Protein AF-A0A0L1JU64-F1 (afdb_monomer_lite)

Sequence (449 aa):
MNQQVVQNARKLQPAFTIYGTPDREVFTPVILGTPRGGTSMLSGLCRIFGIDMGDTLDQANNEDQDFLVHGGDRILLTGDKRTRKRKDVINRIGEVIDTRNAAKSTWGWKDPMAAFYIDDVFHKLRNPAILAVLRDPAAVGIREIHARGINENEDLRKMLQVQNAVEQHNRILTVIERSKVPTFVLSYERALRHPEPVVEGLAAFLGIDLESAPDIAEKAIRFIVPERDTANISMTPRHVRPNNQPAKDIVDDPVLRRAKDVVVRDGPLHALDPQSLSIEAKEAEKRLVGQDPDGCFDQALRIFHGMGKSFPVLSRHPFALERREAWADAADWPSAVAKLWFFCGLANLQGGDPELSFHYLRAVLHYFDKFPAKYDRRGAAVPYWAALYHLGFAGEVIGRQDEAKNAYVRLLAGVQMGLGVKRLAADREPDEFQTYSARAQERLDRMVK

InterPro domains:
  IPR027417 P-loop containing nucleos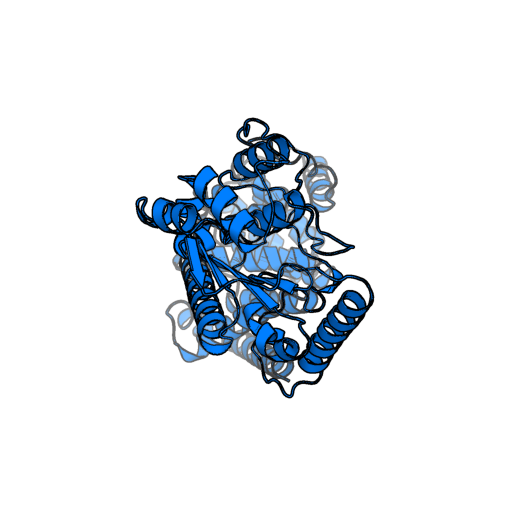ide triphosphate hydrolase [G3DSA:3.40.50.300] (29-254)
  IPR027417 P-loop containing nucleoside triphosphate hydrolase [SSF52540] (30-213)

Structure (mmCIF, N/CA/C/O backbone):
data_AF-A0A0L1JU64-F1
#
_entry.id   AF-A0A0L1JU64-F1
#
loop_
_atom_site.group_PDB
_atom_site.id
_atom_site.type_symbol
_atom_site.label_atom_id
_atom_site.label_alt_id
_atom_site.label_comp_id
_atom_site.label_asym_id
_atom_site.label_entity_id
_atom_site.label_seq_id
_atom_site.pdbx_PDB_ins_code
_atom_site.Cartn_x
_atom_site.Cartn_y
_atom_site.Cartn_z
_atom_site.occupancy
_atom_site.B_iso_or_equiv
_atom_site.auth_seq_id
_atom_site.auth_comp_id
_atom_site.auth_asym_id
_atom_site.auth_atom_id
_atom_site.pdbx_PDB_model_num
ATOM 1 N N . MET A 1 1 ? -18.509 13.902 27.809 1.00 51.34 1 MET A N 1
ATOM 2 C CA . MET A 1 1 ? -17.342 14.394 27.041 1.00 51.34 1 MET A CA 1
ATOM 3 C C . MET A 1 1 ? -17.480 15.895 26.874 1.00 51.34 1 MET A C 1
ATOM 5 O O . MET A 1 1 ? -18.551 16.344 26.483 1.00 51.34 1 MET A O 1
ATOM 9 N N . ASN A 1 2 ? -16.460 16.666 27.245 1.00 50.94 2 ASN A N 1
ATOM 10 C CA . ASN A 1 2 ? -16.557 18.119 27.316 1.00 50.94 2 ASN A CA 1
ATOM 11 C C . ASN A 1 2 ? -16.704 18.689 25.891 1.00 50.94 2 ASN A C 1
ATOM 13 O O . ASN A 1 2 ? -15.753 18.633 25.110 1.00 50.94 2 ASN A O 1
ATOM 17 N N . GLN A 1 3 ? -17.888 19.206 25.524 1.00 57.84 3 GLN A N 1
ATOM 18 C CA . GLN A 1 3 ? -18.118 19.873 24.226 1.00 57.84 3 GLN A CA 1
ATOM 19 C C . GLN A 1 3 ? -17.051 20.949 23.955 1.00 57.84 3 GLN A C 1
ATOM 21 O O . GLN A 1 3 ? -16.705 21.201 22.803 1.00 57.84 3 GLN A O 1
ATOM 26 N N . GLN A 1 4 ? -16.466 21.495 25.024 1.00 57.44 4 GLN A N 1
ATOM 27 C CA . GLN A 1 4 ? -15.337 22.413 25.018 1.00 57.44 4 GLN A CA 1
ATOM 28 C C . GLN A 1 4 ? -14.089 21.877 24.292 1.00 57.44 4 GLN A C 1
ATOM 30 O O . GLN A 1 4 ? -13.468 22.633 23.556 1.00 57.44 4 GLN A O 1
ATOM 35 N N . VAL A 1 5 ? -13.723 20.594 24.433 1.00 56.91 5 VAL A N 1
ATOM 36 C CA . VAL A 1 5 ? -12.521 20.026 23.777 1.00 56.91 5 VAL A CA 1
ATOM 37 C C . VAL A 1 5 ? -12.738 19.904 22.269 1.00 56.91 5 VAL A C 1
ATOM 39 O O . VAL A 1 5 ? -11.903 20.343 21.481 1.00 56.91 5 VAL A O 1
ATOM 42 N N . VAL A 1 6 ? -13.914 19.419 21.853 1.00 57.78 6 VAL A N 1
ATOM 43 C CA . VAL A 1 6 ? -14.295 19.355 20.429 1.00 57.78 6 VAL A CA 1
ATOM 44 C C . VAL A 1 6 ? -14.400 20.760 19.824 1.00 57.78 6 VAL A C 1
ATOM 46 O O . VAL A 1 6 ? -14.032 20.964 18.669 1.00 57.78 6 VAL A O 1
ATOM 49 N N . GLN A 1 7 ? -14.874 21.749 20.587 1.00 60.16 7 GLN A N 1
ATOM 50 C CA . GLN A 1 7 ? -14.936 23.143 20.139 1.00 60.16 7 GLN A CA 1
ATOM 51 C C . GLN A 1 7 ? -13.562 23.825 20.086 1.00 60.16 7 GLN A C 1
ATOM 53 O O . GLN A 1 7 ? -13.308 24.588 19.155 1.00 60.16 7 GLN A O 1
ATOM 58 N N . ASN A 1 8 ? -12.657 23.539 21.023 1.00 57.03 8 ASN A N 1
ATOM 59 C CA . ASN A 1 8 ? -11.303 24.096 21.025 1.00 57.03 8 ASN A CA 1
ATOM 60 C C . ASN A 1 8 ? -10.454 23.518 19.884 1.00 57.03 8 ASN A C 1
ATOM 62 O O . ASN A 1 8 ? -9.759 24.276 19.207 1.00 57.03 8 ASN A O 1
ATOM 66 N N . ALA A 1 9 ? -10.605 22.226 19.573 1.00 52.59 9 ALA A N 1
ATOM 67 C CA . ALA A 1 9 ? -9.969 21.594 18.416 1.00 52.59 9 ALA A CA 1
ATOM 68 C C . ALA A 1 9 ? -10.390 22.221 17.068 1.00 52.59 9 ALA A C 1
ATOM 70 O O . ALA A 1 9 ? -9.641 22.150 16.098 1.00 52.59 9 ALA A O 1
ATOM 71 N N . ARG A 1 10 ? -11.558 22.884 16.995 1.00 51.62 10 ARG A N 1
ATOM 72 C CA . ARG A 1 10 ? -12.033 23.585 15.785 1.00 51.62 10 ARG A CA 1
ATOM 73 C C . ARG A 1 10 ? -11.369 24.947 15.540 1.00 51.62 10 ARG A C 1
ATOM 75 O O . ARG A 1 10 ? -11.493 25.463 14.433 1.00 51.62 10 ARG A O 1
ATOM 82 N N . LYS A 1 11 ? -10.712 25.557 16.538 1.00 55.06 11 LYS A N 1
ATOM 83 C CA . LYS A 1 11 ? -10.109 26.905 16.410 1.00 55.06 11 LYS A CA 1
ATOM 84 C C . LYS A 1 11 ? -8.718 26.908 15.763 1.00 55.06 11 LYS A C 1
ATOM 86 O O . LYS A 1 11 ? -8.290 27.945 15.265 1.00 55.06 11 LYS A O 1
ATOM 91 N N . LEU A 1 12 ? -8.035 25.768 15.729 1.00 52.09 12 LEU A N 1
ATOM 92 C CA . LEU A 1 12 ? -6.811 25.543 14.955 1.00 52.09 12 LEU A CA 1
ATOM 93 C C . LEU A 1 12 ? -7.211 24.821 13.666 1.00 52.09 12 LEU A C 1
ATOM 95 O O . LEU A 1 12 ? -8.111 23.991 13.722 1.00 52.09 12 LEU A O 1
ATOM 99 N N . GLN A 1 13 ? -6.602 25.128 12.511 1.00 59.09 13 GLN A N 1
ATOM 100 C CA . GLN A 1 13 ? -6.905 24.420 11.254 1.00 59.09 13 GLN A CA 1
ATOM 101 C C . GLN A 1 13 ? -6.774 22.909 11.493 1.00 59.09 13 GLN A C 1
ATOM 103 O O . GLN A 1 13 ? -5.646 22.430 11.636 1.00 59.09 13 GLN A O 1
ATOM 108 N N . PRO A 1 14 ? -7.876 22.146 11.595 1.00 74.81 14 PRO A N 1
ATOM 109 C CA . PRO A 1 14 ? -7.785 20.891 12.306 1.00 74.81 14 PRO A CA 1
ATOM 110 C C . PRO A 1 14 ? -7.013 19.900 11.438 1.00 74.81 14 PRO A C 1
ATOM 112 O O . PRO A 1 14 ? -7.206 19.810 10.217 1.00 74.81 14 PRO A O 1
ATOM 115 N N . ALA A 1 15 ? -6.071 19.197 12.064 1.00 89.25 15 ALA A N 1
ATOM 116 C CA . ALA A 1 15 ? -5.315 18.139 11.407 1.00 89.25 15 ALA A CA 1
ATOM 117 C C . ALA A 1 15 ? -6.216 16.964 11.010 1.00 89.25 15 ALA A C 1
ATOM 119 O O . ALA A 1 15 ? -5.849 16.176 10.143 1.00 89.25 15 ALA A O 1
ATOM 120 N N . PHE A 1 16 ? -7.404 16.880 11.605 1.00 94.12 16 PHE A N 1
ATOM 121 C CA . PHE A 1 16 ? -8.361 15.809 11.409 1.00 94.12 16 PHE A CA 1
ATOM 122 C C . PHE A 1 16 ? -9.806 16.322 11.344 1.00 94.12 16 PHE A C 1
ATOM 124 O O . PHE A 1 16 ? -10.102 17.482 11.619 1.00 94.12 16 PHE A O 1
ATOM 131 N N . THR A 1 17 ? -10.733 15.449 10.973 1.00 94.69 17 THR A N 1
ATOM 132 C CA . THR A 1 17 ? -12.181 15.670 11.035 1.00 94.69 17 THR A CA 1
ATOM 133 C C . THR A 1 17 ? -12.841 14.428 11.618 1.00 94.69 17 THR A C 1
ATOM 135 O O . THR A 1 17 ? -12.457 13.311 11.281 1.00 94.69 17 THR A O 1
ATOM 138 N N . ILE A 1 18 ? -13.821 14.628 12.501 1.00 94.38 18 ILE A N 1
ATOM 139 C CA . ILE A 1 18 ? -14.558 13.552 13.170 1.00 94.38 18 ILE A CA 1
ATOM 140 C C . ILE A 1 18 ? -16.006 13.554 12.684 1.00 94.38 18 ILE A C 1
ATOM 142 O O . ILE A 1 18 ? -16.674 14.589 12.727 1.00 94.38 18 ILE A O 1
ATOM 146 N N . TYR A 1 19 ? -16.491 12.382 12.288 1.00 94.94 19 TYR A N 1
ATOM 147 C CA . TYR A 1 19 ? -17.884 12.110 11.955 1.00 94.94 19 TYR A CA 1
ATOM 148 C C . TYR A 1 19 ? -18.424 11.079 12.944 1.00 94.94 19 TYR A C 1
ATOM 150 O O . TYR A 1 19 ? -18.008 9.929 12.908 1.00 94.94 19 TYR A O 1
ATOM 158 N N . GLY A 1 20 ? -19.333 11.478 13.837 1.00 93.62 20 GLY A N 1
ATOM 159 C CA . GLY A 1 20 ? -19.862 10.590 14.880 1.00 93.62 20 GLY A CA 1
ATOM 160 C C . GLY A 1 20 ? -18.825 10.170 15.933 1.00 93.62 20 GLY A C 1
ATOM 161 O O . GLY A 1 20 ? -17.686 10.632 15.937 1.00 93.62 20 GLY A O 1
ATOM 162 N N . THR A 1 21 ? -19.236 9.301 16.853 1.00 91.31 21 THR A N 1
ATOM 163 C CA . THR A 1 21 ? -18.376 8.727 17.899 1.00 91.31 21 THR A CA 1
ATOM 164 C C . THR A 1 21 ? -18.644 7.231 17.998 1.00 91.31 21 THR A C 1
ATOM 166 O O . THR A 1 21 ? -19.819 6.854 17.980 1.00 91.31 21 THR A O 1
ATOM 169 N N . PRO A 1 22 ? -17.607 6.383 18.082 1.00 92.31 22 PRO A N 1
ATOM 170 C CA . PRO A 1 22 ? -17.792 4.950 18.250 1.00 92.31 22 PRO A CA 1
ATOM 171 C C . PRO A 1 22 ? -18.386 4.622 19.617 1.00 92.31 22 PRO A C 1
ATOM 173 O O . PRO A 1 22 ? -18.275 5.402 20.569 1.00 92.31 22 PRO A O 1
ATOM 176 N N . ASP A 1 23 ? -19.004 3.448 19.692 1.00 88.00 23 ASP A N 1
ATOM 177 C CA . ASP A 1 23 ? -19.238 2.777 20.965 1.00 88.00 23 ASP A CA 1
ATOM 178 C C . ASP A 1 23 ? -17.872 2.489 21.603 1.00 88.00 23 ASP A C 1
ATOM 180 O O . ASP A 1 23 ? -16.959 2.019 20.930 1.00 88.00 23 ASP A O 1
ATOM 184 N N . ARG A 1 24 ? -17.697 2.846 22.873 1.00 84.56 24 ARG A N 1
ATOM 185 C CA . ARG A 1 24 ? -16.388 2.812 23.540 1.00 84.56 24 ARG A CA 1
ATOM 186 C C . ARG A 1 24 ? -16.091 1.477 24.210 1.00 84.56 24 ARG A C 1
ATOM 188 O O . ARG A 1 24 ? -14.943 1.239 24.569 1.00 84.56 24 ARG A O 1
ATOM 195 N N . GLU A 1 25 ? -17.094 0.618 24.374 1.00 88.88 25 GLU A N 1
ATOM 196 C CA . GLU A 1 25 ? -16.929 -0.678 25.039 1.00 88.88 25 GLU A CA 1
ATOM 197 C C . GLU A 1 25 ? -16.686 -1.810 24.038 1.00 88.88 25 GLU A C 1
ATOM 199 O O . GLU A 1 25 ? -15.876 -2.705 24.292 1.00 88.88 25 GLU A O 1
ATOM 204 N N . VAL A 1 26 ? -17.368 -1.761 22.889 1.00 94.56 26 VAL A N 1
ATOM 205 C CA . VAL A 1 26 ? -17.285 -2.776 21.833 1.00 94.56 26 VAL A CA 1
ATOM 206 C C . VAL A 1 26 ? -17.223 -2.080 20.482 1.00 94.56 26 VAL A C 1
ATOM 208 O O . VAL A 1 26 ? -18.239 -1.574 20.007 1.00 94.56 26 VAL A O 1
ATOM 211 N N . PHE A 1 27 ? -16.056 -2.074 19.839 1.00 96.56 27 PHE A N 1
ATOM 212 C CA . PHE A 1 27 ? -15.911 -1.536 18.486 1.00 96.56 27 PHE A CA 1
ATOM 213 C C . PHE A 1 27 ? -14.723 -2.125 17.732 1.00 96.56 27 PHE A C 1
ATOM 215 O O . PHE A 1 27 ? -13.777 -2.659 18.314 1.00 96.56 27 PHE A O 1
ATOM 222 N N . THR A 1 28 ? -14.763 -1.990 16.409 1.00 98.25 28 THR A N 1
ATOM 223 C CA . THR A 1 28 ? -13.708 -2.483 15.523 1.00 98.25 28 THR A CA 1
ATOM 224 C C . THR A 1 28 ? -13.087 -1.331 14.731 1.00 98.25 28 THR A C 1
ATOM 226 O O . THR A 1 28 ? -13.659 -0.927 13.712 1.00 98.25 28 THR A O 1
ATOM 229 N N . PRO A 1 29 ? -11.948 -0.753 15.171 1.00 97.81 29 PRO A N 1
ATOM 230 C CA . PRO A 1 29 ? -11.254 0.261 14.392 1.00 97.81 29 PRO A CA 1
ATOM 231 C C . PRO A 1 29 ? -10.619 -0.333 13.128 1.00 97.81 29 PRO A C 1
ATOM 233 O O . PRO A 1 29 ? -9.809 -1.257 13.187 1.00 97.81 29 PRO A O 1
ATOM 236 N N . VAL A 1 30 ? -10.951 0.240 11.974 1.00 98.06 30 VAL A N 1
ATOM 237 C CA . VAL A 1 30 ? -10.421 -0.147 10.662 1.00 98.06 30 VAL A CA 1
ATOM 238 C C . VAL A 1 30 ? -9.542 0.972 10.132 1.00 98.06 30 VAL A C 1
ATOM 240 O O . VAL A 1 30 ? -10.025 2.079 9.878 1.00 98.06 30 VAL A O 1
ATOM 243 N N . ILE A 1 31 ? -8.254 0.689 9.943 1.00 98.31 31 ILE A N 1
ATOM 244 C CA . ILE A 1 31 ? -7.306 1.695 9.462 1.00 98.31 31 ILE A CA 1
ATOM 245 C C . ILE A 1 31 ? -7.254 1.685 7.942 1.00 98.31 31 ILE A C 1
ATOM 247 O O . ILE A 1 31 ? -6.804 0.718 7.328 1.00 98.31 31 ILE A O 1
ATOM 251 N N . LEU A 1 32 ? -7.666 2.803 7.346 1.00 97.94 32 LEU A N 1
ATOM 252 C CA . LEU A 1 32 ? -7.665 3.024 5.906 1.00 97.94 32 LEU A CA 1
ATOM 253 C C . LEU A 1 32 ? -6.641 4.096 5.524 1.00 97.94 32 LEU A C 1
ATOM 255 O O . LEU A 1 32 ? -6.465 5.103 6.207 1.00 97.94 32 LEU A O 1
ATOM 259 N N . GLY A 1 33 ? -5.978 3.900 4.395 1.00 96.94 33 GLY A N 1
ATOM 260 C CA . GLY A 1 33 ? -5.028 4.852 3.833 1.00 96.94 33 GLY A CA 1
ATOM 261 C C . GLY A 1 33 ? -4.212 4.182 2.743 1.00 96.94 33 GLY A C 1
ATOM 262 O O . GLY A 1 33 ? -4.161 2.957 2.663 1.00 96.94 33 GLY A O 1
ATOM 263 N N . THR A 1 34 ? -3.563 4.973 1.901 1.00 95.19 34 THR A N 1
ATOM 264 C CA . THR A 1 34 ? -2.702 4.418 0.854 1.00 95.19 34 THR A CA 1
ATOM 265 C C . THR A 1 34 ? -1.462 3.763 1.472 1.00 95.19 34 THR A C 1
ATOM 267 O O . THR A 1 34 ? -1.022 4.162 2.565 1.00 95.19 34 THR A O 1
ATOM 270 N N . PRO A 1 35 ? -0.812 2.805 0.785 1.00 92.62 35 PRO A N 1
ATOM 271 C CA . PRO A 1 35 ? 0.570 2.459 1.084 1.00 92.62 35 PRO A CA 1
ATOM 272 C C . PRO A 1 35 ? 1.395 3.743 1.180 1.00 92.62 35 PRO A C 1
ATOM 274 O O . PRO A 1 35 ? 1.205 4.674 0.399 1.00 92.62 35 PRO A O 1
ATOM 277 N N . ARG A 1 36 ? 2.253 3.835 2.203 1.00 92.19 36 ARG A N 1
ATOM 278 C CA . ARG A 1 36 ? 3.072 5.030 2.504 1.00 92.19 36 ARG A CA 1
ATOM 279 C C . ARG A 1 36 ? 2.296 6.315 2.842 1.00 92.19 36 ARG A C 1
ATOM 281 O O . ARG A 1 36 ? 2.923 7.352 3.056 1.00 92.19 36 ARG A O 1
ATOM 288 N N . GLY A 1 37 ? 0.973 6.242 2.995 1.00 94.00 37 GLY A N 1
ATOM 289 C CA . GLY A 1 37 ? 0.099 7.362 3.360 1.00 94.00 37 GLY A CA 1
ATOM 290 C C . GLY A 1 37 ? 0.086 7.723 4.850 1.00 94.00 37 GLY A C 1
ATOM 291 O O . GLY A 1 37 ? -0.599 8.657 5.239 1.00 94.00 37 GLY A O 1
ATOM 292 N N . GLY A 1 38 ? 0.823 6.997 5.698 1.00 95.25 38 GLY A N 1
ATOM 293 C CA . GLY A 1 38 ? 0.830 7.215 7.152 1.00 95.25 38 GLY A CA 1
ATOM 294 C C . GLY A 1 38 ? -0.060 6.255 7.947 1.00 95.25 38 GLY A C 1
ATOM 295 O O . GLY A 1 38 ? -0.278 6.457 9.137 1.00 95.25 38 GLY A O 1
ATOM 296 N N . THR A 1 39 ? -0.549 5.174 7.337 1.00 95.94 39 THR A N 1
ATOM 297 C CA . THR A 1 39 ? -1.364 4.152 8.024 1.00 95.94 39 THR A CA 1
ATOM 298 C C . THR A 1 39 ? -0.618 3.489 9.186 1.00 95.94 39 THR A C 1
ATOM 300 O O . THR A 1 39 ? -1.210 3.226 10.229 1.00 95.94 39 THR A O 1
ATOM 303 N N . SER A 1 40 ? 0.699 3.288 9.059 1.00 95.62 40 SER A N 1
ATOM 304 C CA . SER A 1 40 ? 1.541 2.756 10.142 1.00 95.62 40 SER A CA 1
ATOM 305 C C . SER A 1 40 ? 1.637 3.704 11.343 1.00 95.62 40 SER A C 1
ATOM 307 O O . SER A 1 40 ? 1.736 3.225 12.472 1.00 95.62 40 SER A O 1
ATOM 309 N N . MET A 1 41 ? 1.584 5.026 11.113 1.00 96.50 41 MET A N 1
ATOM 310 C CA . MET A 1 41 ? 1.534 6.030 12.182 1.00 96.50 41 MET A CA 1
ATOM 311 C C . MET A 1 41 ? 0.232 5.873 12.968 1.00 96.50 41 MET A C 1
ATOM 313 O O . MET A 1 41 ? 0.270 5.703 14.181 1.00 96.50 41 MET A O 1
ATOM 317 N N . LEU A 1 42 ? -0.906 5.845 12.271 1.00 96.94 42 LEU A N 1
ATOM 318 C CA . LEU A 1 42 ? -2.220 5.729 12.904 1.00 96.94 42 LEU A CA 1
ATOM 319 C C . LEU A 1 42 ? -2.388 4.395 13.651 1.00 96.94 42 LEU A C 1
ATOM 321 O O . LEU A 1 42 ? -2.883 4.374 14.775 1.00 96.94 42 LEU A O 1
ATOM 325 N N . SER A 1 43 ? -1.894 3.295 13.072 1.00 97.06 43 SER A N 1
ATOM 326 C CA . SER A 1 43 ? -1.890 1.976 13.719 1.00 97.06 43 SER A CA 1
ATOM 327 C C . SER A 1 43 ? -1.005 1.943 14.960 1.00 97.06 43 SER A C 1
ATOM 329 O O . SER A 1 43 ? -1.418 1.459 16.011 1.00 97.06 43 SER A O 1
ATOM 331 N N . GLY A 1 44 ? 0.188 2.538 14.886 1.00 96.44 44 GLY A N 1
ATOM 332 C CA . GLY A 1 44 ? 1.074 2.644 16.040 1.00 96.44 44 GLY A CA 1
ATOM 333 C C . GLY A 1 44 ? 0.472 3.469 17.180 1.00 96.44 44 GLY A C 1
ATOM 334 O O . GLY A 1 44 ? 0.618 3.078 18.334 1.00 96.44 44 GLY A O 1
ATOM 335 N N . LEU A 1 45 ? -0.263 4.545 16.874 1.00 97.44 45 LEU A N 1
ATOM 336 C CA . LEU A 1 45 ? -1.007 5.311 17.880 1.00 97.44 45 LEU A CA 1
ATOM 337 C C . LEU A 1 45 ? -2.093 4.464 18.553 1.00 97.44 45 LEU A C 1
ATOM 339 O O . LEU A 1 45 ? -2.167 4.450 19.778 1.00 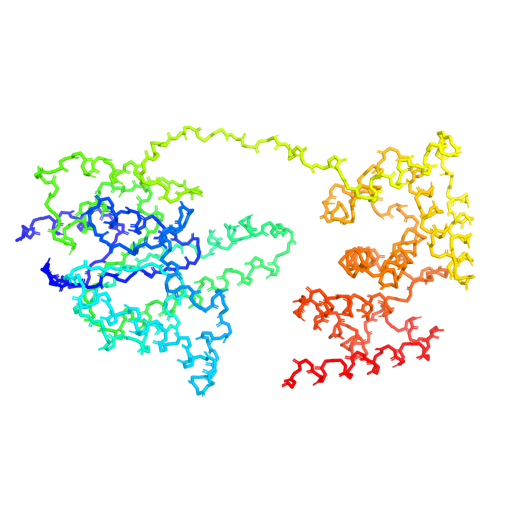97.44 45 LEU A O 1
ATOM 343 N N . CYS A 1 46 ? -2.869 3.693 17.783 1.00 97.69 46 CYS A N 1
ATOM 344 C CA . CYS A 1 46 ? -3.867 2.773 18.343 1.00 97.69 46 CYS A CA 1
ATOM 345 C C . CYS A 1 46 ? -3.221 1.766 19.306 1.00 97.69 46 CYS A C 1
ATOM 347 O O . CYS A 1 46 ? -3.706 1.575 20.418 1.00 97.69 46 CYS A O 1
ATOM 349 N N . ARG A 1 47 ? -2.069 1.197 18.927 1.00 96.88 47 ARG A N 1
ATOM 350 C CA . ARG A 1 47 ? 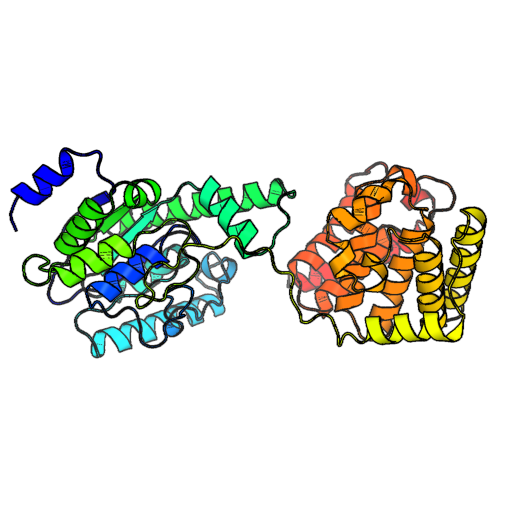-1.301 0.289 19.795 1.00 96.88 47 ARG A CA 1
ATOM 351 C C . ARG A 1 47 ? -0.788 0.974 21.060 1.00 96.88 47 ARG A C 1
ATOM 353 O O . ARG A 1 47 ? -0.808 0.371 22.127 1.00 96.88 47 ARG A O 1
ATOM 360 N N . ILE A 1 48 ? -0.307 2.216 20.957 1.00 96.94 48 ILE A N 1
ATOM 361 C CA . ILE A 1 48 ? 0.136 3.004 22.120 1.00 96.94 48 ILE A CA 1
ATOM 362 C C . ILE A 1 48 ? -1.030 3.240 23.085 1.00 96.94 48 ILE A C 1
ATOM 364 O O . ILE A 1 48 ? -0.828 3.177 24.294 1.00 96.94 48 ILE A O 1
ATOM 368 N N . PHE A 1 49 ? -2.240 3.427 22.561 1.00 96.94 49 PHE A N 1
ATOM 369 C CA . PHE A 1 49 ? -3.471 3.539 23.342 1.00 96.94 49 PHE A CA 1
ATOM 370 C C . PHE A 1 49 ? -4.029 2.201 23.849 1.00 96.94 49 PHE A C 1
ATOM 372 O O . PHE A 1 49 ? -5.102 2.178 24.443 1.00 96.94 49 PHE A O 1
ATOM 379 N N . GLY A 1 50 ? -3.320 1.089 23.637 1.00 95.88 50 GLY A N 1
ATOM 380 C CA . GLY A 1 50 ? -3.725 -0.227 24.130 1.00 95.88 50 GLY A CA 1
ATOM 381 C C . GLY A 1 50 ? -4.787 -0.927 23.282 1.00 95.88 50 GLY A C 1
ATOM 382 O O . GLY A 1 50 ? -5.319 -1.945 23.713 1.00 95.88 50 GLY A O 1
ATOM 383 N N . ILE A 1 51 ? -5.087 -0.428 22.079 1.00 96.50 51 ILE A N 1
ATOM 384 C CA . ILE A 1 51 ? -5.963 -1.133 21.140 1.00 96.50 51 ILE A CA 1
ATOM 385 C C . ILE A 1 51 ? -5.192 -2.294 20.520 1.00 96.50 51 ILE A C 1
ATOM 387 O O . ILE A 1 51 ? -4.099 -2.123 19.972 1.00 96.50 51 ILE A O 1
ATOM 391 N N . ASP A 1 52 ? -5.797 -3.475 20.582 1.00 97.06 52 ASP A N 1
ATOM 392 C CA . ASP A 1 52 ? -5.299 -4.665 19.914 1.00 97.06 52 ASP A CA 1
ATOM 393 C C . ASP A 1 52 ? -5.439 -4.517 18.394 1.00 97.06 52 ASP A C 1
ATOM 395 O O . ASP A 1 52 ? -6.546 -4.339 17.887 1.00 97.06 52 ASP A O 1
ATOM 399 N N . MET A 1 53 ? -4.317 -4.552 17.675 1.00 97.00 53 MET A N 1
ATOM 400 C CA . MET A 1 53 ? -4.270 -4.354 16.220 1.00 97.00 53 MET A CA 1
ATOM 401 C C . MET A 1 53 ? -3.957 -5.642 15.444 1.00 97.00 53 MET A C 1
ATOM 403 O O . MET A 1 53 ? -3.667 -5.557 14.250 1.00 97.00 53 MET A O 1
ATOM 407 N N . GLY A 1 54 ? -3.955 -6.799 16.117 1.00 93.81 54 GLY A N 1
ATOM 408 C CA . GLY A 1 54 ? -3.559 -8.087 15.548 1.00 93.81 54 GLY A CA 1
ATOM 409 C C . GLY A 1 54 ? -2.548 -8.845 16.412 1.00 93.81 54 GLY A C 1
ATOM 410 O O . GLY A 1 54 ? -1.783 -8.239 17.164 1.00 93.81 54 GLY A O 1
ATOM 411 N N . ASP A 1 55 ? -2.527 -10.176 16.281 1.00 89.19 55 ASP A N 1
ATOM 412 C CA . ASP A 1 55 ? -1.606 -11.049 17.032 1.00 89.19 55 ASP A CA 1
ATOM 413 C C . ASP A 1 55 ? -0.260 -11.200 16.300 1.00 89.19 55 ASP A C 1
ATOM 415 O O . ASP A 1 55 ? 0.799 -11.232 16.933 1.00 89.19 55 ASP A O 1
ATOM 419 N N . THR A 1 56 ? -0.284 -11.217 14.962 1.00 91.19 56 THR A N 1
ATOM 420 C CA . THR A 1 56 ? 0.900 -11.411 14.113 1.00 91.19 56 THR A CA 1
ATOM 421 C C . THR A 1 56 ? 1.248 -10.116 13.382 1.00 91.19 56 THR A C 1
ATOM 423 O O . THR A 1 56 ? 1.006 -9.964 12.187 1.00 91.19 56 THR A O 1
ATOM 426 N N . LEU A 1 57 ? 1.805 -9.144 14.109 1.00 92.12 57 LEU A N 1
ATOM 427 C CA . LEU A 1 57 ? 2.135 -7.831 13.546 1.00 92.12 57 LEU A CA 1
ATOM 428 C C . LEU A 1 57 ? 3.512 -7.791 12.877 1.00 92.12 57 LEU A C 1
ATOM 430 O O . LEU A 1 57 ? 4.536 -8.072 13.505 1.00 92.12 57 LEU A O 1
ATOM 434 N N . ASP A 1 58 ? 3.549 -7.298 11.640 1.00 87.12 58 ASP A N 1
ATOM 435 C CA . ASP A 1 58 ? 4.789 -6.894 10.976 1.00 87.12 58 ASP A CA 1
ATOM 436 C C . ASP A 1 58 ? 5.435 -5.704 11.715 1.00 87.12 58 ASP A C 1
ATOM 438 O O . ASP A 1 58 ? 4.826 -4.641 11.897 1.00 87.12 58 ASP A O 1
ATOM 442 N N . GLN A 1 59 ? 6.694 -5.870 12.136 1.00 80.38 59 GLN A N 1
ATOM 443 C CA . GLN A 1 59 ? 7.426 -4.862 12.915 1.00 80.38 59 GLN A CA 1
ATOM 444 C C . GLN A 1 59 ? 7.847 -3.621 12.111 1.00 80.38 59 GLN A C 1
ATOM 446 O O . GLN A 1 59 ? 8.192 -2.595 12.709 1.00 80.38 59 GLN A O 1
ATOM 451 N N . ALA A 1 60 ? 7.839 -3.688 10.781 1.00 82.12 60 ALA A N 1
ATOM 452 C CA . ALA A 1 60 ? 8.132 -2.570 9.894 1.00 82.12 60 ALA A CA 1
ATOM 453 C C . ALA A 1 60 ? 6.877 -1.731 9.601 1.00 82.12 60 ALA A C 1
ATOM 455 O O . ALA A 1 60 ? 6.962 -0.503 9.599 1.00 82.12 60 ALA A O 1
ATOM 456 N N . ASN A 1 61 ? 5.703 -2.358 9.452 1.00 85.56 61 ASN A N 1
ATOM 457 C CA . ASN A 1 61 ? 4.506 -1.690 8.932 1.00 85.56 61 ASN A CA 1
ATOM 458 C C . ASN A 1 61 ? 3.249 -1.733 9.822 1.00 85.56 61 ASN A C 1
ATOM 460 O O . ASN A 1 61 ? 2.263 -1.095 9.445 1.00 85.56 61 ASN A O 1
ATOM 464 N N . ASN A 1 62 ? 3.257 -2.395 10.987 1.00 90.12 62 ASN A N 1
ATOM 465 C CA . ASN A 1 62 ? 2.070 -2.587 11.844 1.00 90.12 62 ASN A CA 1
ATOM 466 C C . ASN A 1 62 ? 0.894 -3.260 11.103 1.00 90.12 62 ASN A C 1
ATOM 468 O O . ASN A 1 62 ? -0.260 -2.885 11.303 1.00 90.12 62 ASN A O 1
ATOM 472 N N . GLU A 1 63 ? 1.185 -4.194 10.199 1.00 92.31 63 GLU A N 1
ATOM 473 C CA . GLU A 1 63 ? 0.167 -4.951 9.460 1.00 92.31 63 GLU A CA 1
ATOM 474 C C . GLU A 1 63 ? -0.051 -6.309 10.119 1.00 92.31 63 GLU A C 1
ATOM 476 O O . GLU A 1 63 ? 0.924 -7.011 10.399 1.00 92.31 63 GLU A O 1
ATOM 481 N N . ASP A 1 64 ? -1.315 -6.665 10.353 1.00 94.19 64 ASP A N 1
ATOM 482 C CA . ASP A 1 64 ? -1.688 -7.998 10.824 1.00 94.19 64 ASP A CA 1
ATOM 483 C C . ASP A 1 64 ? -1.588 -8.982 9.655 1.00 94.19 64 ASP A C 1
ATOM 485 O O . ASP A 1 64 ? -2.344 -8.884 8.684 1.00 94.19 64 ASP A O 1
ATOM 489 N N . GLN A 1 65 ? -0.639 -9.916 9.741 1.00 95.06 65 GLN A N 1
ATOM 490 C CA . GLN A 1 65 ? -0.384 -10.899 8.687 1.00 95.06 65 GLN A CA 1
ATOM 491 C C . GLN A 1 65 ? -1.611 -11.766 8.388 1.00 95.06 65 GLN A C 1
ATOM 493 O O . GLN A 1 65 ? -1.776 -12.200 7.247 1.00 95.06 65 GLN A O 1
ATOM 498 N N . ASP A 1 66 ? -2.510 -11.946 9.362 1.00 95.75 66 ASP A N 1
ATOM 499 C CA . ASP A 1 66 ? -3.746 -12.713 9.188 1.00 95.75 66 ASP A CA 1
ATOM 500 C C . ASP A 1 66 ? -4.682 -12.069 8.143 1.00 95.75 66 ASP A C 1
ATOM 502 O O . ASP A 1 66 ? -5.461 -12.760 7.485 1.00 95.75 66 ASP A O 1
ATOM 506 N N . PHE A 1 67 ? -4.584 -10.750 7.936 1.00 95.69 67 PHE A N 1
ATOM 507 C CA . PHE A 1 67 ? -5.375 -10.013 6.943 1.00 95.69 67 PHE A CA 1
ATOM 508 C C . PHE A 1 67 ? -4.692 -9.908 5.571 1.00 95.69 67 PHE A C 1
ATOM 510 O O . PHE A 1 67 ? -5.365 -9.661 4.569 1.00 95.69 67 PHE A O 1
ATOM 517 N N . LEU A 1 68 ? -3.383 -10.166 5.479 1.00 93.81 68 LEU A N 1
ATOM 518 C CA . LEU A 1 68 ? -2.601 -10.018 4.243 1.00 93.81 68 LEU A CA 1
ATOM 519 C C . LEU A 1 68 ? -2.665 -11.241 3.312 1.00 93.81 68 LEU A C 1
ATOM 521 O O . LEU A 1 68 ? -1.798 -11.437 2.457 1.00 93.81 68 LEU A O 1
ATOM 525 N N . VAL A 1 69 ? -3.719 -12.055 3.406 1.00 94.00 69 VAL A N 1
ATOM 526 C CA . VAL A 1 69 ? -3.908 -13.274 2.590 1.00 94.00 69 VAL A CA 1
ATOM 527 C C . VAL A 1 69 ? -4.007 -13.009 1.080 1.00 94.00 69 VAL A C 1
ATOM 529 O O . VAL A 1 69 ? -3.936 -13.942 0.282 1.00 94.00 69 VAL A O 1
ATOM 532 N N . HIS A 1 70 ? -4.169 -11.746 0.678 1.00 91.94 70 HIS A N 1
ATOM 533 C CA . HIS A 1 70 ? -4.157 -11.303 -0.716 1.00 91.94 70 HIS A CA 1
ATOM 534 C C . HIS A 1 70 ? -2.742 -11.028 -1.262 1.00 91.94 70 HIS A C 1
ATOM 536 O O . HIS A 1 70 ? -2.604 -10.753 -2.452 1.00 91.94 70 HIS A O 1
ATOM 542 N N . GLY A 1 71 ? -1.694 -11.050 -0.428 1.00 90.44 71 GLY A N 1
ATOM 543 C CA . GLY A 1 71 ? -0.296 -10.899 -0.858 1.00 90.44 71 GLY A CA 1
ATOM 544 C C . GLY A 1 71 ? 0.026 -9.574 -1.561 1.00 90.44 71 GLY A C 1
ATOM 545 O O . GLY A 1 71 ? 0.936 -9.513 -2.380 1.00 90.44 71 GLY A O 1
ATOM 546 N N . GLY A 1 72 ? -0.753 -8.520 -1.307 1.00 87.06 72 GLY A N 1
ATOM 547 C CA . GLY A 1 72 ? -0.628 -7.242 -2.019 1.00 87.06 72 GLY A CA 1
ATOM 548 C C . GLY A 1 72 ? -1.157 -7.241 -3.462 1.00 87.06 72 GLY A C 1
ATOM 549 O O . GLY A 1 72 ? -0.996 -6.235 -4.155 1.00 87.06 72 GLY A O 1
ATOM 550 N N . ASP A 1 73 ? -1.814 -8.312 -3.924 1.00 86.69 73 ASP A N 1
ATOM 551 C CA . ASP A 1 73 ? -2.376 -8.383 -5.276 1.00 86.69 73 ASP A CA 1
ATOM 552 C C . ASP A 1 73 ? -3.614 -7.483 -5.406 1.00 86.69 73 ASP A C 1
ATOM 554 O O . ASP A 1 73 ? -4.740 -7.832 -5.040 1.00 86.69 73 ASP A O 1
ATOM 558 N N . ARG A 1 74 ? -3.401 -6.285 -5.951 1.00 87.06 74 ARG A N 1
ATOM 559 C CA . ARG A 1 74 ? -4.473 -5.319 -6.190 1.00 87.06 74 ARG A CA 1
ATOM 560 C C . ARG A 1 74 ? -5.455 -5.791 -7.259 1.00 87.06 74 ARG A C 1
ATOM 562 O O . ARG A 1 74 ? -6.636 -5.493 -7.130 1.00 87.06 74 ARG A O 1
ATOM 569 N N . ILE A 1 75 ? -5.004 -6.516 -8.285 1.00 85.75 75 ILE A N 1
ATOM 570 C CA . ILE A 1 75 ? -5.870 -6.986 -9.379 1.00 85.75 75 ILE A CA 1
ATOM 571 C C . ILE A 1 75 ? -6.854 -8.020 -8.839 1.00 85.75 75 ILE A C 1
ATOM 573 O O . ILE A 1 75 ? -8.045 -7.962 -9.142 1.00 85.75 75 ILE A O 1
ATOM 577 N N . LEU A 1 76 ? -6.386 -8.916 -7.969 1.00 90.50 76 LEU A N 1
ATOM 578 C CA . LEU A 1 76 ? -7.248 -9.832 -7.226 1.00 90.50 76 LEU A CA 1
ATOM 579 C C . LEU A 1 76 ? -8.308 -9.084 -6.405 1.00 90.50 76 LEU A C 1
ATOM 581 O O . LEU A 1 76 ? -9.442 -9.554 -6.270 1.00 90.50 76 LEU A O 1
ATOM 585 N N . LEU A 1 77 ? -7.954 -7.912 -5.867 1.00 89.81 77 LEU A N 1
ATOM 586 C CA . LEU A 1 77 ? -8.850 -7.119 -5.037 1.00 89.81 77 LEU A CA 1
ATOM 587 C C . LEU A 1 77 ? -9.811 -6.197 -5.810 1.00 89.81 77 LEU A C 1
ATOM 589 O O . LEU A 1 77 ? -10.866 -5.850 -5.281 1.00 89.81 77 LEU A O 1
ATOM 593 N N . THR A 1 78 ? -9.482 -5.809 -7.040 1.00 86.12 78 THR A N 1
ATOM 594 C CA . THR A 1 78 ? -10.313 -4.927 -7.879 1.00 86.12 78 THR A CA 1
ATOM 595 C C . THR A 1 78 ? -11.033 -5.653 -9.015 1.00 86.12 78 THR A C 1
ATOM 597 O O . THR A 1 78 ? -11.929 -5.076 -9.629 1.00 86.12 78 THR A O 1
ATOM 600 N N . GLY A 1 79 ? -10.660 -6.905 -9.295 1.00 84.38 79 GLY A N 1
ATOM 601 C CA . GLY A 1 79 ? -11.234 -7.734 -10.352 1.00 84.38 79 GLY A CA 1
ATOM 602 C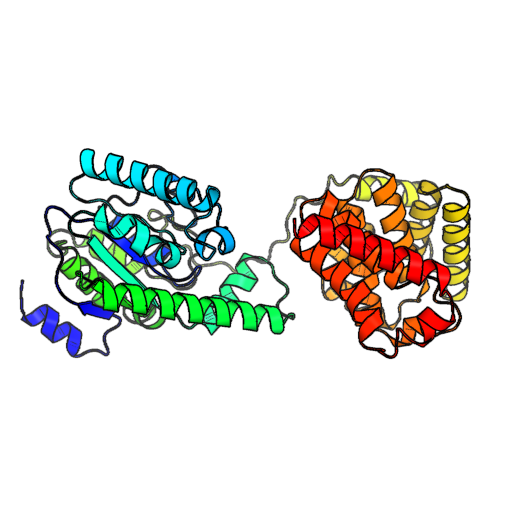 C . GLY A 1 79 ? -12.673 -8.195 -10.088 1.00 84.38 79 GLY A C 1
ATOM 603 O O . GLY A 1 79 ? -13.324 -7.801 -9.119 1.00 84.38 79 GLY A O 1
ATOM 604 N N . ASP A 1 80 ? -13.193 -9.063 -10.966 1.00 84.38 80 ASP A N 1
ATOM 605 C CA . ASP A 1 80 ? -14.574 -9.549 -10.864 1.00 84.38 80 ASP A CA 1
ATOM 606 C C . ASP A 1 80 ? -14.815 -10.258 -9.515 1.00 84.38 80 ASP A C 1
ATOM 608 O O . ASP A 1 80 ? -14.187 -11.273 -9.184 1.00 84.38 80 ASP A O 1
ATOM 612 N N . LYS A 1 81 ? -15.784 -9.732 -8.752 1.00 87.44 81 LYS A N 1
ATOM 613 C CA . LYS A 1 81 ? -16.249 -10.264 -7.460 1.00 87.44 81 LYS A CA 1
ATOM 614 C C . LYS A 1 81 ? -16.701 -11.726 -7.523 1.00 87.44 81 LYS A C 1
ATOM 616 O O . LYS A 1 81 ? -16.773 -12.396 -6.496 1.00 87.44 81 LYS A O 1
ATOM 621 N N . ARG A 1 82 ? -17.012 -12.240 -8.713 1.00 84.00 82 ARG A N 1
ATOM 622 C CA . ARG A 1 82 ? -17.450 -13.623 -8.932 1.00 84.00 82 ARG A CA 1
ATOM 623 C C . ARG A 1 82 ? -16.294 -14.613 -9.023 1.00 84.00 82 ARG A C 1
ATOM 625 O O . ARG A 1 82 ? -16.547 -15.813 -8.910 1.00 84.00 82 ARG A O 1
ATOM 632 N N . THR A 1 83 ? -15.057 -14.145 -9.193 1.00 90.25 83 THR A N 1
ATOM 633 C CA . THR A 1 83 ? -13.892 -15.030 -9.288 1.00 90.25 83 THR A CA 1
ATOM 634 C C . THR A 1 83 ? -13.711 -15.840 -8.006 1.00 90.25 83 THR A C 1
ATOM 636 O O . THR A 1 83 ? -13.820 -15.322 -6.894 1.00 90.25 83 THR A O 1
ATOM 639 N N . ARG A 1 84 ? -13.409 -17.135 -8.165 1.00 92.94 84 ARG A N 1
ATOM 640 C CA . ARG A 1 84 ? -13.176 -18.048 -7.037 1.00 92.94 84 ARG A CA 1
ATOM 641 C C . ARG A 1 84 ? -12.063 -17.534 -6.120 1.00 92.94 84 ARG A C 1
ATOM 643 O O . ARG A 1 84 ? -12.276 -17.432 -4.922 1.00 92.94 84 ARG A O 1
ATOM 650 N N . LYS A 1 85 ? -10.934 -17.108 -6.698 1.00 91.31 85 LYS A N 1
ATOM 651 C CA . LYS A 1 85 ? -9.778 -16.597 -5.943 1.00 91.31 85 LYS A CA 1
ATOM 652 C C . LYS A 1 85 ? -10.139 -15.419 -5.035 1.00 91.31 85 LYS A C 1
ATOM 654 O O . LYS A 1 85 ? -9.730 -15.402 -3.879 1.00 91.31 85 LYS A O 1
ATOM 659 N N . ARG A 1 86 ? -10.920 -14.448 -5.530 1.00 93.38 86 ARG A N 1
ATOM 660 C CA . ARG A 1 86 ? -11.347 -13.312 -4.705 1.00 93.38 86 ARG A CA 1
ATOM 661 C C . ARG A 1 86 ? -12.257 -13.772 -3.574 1.00 93.38 86 ARG A C 1
ATOM 663 O O . ARG A 1 86 ? -12.038 -13.365 -2.441 1.00 93.38 86 ARG A O 1
ATOM 670 N N . LYS A 1 87 ? -13.242 -14.629 -3.857 1.00 95.88 87 LYS A N 1
ATOM 671 C CA . LYS A 1 87 ? -14.130 -15.175 -2.818 1.00 95.88 87 LYS A CA 1
ATOM 672 C C . LYS A 1 87 ? -13.348 -15.897 -1.726 1.00 95.88 87 LYS A C 1
ATOM 674 O O . LYS A 1 87 ? -13.618 -15.663 -0.557 1.00 95.88 87 LYS A O 1
ATOM 679 N N . ASP A 1 88 ? -12.353 -16.698 -2.099 1.00 95.69 88 ASP A N 1
ATOM 680 C CA . ASP A 1 88 ? -11.505 -17.414 -1.143 1.00 95.69 88 ASP A CA 1
ATOM 681 C C . ASP A 1 88 ? -10.736 -16.436 -0.229 1.00 95.69 88 ASP A C 1
ATOM 683 O O . ASP A 1 88 ? -10.686 -16.637 0.983 1.00 95.69 88 ASP A O 1
ATOM 687 N N . VAL A 1 89 ? -10.203 -15.338 -0.781 1.00 96.31 89 VAL A N 1
ATOM 688 C CA . VAL A 1 89 ? -9.565 -14.260 -0.001 1.00 96.31 89 VAL A CA 1
ATOM 689 C C . VAL A 1 89 ? -10.552 -13.572 0.945 1.00 96.31 89 VAL A C 1
ATOM 691 O O . VAL A 1 89 ? -10.256 -13.429 2.129 1.00 96.31 89 VAL A O 1
ATOM 694 N N . ILE A 1 90 ? -11.731 -13.175 0.456 1.00 97.56 90 ILE A N 1
ATOM 695 C CA . ILE A 1 90 ? -12.754 -12.507 1.278 1.00 97.56 90 ILE A CA 1
ATOM 696 C C . ILE A 1 90 ? -13.253 -13.424 2.399 1.00 97.56 90 ILE A C 1
ATOM 698 O O . ILE A 1 90 ? -13.430 -12.966 3.526 1.00 97.56 90 ILE A O 1
ATOM 702 N N . ASN A 1 91 ? -13.440 -14.715 2.117 1.00 97.94 91 ASN A N 1
ATOM 703 C CA . ASN A 1 91 ? -13.865 -15.695 3.112 1.00 97.94 91 ASN A CA 1
ATOM 704 C C . ASN A 1 91 ? -12.834 -15.828 4.234 1.00 97.94 91 ASN A C 1
ATOM 706 O O . ASN A 1 91 ? -13.213 -15.734 5.396 1.00 97.94 91 ASN A O 1
ATOM 710 N N . ARG A 1 92 ? -11.542 -15.937 3.897 1.00 97.69 92 ARG A N 1
ATOM 711 C CA . ARG A 1 92 ? -10.454 -15.986 4.889 1.00 97.69 92 ARG A CA 1
ATOM 712 C C . ARG A 1 92 ? -10.409 -14.735 5.762 1.00 97.69 92 ARG A C 1
ATOM 714 O O . ARG A 1 92 ? -10.351 -14.847 6.979 1.00 97.69 92 ARG A O 1
ATOM 721 N N . ILE A 1 93 ? -10.507 -13.546 5.164 1.00 98.06 93 ILE A N 1
ATOM 722 C CA . ILE A 1 93 ? -10.596 -12.287 5.927 1.00 98.06 93 ILE A CA 1
ATOM 723 C C . ILE A 1 93 ? -11.815 -12.316 6.863 1.00 98.06 93 ILE A C 1
ATOM 725 O O . ILE A 1 93 ? -11.729 -11.925 8.026 1.00 98.06 93 ILE A O 1
ATOM 729 N N . GLY A 1 94 ? -12.951 -12.818 6.374 1.00 98.38 94 GLY A N 1
ATOM 730 C CA . GLY A 1 94 ? -14.160 -13.001 7.168 1.00 98.38 94 GLY A CA 1
ATOM 731 C C . GLY A 1 94 ? -13.985 -13.960 8.350 1.00 98.38 94 GLY A C 1
ATOM 732 O O . GLY A 1 94 ? -14.500 -13.668 9.421 1.00 98.38 94 GLY A O 1
ATOM 733 N N . GLU A 1 95 ? -13.272 -15.072 8.176 1.00 98.38 95 GLU A N 1
ATOM 734 C CA . GLU A 1 95 ? -12.967 -16.041 9.244 1.00 98.38 95 GLU A CA 1
ATOM 735 C C . GLU A 1 95 ? -12.085 -15.424 10.337 1.00 98.38 95 GLU A C 1
ATOM 737 O O . GLU A 1 95 ? -12.321 -15.644 11.529 1.00 98.38 95 GLU A O 1
ATOM 742 N N . VAL A 1 96 ? -11.107 -14.599 9.945 1.00 98.06 96 VAL A N 1
ATOM 743 C CA . VAL A 1 96 ? -10.292 -13.835 10.898 1.00 98.06 96 VAL A CA 1
ATOM 744 C C . VAL A 1 96 ? -11.180 -12.869 11.685 1.00 98.06 96 VAL A C 1
ATOM 746 O O . VAL A 1 96 ? -11.133 -12.877 12.912 1.00 98.06 96 VAL A O 1
ATOM 749 N N . ILE A 1 97 ? -12.053 -12.101 11.019 1.00 98.44 97 ILE A N 1
ATOM 750 C CA . ILE A 1 97 ? -13.008 -11.195 11.689 1.00 98.44 97 ILE A CA 1
ATOM 751 C C . ILE A 1 97 ? -13.880 -11.948 12.702 1.00 98.44 97 ILE A C 1
ATOM 753 O O . ILE A 1 97 ? -14.013 -11.502 13.842 1.00 98.44 97 ILE A O 1
ATOM 757 N N . ASP A 1 98 ? -14.451 -13.089 12.312 1.00 98.38 98 ASP A N 1
ATOM 758 C CA . ASP A 1 98 ? -15.335 -13.881 13.174 1.00 98.38 98 ASP A CA 1
ATOM 759 C C . ASP A 1 98 ? -14.581 -14.392 14.417 1.00 98.38 98 ASP A C 1
ATOM 761 O O . ASP A 1 98 ? -15.072 -14.278 15.544 1.00 98.38 98 ASP A O 1
ATOM 765 N N . THR A 1 99 ? -13.342 -14.855 14.228 1.00 97.94 99 THR A N 1
ATOM 766 C CA . THR A 1 99 ? -12.457 -15.302 15.315 1.00 97.94 99 THR A CA 1
ATOM 767 C C . THR A 1 99 ? -12.152 -14.168 16.297 1.00 97.94 99 THR A C 1
ATOM 769 O O . THR A 1 99 ? -12.266 -14.336 17.513 1.00 97.94 99 THR A O 1
ATOM 772 N N . ARG A 1 100 ? -11.804 -12.981 15.790 1.00 97.69 100 ARG A N 1
ATOM 773 C CA . ARG A 1 100 ? -11.469 -11.821 16.630 1.00 97.69 100 ARG A CA 1
ATOM 774 C C . ARG A 1 100 ? -12.694 -11.264 17.354 1.00 97.69 100 ARG A C 1
ATOM 776 O O . ARG A 1 100 ? -12.602 -10.923 18.531 1.00 97.69 100 ARG A O 1
ATOM 783 N N . ASN A 1 101 ? -13.852 -11.244 16.691 1.00 97.75 101 ASN A N 1
ATOM 784 C CA . ASN A 1 101 ? -15.122 -10.866 17.305 1.00 97.75 101 ASN A CA 1
ATOM 785 C C . ASN A 1 101 ? -15.487 -11.765 18.493 1.00 97.75 101 ASN A C 1
ATOM 787 O O . ASN A 1 101 ? -15.997 -11.266 19.495 1.00 97.75 101 ASN A O 1
ATOM 791 N N . ALA A 1 102 ? -15.221 -13.069 18.400 1.00 97.62 102 ALA A N 1
ATOM 792 C CA . ALA A 1 102 ? -15.465 -13.999 19.499 1.00 97.62 102 ALA A CA 1
ATOM 793 C C . ALA A 1 102 ? -14.489 -13.804 20.674 1.00 97.62 102 ALA A C 1
ATOM 795 O O . ALA A 1 102 ? -14.872 -14.003 21.824 1.00 97.62 102 ALA A O 1
ATOM 796 N N . ALA A 1 103 ? -13.242 -13.414 20.395 1.00 97.44 103 ALA A N 1
ATOM 797 C CA . ALA A 1 103 ? -12.173 -13.375 21.391 1.00 97.44 103 ALA A CA 1
ATOM 798 C C . ALA A 1 103 ? -12.013 -12.030 22.122 1.00 97.44 103 ALA A C 1
ATOM 800 O O . ALA A 1 103 ? -11.543 -12.006 23.258 1.00 97.44 103 ALA A O 1
ATOM 801 N N . LYS A 1 104 ? -12.340 -10.904 21.477 1.00 96.62 104 LYS A N 1
ATOM 802 C CA . LYS A 1 104 ? -11.990 -9.555 21.961 1.00 96.62 104 LYS A CA 1
ATOM 803 C C . LYS A 1 104 ? -13.203 -8.642 21.853 1.00 96.62 104 LYS A C 1
ATOM 805 O O . LYS A 1 104 ? -13.923 -8.736 20.870 1.00 96.62 104 LYS A O 1
ATOM 810 N N . SER A 1 105 ? -13.455 -7.746 22.810 1.00 95.62 105 SER A N 1
ATOM 811 C CA . SER A 1 105 ? -14.528 -6.738 22.687 1.00 95.62 105 SER A CA 1
ATOM 812 C C . SER A 1 105 ? -14.146 -5.629 21.704 1.00 95.62 105 SER A C 1
ATOM 814 O O . SER A 1 105 ? -14.929 -5.292 20.818 1.00 95.62 105 SER A O 1
ATOM 816 N N . THR A 1 106 ? -12.906 -5.154 21.810 1.00 96.75 106 THR A N 1
ATOM 817 C CA . THR A 1 106 ? -12.329 -4.105 20.971 1.00 96.75 106 THR A CA 1
ATOM 818 C C . THR A 1 106 ? -11.039 -4.600 20.340 1.00 96.75 106 THR A C 1
ATOM 820 O O . THR A 1 106 ? -10.119 -5.024 21.037 1.00 96.75 106 THR A O 1
ATOM 823 N N . TRP A 1 107 ? -10.982 -4.560 19.014 1.00 97.88 107 TRP A N 1
ATOM 824 C CA . TRP A 1 107 ? -9.823 -4.976 18.226 1.00 97.88 107 TRP A CA 1
ATOM 825 C C . TRP A 1 107 ? -9.907 -4.348 16.838 1.00 97.88 107 TRP A C 1
ATOM 827 O O . TRP A 1 107 ? -11.004 -4.160 16.319 1.00 97.88 107 TRP A O 1
ATOM 837 N N . GLY A 1 108 ? -8.775 -4.037 16.225 1.00 97.69 108 GLY A N 1
ATOM 838 C CA . GLY A 1 108 ? -8.713 -3.473 14.884 1.00 97.69 108 GLY A CA 1
ATOM 839 C C . GLY A 1 108 ? -7.683 -4.158 14.010 1.00 97.69 108 GLY A C 1
ATOM 840 O O . GLY A 1 108 ? -6.968 -5.057 14.442 1.00 97.69 108 GLY A O 1
ATOM 841 N N . TRP A 1 109 ? -7.577 -3.693 12.772 1.00 97.88 109 TRP A N 1
ATOM 842 C CA . TRP A 1 109 ? -6.476 -4.070 11.895 1.00 97.88 109 TRP A CA 1
ATOM 843 C C . TRP A 1 109 ? -6.091 -2.913 10.980 1.00 97.88 109 TRP A C 1
ATOM 845 O O . TRP A 1 109 ? -6.824 -1.931 10.795 1.00 97.88 109 TRP A O 1
ATOM 855 N N . LYS A 1 110 ? -4.896 -3.037 10.412 1.00 96.38 110 LYS A N 1
ATOM 856 C CA . LYS A 1 110 ? -4.376 -2.136 9.395 1.00 96.38 110 LYS A CA 1
ATOM 857 C C . LYS A 1 110 ? -3.973 -2.954 8.188 1.00 96.38 110 LYS A C 1
ATOM 859 O O . LYS A 1 110 ? -3.116 -3.825 8.280 1.00 96.38 110 LYS A O 1
ATOM 864 N N . ASP A 1 111 ? -4.557 -2.593 7.060 1.00 95.56 111 ASP A N 1
ATOM 865 C CA . ASP A 1 111 ? -4.169 -3.068 5.745 1.00 95.56 111 ASP A CA 1
ATOM 866 C C . ASP A 1 111 ? -4.376 -1.909 4.756 1.00 95.56 111 ASP A C 1
ATOM 868 O O . ASP A 1 111 ? -5.509 -1.452 4.572 1.00 95.56 111 ASP A O 1
ATOM 872 N N . PRO A 1 112 ? -3.309 -1.397 4.117 1.00 90.50 112 PRO A N 1
ATOM 873 C CA . PRO A 1 112 ? -3.432 -0.340 3.119 1.00 90.50 112 PRO A CA 1
ATOM 874 C C . PRO A 1 112 ? -4.394 -0.667 1.960 1.00 90.50 112 PRO A C 1
ATOM 876 O O . PRO A 1 112 ? -4.891 0.245 1.302 1.00 90.50 112 PRO A O 1
ATOM 879 N N . MET A 1 113 ? -4.657 -1.950 1.682 1.00 94.31 113 MET A N 1
ATOM 880 C CA . MET A 1 113 ? -5.576 -2.409 0.636 1.00 94.31 113 MET A CA 1
ATOM 881 C C . MET A 1 113 ? -7.013 -2.627 1.121 1.00 94.31 113 MET A C 1
ATOM 883 O O . MET A 1 113 ? -7.887 -2.902 0.293 1.00 94.31 113 MET A O 1
ATOM 887 N N . ALA A 1 114 ? -7.304 -2.421 2.409 1.00 96.62 114 ALA A N 1
ATOM 888 C CA . ALA A 1 114 ? -8.631 -2.647 2.982 1.00 96.62 114 ALA A CA 1
ATOM 889 C C . ALA A 1 114 ? -9.750 -1.908 2.236 1.00 96.62 114 ALA A C 1
ATOM 891 O O . ALA A 1 114 ? -10.823 -2.466 2.024 1.00 96.62 114 ALA A O 1
ATOM 892 N N . ALA A 1 115 ? -9.497 -0.701 1.718 1.00 96.44 115 ALA A N 1
ATOM 893 C CA . ALA A 1 115 ? -10.487 0.062 0.950 1.00 96.44 115 ALA A CA 1
ATOM 894 C C . ALA A 1 115 ? -11.040 -0.681 -0.296 1.00 96.44 115 ALA A C 1
ATOM 896 O O . ALA A 1 115 ? -12.115 -0.339 -0.800 1.00 96.44 115 ALA A O 1
ATOM 897 N N . PHE A 1 116 ? -10.338 -1.704 -0.798 1.00 95.50 116 PHE A N 1
ATOM 898 C CA . PHE A 1 116 ? -10.764 -2.511 -1.948 1.00 95.50 116 PHE A CA 1
ATOM 899 C C . PHE A 1 116 ? -11.674 -3.694 -1.599 1.00 95.50 116 PHE A C 1
ATOM 901 O O . PHE A 1 116 ? -12.316 -4.250 -2.493 1.00 95.50 116 PHE A O 1
ATOM 908 N N . TYR A 1 117 ? -11.752 -4.096 -0.332 1.00 96.38 117 TYR A N 1
ATOM 909 C CA . TYR A 1 117 ? -12.592 -5.223 0.085 1.00 96.38 117 TYR A CA 1
ATOM 910 C C . TYR A 1 117 ? -13.462 -4.944 1.304 1.00 96.38 117 TYR A C 1
ATOM 912 O O . TYR A 1 117 ? -14.307 -5.770 1.635 1.00 96.38 117 TYR A O 1
ATOM 920 N N . ILE A 1 118 ? -13.290 -3.804 1.971 1.00 97.12 118 ILE A N 1
ATOM 921 C CA . ILE A 1 118 ? -13.986 -3.516 3.224 1.00 97.12 118 ILE A CA 1
ATOM 922 C C . ILE A 1 118 ? -15.508 -3.589 3.065 1.00 97.12 118 ILE A C 1
ATOM 924 O O . ILE A 1 118 ? -16.168 -4.143 3.933 1.00 97.12 118 ILE A O 1
ATOM 928 N N . ASP A 1 119 ? -16.055 -3.162 1.922 1.00 94.94 119 ASP A N 1
ATOM 929 C CA . ASP A 1 119 ? -17.485 -3.293 1.600 1.00 94.94 119 ASP A CA 1
ATOM 930 C C . ASP A 1 119 ? -17.974 -4.755 1.635 1.00 94.94 119 ASP A C 1
ATOM 932 O O . ASP A 1 119 ? -19.121 -5.018 1.988 1.00 94.94 119 ASP A O 1
ATOM 936 N N . ASP A 1 120 ? -17.118 -5.713 1.264 1.00 96.38 120 ASP A N 1
ATOM 937 C CA . ASP A 1 120 ? -17.473 -7.134 1.192 1.00 96.38 120 ASP A CA 1
ATOM 938 C C . ASP A 1 120 ? -17.500 -7.796 2.578 1.00 96.38 120 ASP A C 1
ATOM 940 O O . ASP A 1 120 ? -18.169 -8.812 2.755 1.00 96.38 120 ASP A O 1
ATOM 944 N N . VAL A 1 121 ? -16.823 -7.211 3.571 1.00 97.75 121 VAL A N 1
ATOM 945 C CA . VAL A 1 121 ? -16.746 -7.742 4.945 1.00 97.75 121 VAL A CA 1
ATOM 946 C C . VAL A 1 121 ? -17.375 -6.821 5.992 1.00 97.75 121 VAL A C 1
ATOM 948 O O . VAL A 1 121 ? -17.475 -7.201 7.154 1.00 97.75 121 VAL A O 1
ATOM 951 N N . PHE A 1 122 ? -17.852 -5.638 5.594 1.00 96.69 122 PHE A N 1
ATOM 952 C CA . PHE A 1 122 ? -18.361 -4.603 6.501 1.00 96.69 122 PHE A CA 1
ATOM 953 C C . PHE A 1 122 ? -19.458 -5.121 7.436 1.00 96.69 122 PHE A C 1
ATOM 955 O O . PHE A 1 122 ? -19.472 -4.818 8.624 1.00 96.69 122 PHE A O 1
ATOM 962 N N . HIS A 1 123 ? -20.351 -5.954 6.898 1.00 97.12 123 HIS A N 1
ATOM 963 C CA . HIS A 1 123 ? -21.477 -6.554 7.613 1.00 97.12 123 HIS A CA 1
ATOM 964 C C . HIS A 1 123 ? -21.067 -7.531 8.729 1.00 97.12 123 HIS A C 1
ATOM 966 O O . HIS A 1 123 ? -21.910 -7.897 9.543 1.00 97.12 123 HIS A O 1
ATOM 972 N N . LYS A 1 124 ? -19.800 -7.963 8.770 1.00 98.12 124 LYS A N 1
ATOM 973 C CA . LYS A 1 124 ? -19.250 -8.815 9.834 1.00 98.12 124 LYS A CA 1
ATOM 974 C C . LYS A 1 124 ? -18.643 -8.017 10.993 1.00 98.12 124 LYS A C 1
ATOM 976 O O . LYS A 1 124 ? -18.317 -8.590 12.030 1.00 98.12 124 LYS A O 1
ATOM 981 N N . LEU A 1 125 ? -18.440 -6.711 10.828 1.00 97.62 125 LEU A N 1
ATOM 982 C CA . LEU A 1 125 ? -17.785 -5.876 11.833 1.00 97.62 125 LEU A CA 1
ATOM 983 C C . LEU A 1 125 ? -18.779 -5.452 12.916 1.00 97.62 125 LEU A C 1
ATOM 985 O O . LEU A 1 125 ? -19.920 -5.098 12.620 1.00 97.62 125 LEU A O 1
ATOM 989 N N . ARG A 1 126 ? -18.335 -5.439 14.177 1.00 96.31 126 ARG A N 1
ATOM 990 C CA . ARG A 1 126 ? -19.145 -4.959 15.304 1.00 96.31 126 ARG A CA 1
ATOM 991 C C . ARG A 1 126 ? -18.816 -3.502 15.570 1.00 96.31 126 ARG A C 1
ATOM 993 O O . ARG A 1 126 ? -17.663 -3.180 15.837 1.00 96.31 126 ARG A O 1
ATOM 1000 N N . ASN A 1 127 ? -19.828 -2.639 15.483 1.00 97.31 127 ASN A N 1
ATOM 1001 C CA . ASN A 1 127 ? -19.691 -1.194 15.683 1.00 97.31 127 ASN A CA 1
ATOM 1002 C C . ASN A 1 127 ? -18.421 -0.629 15.005 1.00 97.31 127 ASN A C 1
ATOM 1004 O O . ASN A 1 127 ? -17.554 -0.080 15.688 1.00 97.31 127 ASN A O 1
ATOM 1008 N N . PRO A 1 128 ? -18.236 -0.833 13.685 1.00 97.75 128 PRO A N 1
ATOM 1009 C CA . PRO A 1 128 ? -16.992 -0.458 13.027 1.00 97.75 128 PRO A CA 1
ATOM 1010 C C . PRO A 1 128 ? -16.727 1.042 13.155 1.00 97.75 128 PRO A C 1
ATOM 1012 O O . PRO A 1 128 ? -17.637 1.862 13.024 1.00 97.75 128 PRO A O 1
ATOM 1015 N N . ALA A 1 129 ? -15.461 1.392 13.366 1.00 98.19 129 ALA A N 1
ATOM 1016 C CA . ALA A 1 129 ? -14.990 2.768 13.404 1.00 98.19 129 ALA A CA 1
ATOM 1017 C C . ALA A 1 129 ? -13.890 2.945 12.357 1.00 98.19 129 ALA A C 1
ATOM 1019 O O . ALA A 1 129 ? -12.895 2.226 12.372 1.00 98.19 129 ALA A O 1
ATOM 1020 N N . ILE A 1 130 ? -14.039 3.886 11.433 1.00 98.50 130 ILE A N 1
ATOM 1021 C CA . ILE A 1 130 ? -13.030 4.104 10.394 1.00 98.50 130 ILE A CA 1
ATOM 1022 C C . ILE A 1 130 ? -11.988 5.097 10.896 1.00 98.50 130 ILE A C 1
ATOM 1024 O O . ILE A 1 130 ? -12.308 6.212 11.301 1.00 98.50 130 ILE A O 1
ATOM 1028 N N . LEU A 1 131 ? -10.721 4.711 10.805 1.00 98.50 131 LEU A N 1
ATOM 1029 C CA . LEU A 1 131 ? -9.569 5.570 11.039 1.00 98.50 131 LEU A CA 1
ATOM 1030 C C . LEU A 1 131 ? -8.857 5.771 9.698 1.00 98.50 131 LEU A C 1
ATOM 1032 O O . LEU A 1 131 ? -8.066 4.934 9.267 1.00 98.50 131 LEU A O 1
ATOM 1036 N N . ALA A 1 132 ? -9.172 6.858 9.001 1.00 98.19 132 ALA A N 1
ATOM 1037 C CA . ALA A 1 132 ? -8.644 7.138 7.674 1.00 98.19 132 ALA A CA 1
ATOM 1038 C C . ALA A 1 132 ? -7.509 8.162 7.733 1.00 98.19 132 ALA A C 1
ATOM 1040 O O . ALA A 1 132 ? -7.647 9.211 8.357 1.00 98.19 132 ALA A O 1
ATOM 1041 N N . VAL A 1 133 ? -6.411 7.899 7.030 1.00 97.94 133 VAL A N 1
ATOM 1042 C CA . VAL A 1 133 ? -5.339 8.875 6.810 1.00 97.94 133 VAL A CA 1
ATOM 1043 C C . VAL A 1 133 ? -5.207 9.191 5.327 1.00 97.94 133 VAL A C 1
ATOM 1045 O O . VAL A 1 133 ? -5.149 8.296 4.483 1.00 97.94 133 VAL A O 1
ATOM 1048 N N . LEU A 1 134 ? -5.174 10.485 5.026 1.00 97.75 134 LEU A N 1
ATOM 1049 C CA . LEU A 1 134 ? -4.958 11.038 3.698 1.00 97.75 134 LEU A CA 1
ATOM 1050 C C . LEU A 1 134 ? -3.611 11.756 3.683 1.00 97.75 134 LEU A C 1
ATOM 1052 O O . LEU A 1 134 ? -3.266 12.479 4.624 1.00 97.75 134 LEU A O 1
ATOM 1056 N N . ARG A 1 135 ? -2.864 11.560 2.603 1.00 97.00 135 ARG A N 1
ATOM 1057 C CA . ARG A 1 135 ? -1.544 12.155 2.382 1.00 97.00 135 ARG A CA 1
ATOM 1058 C C . ARG A 1 135 ? -1.501 12.781 0.994 1.00 97.00 135 ARG A C 1
ATOM 1060 O O . ARG A 1 135 ? -2.266 12.377 0.125 1.00 97.00 135 ARG A O 1
ATOM 1067 N N . ASP A 1 136 ? -0.612 13.734 0.753 1.00 97.12 136 ASP A N 1
ATOM 1068 C CA . ASP A 1 136 ? -0.336 14.223 -0.597 1.00 97.12 136 ASP A CA 1
ATOM 1069 C C . ASP A 1 136 ? 0.006 13.038 -1.537 1.00 97.12 136 ASP A C 1
ATOM 1071 O O . ASP A 1 136 ? 0.990 12.325 -1.292 1.00 97.12 136 ASP A O 1
ATOM 1075 N N . PRO A 1 137 ? -0.779 12.796 -2.610 1.00 95.44 137 PRO A N 1
ATOM 1076 C CA . PRO A 1 137 ? -0.514 11.729 -3.572 1.00 95.44 137 PRO A CA 1
ATOM 1077 C C . PRO A 1 137 ? 0.880 11.798 -4.209 1.00 95.44 137 PRO A C 1
ATOM 1079 O O . PRO A 1 137 ? 1.468 10.753 -4.491 1.00 95.44 137 PRO A O 1
ATOM 1082 N N . ALA A 1 138 ? 1.432 13.000 -4.410 1.00 93.38 138 ALA A N 1
ATOM 1083 C CA . ALA A 1 138 ? 2.792 13.179 -4.912 1.00 93.38 138 ALA A CA 1
ATOM 1084 C C . ALA A 1 138 ? 3.823 12.660 -3.903 1.00 93.38 138 ALA A C 1
ATOM 1086 O O . ALA A 1 138 ? 4.723 11.899 -4.268 1.00 93.38 138 ALA A O 1
ATOM 1087 N N . ALA A 1 139 ? 3.647 12.998 -2.622 1.00 92.94 139 ALA A N 1
ATOM 1088 C CA . ALA A 1 139 ? 4.504 12.499 -1.552 1.00 92.94 139 ALA A CA 1
ATOM 1089 C C . ALA A 1 139 ? 4.412 10.971 -1.426 1.00 92.94 139 ALA A C 1
ATOM 1091 O O . ALA A 1 139 ? 5.443 10.315 -1.298 1.00 92.94 139 ALA A O 1
ATOM 1092 N N . VAL A 1 140 ? 3.205 10.396 -1.521 1.00 91.62 140 VAL A N 1
ATOM 1093 C CA . VAL A 1 140 ? 2.999 8.936 -1.548 1.00 91.62 140 VAL A CA 1
ATOM 1094 C C . VAL A 1 140 ? 3.760 8.296 -2.708 1.00 91.62 140 VAL A C 1
ATOM 1096 O O . VAL A 1 140 ? 4.501 7.338 -2.490 1.00 91.62 140 VAL A O 1
ATOM 1099 N N . GLY A 1 141 ? 3.617 8.840 -3.920 1.00 88.25 141 GLY A N 1
ATOM 1100 C CA . GLY A 1 141 ? 4.266 8.308 -5.115 1.00 88.25 141 GLY A CA 1
ATOM 1101 C C . GLY A 1 141 ? 5.791 8.289 -5.007 1.00 88.25 141 GLY A C 1
ATOM 1102 O O . GLY A 1 141 ? 6.409 7.261 -5.281 1.00 88.25 141 GLY A O 1
ATOM 1103 N N . ILE A 1 142 ? 6.394 9.386 -4.539 1.00 87.44 142 ILE A N 1
ATOM 1104 C CA . ILE A 1 142 ? 7.848 9.484 -4.319 1.00 87.44 142 ILE A CA 1
ATOM 1105 C C . ILE A 1 142 ? 8.310 8.447 -3.289 1.00 87.44 142 ILE A C 1
ATOM 1107 O O . ILE A 1 142 ? 9.264 7.706 -3.529 1.00 87.44 142 ILE A O 1
ATOM 1111 N N . ARG A 1 143 ? 7.606 8.346 -2.157 1.00 85.75 143 ARG A N 1
ATOM 1112 C CA . ARG A 1 143 ? 7.960 7.412 -1.080 1.00 85.75 143 ARG A CA 1
ATOM 1113 C C . ARG A 1 143 ? 7.871 5.959 -1.529 1.00 85.75 143 ARG A C 1
ATOM 1115 O O . ARG A 1 143 ? 8.707 5.149 -1.141 1.00 85.75 143 ARG A O 1
ATOM 1122 N N . GLU A 1 144 ? 6.871 5.626 -2.338 1.00 85.06 144 GLU A N 1
ATOM 1123 C CA . GLU A 1 144 ? 6.693 4.270 -2.856 1.00 85.06 144 GLU A CA 1
ATOM 1124 C C . GLU A 1 144 ? 7.789 3.889 -3.856 1.00 85.06 144 GLU A C 1
ATOM 1126 O O . GLU A 1 144 ? 8.279 2.761 -3.833 1.00 85.06 144 GLU A O 1
ATOM 1131 N N . ILE A 1 145 ? 8.233 4.837 -4.682 1.00 83.56 145 ILE A N 1
ATOM 1132 C CA . ILE A 1 145 ? 9.373 4.646 -5.586 1.00 83.56 145 ILE A CA 1
ATOM 1133 C C . ILE A 1 145 ? 10.642 4.350 -4.799 1.00 83.56 145 ILE A C 1
ATOM 1135 O O . ILE A 1 145 ? 11.302 3.351 -5.080 1.00 83.56 145 ILE A O 1
ATOM 1139 N N . HIS A 1 146 ? 10.945 5.166 -3.785 1.00 81.75 146 HIS A N 1
ATOM 1140 C CA . HIS A 1 146 ? 12.127 4.962 -2.948 1.00 81.75 146 HIS A CA 1
ATOM 1141 C C . HIS A 1 146 ? 12.061 3.618 -2.217 1.00 81.75 146 HIS A C 1
ATOM 1143 O O . HIS A 1 146 ? 13.027 2.861 -2.226 1.00 81.75 146 HIS A O 1
ATOM 1149 N N . ALA A 1 147 ? 10.904 3.283 -1.638 1.00 78.00 147 ALA A N 1
ATOM 1150 C CA . ALA A 1 147 ? 10.719 2.038 -0.899 1.00 78.00 147 ALA A CA 1
ATOM 1151 C C . ALA A 1 147 ? 10.865 0.785 -1.777 1.00 78.00 147 ALA A C 1
ATOM 1153 O O . ALA A 1 147 ? 11.304 -0.252 -1.289 1.00 78.00 147 ALA A O 1
ATOM 1154 N N . ARG A 1 148 ? 10.505 0.868 -3.063 1.00 76.56 148 ARG A N 1
ATOM 1155 C CA . ARG A 1 148 ? 10.655 -0.233 -4.028 1.00 76.56 148 ARG A CA 1
ATOM 1156 C C . ARG A 1 148 ? 11.993 -0.215 -4.771 1.00 76.56 148 ARG A C 1
ATOM 1158 O O . ARG A 1 148 ? 12.201 -1.060 -5.636 1.00 76.56 148 ARG A O 1
ATOM 1165 N N . GLY A 1 149 ? 12.867 0.754 -4.491 1.00 74.75 149 GLY A N 1
ATOM 1166 C CA . GLY A 1 149 ? 14.106 0.951 -5.247 1.00 74.75 149 GLY A CA 1
ATOM 1167 C C . GLY A 1 149 ? 13.865 1.230 -6.736 1.00 74.75 149 GLY A C 1
ATOM 1168 O O . GLY A 1 149 ? 14.719 0.923 -7.566 1.00 74.75 149 GLY A O 1
ATOM 1169 N N . ILE A 1 150 ? 12.693 1.768 -7.095 1.00 69.50 150 ILE A N 1
ATOM 1170 C CA . ILE A 1 150 ? 12.371 2.116 -8.482 1.00 69.50 150 ILE A CA 1
ATOM 1171 C C . ILE A 1 150 ? 13.221 3.326 -8.873 1.00 69.50 150 ILE A C 1
ATOM 1173 O O . ILE A 1 150 ? 13.371 4.274 -8.105 1.00 69.50 150 ILE A O 1
ATOM 1177 N N . ASN A 1 151 ? 13.774 3.305 -10.084 1.00 69.06 151 ASN A N 1
ATOM 1178 C CA . ASN A 1 151 ? 14.603 4.395 -10.578 1.00 69.06 151 ASN A CA 1
ATOM 1179 C C . ASN A 1 151 ? 13.791 5.701 -10.653 1.00 69.06 151 ASN A C 1
ATOM 1181 O O . ASN A 1 151 ? 12.791 5.790 -11.366 1.00 69.06 151 ASN A O 1
ATOM 1185 N N . GLU A 1 152 ? 14.263 6.740 -9.962 1.00 58.72 152 GLU A N 1
ATOM 1186 C CA . GLU A 1 152 ? 13.655 8.073 -9.941 1.00 58.72 152 GLU A CA 1
ATOM 1187 C C . GLU A 1 152 ? 13.591 8.754 -11.323 1.00 58.72 152 GLU A C 1
ATOM 1189 O O . GLU A 1 152 ? 13.022 9.829 -11.432 1.00 58.72 152 GLU A O 1
ATOM 1194 N N . ASN A 1 153 ? 14.144 8.188 -12.395 1.00 59.06 153 ASN A N 1
ATOM 1195 C CA . ASN A 1 153 ? 14.066 8.782 -13.738 1.00 59.06 153 ASN A CA 1
ATOM 1196 C C . ASN A 1 153 ? 12.912 8.230 -14.595 1.00 59.06 153 ASN A C 1
ATOM 1198 O O . ASN A 1 153 ? 12.786 8.584 -15.764 1.00 59.06 153 ASN A O 1
ATOM 1202 N N . GLU A 1 154 ? 12.063 7.359 -14.045 1.00 69.56 154 GLU A N 1
ATOM 1203 C CA . GLU A 1 154 ? 10.890 6.836 -14.749 1.00 69.56 154 GLU A CA 1
ATOM 1204 C C . GLU A 1 154 ? 9.640 7.672 -14.444 1.00 69.56 154 GLU A C 1
ATOM 1206 O O . GLU A 1 154 ? 8.768 7.266 -13.671 1.00 69.56 154 GLU A O 1
ATOM 1211 N N . ASP A 1 155 ? 9.535 8.844 -15.075 1.00 73.94 155 ASP A N 1
ATOM 1212 C CA . ASP A 1 155 ? 8.429 9.794 -14.867 1.00 73.94 155 ASP A CA 1
ATOM 1213 C C . ASP A 1 155 ? 7.043 9.145 -15.011 1.00 73.94 155 ASP A C 1
ATOM 1215 O O . ASP A 1 155 ? 6.140 9.413 -14.218 1.00 73.94 155 ASP A O 1
ATOM 1219 N N . LEU A 1 156 ? 6.885 8.207 -15.952 1.00 74.12 156 LEU A N 1
ATOM 1220 C CA . LEU A 1 156 ? 5.640 7.451 -16.129 1.00 74.12 156 LEU A CA 1
ATOM 1221 C C . LEU A 1 156 ? 5.297 6.583 -14.912 1.00 74.12 156 LEU A C 1
ATOM 1223 O O . LEU A 1 156 ? 4.131 6.512 -14.525 1.00 74.12 156 LEU A O 1
ATOM 1227 N N . ARG A 1 157 ? 6.289 5.949 -14.272 1.00 73.31 157 ARG A N 1
ATOM 1228 C CA . ARG A 1 157 ? 6.051 5.164 -13.053 1.00 73.31 157 ARG A CA 1
ATOM 1229 C C . ARG A 1 157 ? 5.727 6.069 -11.870 1.00 73.31 157 ARG A C 1
ATOM 1231 O O . ARG A 1 157 ? 4.847 5.712 -11.091 1.00 73.31 157 ARG A O 1
ATOM 1238 N N . LYS A 1 158 ? 6.354 7.249 -11.764 1.00 77.19 158 LYS A N 1
ATOM 1239 C CA . LYS A 1 158 ? 5.969 8.256 -10.756 1.00 77.19 158 LYS A CA 1
ATOM 1240 C C . LYS A 1 158 ? 4.516 8.653 -10.910 1.00 77.19 158 LYS A C 1
ATOM 1242 O O . LYS A 1 158 ? 3.750 8.544 -9.956 1.00 77.19 158 LYS A O 1
ATOM 1247 N N . MET A 1 159 ? 4.130 9.037 -12.123 1.00 82.81 159 MET A N 1
ATOM 1248 C CA . MET A 1 159 ? 2.759 9.427 -12.424 1.00 82.81 159 MET A CA 1
ATOM 1249 C C . MET A 1 159 ? 1.773 8.296 -12.142 1.00 82.81 159 MET A C 1
ATOM 1251 O O . MET A 1 159 ? 0.729 8.551 -11.549 1.00 82.81 159 MET A O 1
ATOM 1255 N N . LEU A 1 160 ? 2.124 7.047 -12.462 1.00 85.19 160 LEU A N 1
ATOM 1256 C CA . LEU A 1 160 ? 1.296 5.888 -12.129 1.00 85.19 160 LEU A CA 1
ATOM 1257 C C . LEU A 1 160 ? 1.125 5.709 -10.612 1.00 85.19 160 LEU A C 1
ATOM 1259 O O . LEU A 1 160 ? 0.020 5.427 -10.158 1.00 85.19 160 LEU A O 1
ATOM 1263 N N . GLN A 1 161 ? 2.175 5.897 -9.803 1.00 87.88 161 GLN A N 1
ATOM 1264 C CA . GLN A 1 161 ? 2.037 5.809 -8.342 1.00 87.88 161 GLN A CA 1
ATOM 1265 C C . GLN A 1 161 ? 1.200 6.952 -7.762 1.00 87.88 161 GLN A C 1
ATOM 1267 O O . GLN A 1 161 ? 0.381 6.719 -6.874 1.00 87.88 161 GLN A O 1
ATOM 1272 N N . VAL A 1 162 ? 1.339 8.165 -8.300 1.00 90.75 162 VAL A N 1
ATOM 1273 C CA . VAL A 1 162 ? 0.475 9.295 -7.930 1.00 90.75 162 VAL A CA 1
ATOM 1274 C C . VAL A 1 162 ? -0.983 8.991 -8.283 1.00 90.75 162 VAL A C 1
ATOM 1276 O O . VAL A 1 162 ? -1.863 9.156 -7.441 1.00 90.75 162 VAL A O 1
ATOM 1279 N N . GLN A 1 163 ? -1.250 8.477 -9.487 1.00 89.25 163 GLN A N 1
ATOM 1280 C CA . GLN A 1 163 ? -2.591 8.056 -9.907 1.00 89.25 163 GLN A CA 1
ATOM 1281 C C . GLN A 1 163 ? -3.156 6.958 -9.000 1.00 89.25 163 GLN A C 1
ATOM 1283 O O . GLN A 1 163 ? -4.303 7.055 -8.565 1.00 89.25 163 GLN A O 1
ATOM 1288 N N . ASN A 1 164 ? -2.342 5.961 -8.645 1.00 90.06 164 ASN A N 1
ATOM 1289 C CA . ASN A 1 164 ? -2.729 4.902 -7.715 1.00 90.06 164 ASN A CA 1
ATOM 1290 C C . ASN A 1 164 ? -3.132 5.459 -6.346 1.00 90.06 164 ASN A C 1
ATOM 1292 O O . ASN A 1 164 ? -4.134 5.016 -5.784 1.00 90.06 164 ASN A O 1
ATOM 1296 N N . ALA A 1 165 ? -2.373 6.425 -5.821 1.00 93.69 165 ALA A N 1
ATOM 1297 C CA . ALA A 1 165 ? -2.677 7.073 -4.552 1.00 93.69 165 ALA A CA 1
ATOM 1298 C C . ALA A 1 165 ? -3.982 7.885 -4.627 1.00 93.69 165 ALA A C 1
ATOM 1300 O O . ALA A 1 165 ? -4.816 7.788 -3.729 1.00 93.69 165 ALA A O 1
ATOM 1301 N N . VAL A 1 166 ? -4.206 8.628 -5.718 1.00 95.81 166 VAL A N 1
ATOM 1302 C CA . VAL A 1 166 ? -5.465 9.360 -5.956 1.00 95.81 166 VAL A CA 1
ATOM 1303 C C . VAL A 1 166 ? -6.661 8.406 -6.016 1.00 95.81 166 VAL A C 1
ATOM 1305 O O . VAL A 1 166 ? -7.671 8.643 -5.355 1.00 95.81 166 VAL A O 1
ATOM 1308 N N . GLU A 1 167 ? -6.556 7.312 -6.769 1.00 93.94 167 GLU A N 1
ATOM 1309 C CA . GLU A 1 167 ? -7.635 6.326 -6.892 1.00 93.94 167 GLU A CA 1
ATOM 1310 C C . GLU A 1 167 ? -7.978 5.693 -5.538 1.00 93.94 167 GLU A C 1
ATOM 1312 O O . GLU A 1 167 ? -9.151 5.574 -5.178 1.00 93.94 167 GLU A O 1
ATOM 1317 N N . GLN A 1 168 ? -6.962 5.341 -4.750 1.00 95.12 168 GLN A N 1
ATOM 1318 C CA . GLN A 1 168 ? -7.159 4.805 -3.407 1.00 95.12 168 GLN A CA 1
ATOM 1319 C C . GLN A 1 168 ? -7.793 5.825 -2.460 1.00 95.12 168 GLN A C 1
ATOM 1321 O O . GLN A 1 168 ? -8.708 5.459 -1.725 1.00 95.12 168 GLN A O 1
ATOM 1326 N N . HIS A 1 169 ? -7.388 7.099 -2.496 1.00 97.12 169 HIS A N 1
ATOM 1327 C CA . HIS A 1 169 ? -8.069 8.140 -1.721 1.00 97.12 169 HIS A CA 1
ATOM 1328 C C . HIS A 1 169 ? -9.544 8.258 -2.103 1.00 97.12 169 HIS A C 1
ATOM 1330 O O . HIS A 1 169 ? -10.396 8.253 -1.219 1.00 97.12 169 HIS A O 1
ATOM 1336 N N . ASN A 1 170 ? -9.867 8.281 -3.399 1.00 96.81 170 ASN A N 1
ATOM 1337 C CA . ASN A 1 170 ? -11.258 8.316 -3.857 1.00 96.81 170 ASN A CA 1
ATOM 1338 C C . ASN A 1 170 ? -12.052 7.109 -3.346 1.00 96.81 170 ASN A C 1
ATOM 1340 O O . ASN A 1 170 ? -13.203 7.248 -2.923 1.00 96.81 170 ASN A O 1
ATOM 1344 N N . ARG A 1 171 ? -11.432 5.925 -3.324 1.00 96.00 171 ARG A N 1
ATOM 1345 C CA . ARG A 1 171 ? -12.045 4.717 -2.769 1.00 96.00 171 ARG A CA 1
ATOM 1346 C C . ARG A 1 171 ? -12.304 4.844 -1.269 1.00 96.00 171 ARG A C 1
ATOM 1348 O O . ARG A 1 171 ? -13.404 4.529 -0.828 1.00 96.00 171 ARG A O 1
ATOM 1355 N N . ILE A 1 172 ? -11.334 5.337 -0.501 1.00 97.19 172 ILE A N 1
ATOM 1356 C CA . ILE A 1 172 ? -11.476 5.575 0.943 1.00 97.19 172 ILE A CA 1
ATOM 1357 C C . ILE A 1 172 ? -12.612 6.565 1.213 1.00 97.19 172 ILE A C 1
ATOM 1359 O O . ILE A 1 172 ? -13.479 6.284 2.035 1.00 97.19 172 ILE A O 1
ATOM 1363 N N . LEU A 1 173 ? -12.656 7.684 0.486 1.00 96.81 173 LEU A N 1
ATOM 1364 C CA . LEU A 1 173 ? -13.729 8.673 0.607 1.00 96.81 173 LEU A CA 1
ATOM 1365 C C . LEU A 1 173 ? -15.099 8.062 0.282 1.00 96.81 173 LEU A C 1
ATOM 1367 O O . LEU A 1 173 ? -16.056 8.299 1.012 1.00 96.81 173 LEU A O 1
ATOM 1371 N N . THR A 1 174 ? -15.173 7.205 -0.740 1.00 97.00 174 THR A N 1
ATOM 1372 C CA . THR A 1 174 ? -16.401 6.469 -1.087 1.00 97.00 174 THR A CA 1
ATOM 1373 C C . THR A 1 174 ? -16.849 5.541 0.049 1.00 97.00 174 THR A C 1
ATOM 1375 O O . THR A 1 174 ? -18.039 5.465 0.349 1.00 97.00 174 THR A O 1
ATOM 1378 N N . VAL A 1 175 ? -15.916 4.833 0.699 1.00 96.56 175 VAL A N 1
ATOM 1379 C CA . VAL A 1 175 ? -16.222 3.971 1.856 1.00 96.56 175 VAL A CA 1
ATOM 1380 C C . VAL A 1 175 ? -16.745 4.809 3.025 1.00 96.56 175 VAL A C 1
ATOM 1382 O O . VAL A 1 175 ? -17.755 4.452 3.630 1.00 96.56 175 VAL A O 1
ATOM 1385 N N . ILE A 1 176 ? -16.101 5.939 3.327 1.00 96.25 176 ILE A N 1
ATOM 1386 C CA . ILE A 1 176 ? -16.523 6.851 4.403 1.00 96.25 176 ILE A CA 1
ATOM 1387 C C . ILE A 1 176 ? -17.937 7.381 4.135 1.00 96.25 176 ILE A C 1
ATOM 1389 O O . ILE A 1 176 ? -18.801 7.306 5.006 1.00 96.25 176 ILE A O 1
ATOM 1393 N N . GLU A 1 177 ? -18.197 7.857 2.916 1.00 95.88 177 GLU A N 1
ATOM 1394 C CA . GLU A 1 177 ? -19.498 8.401 2.515 1.00 95.88 177 GLU A CA 1
ATOM 1395 C C . GLU A 1 177 ? -20.625 7.361 2.632 1.00 95.88 177 GLU A C 1
ATOM 1397 O O . GLU A 1 177 ? -21.716 7.662 3.123 1.00 95.88 177 GLU A O 1
ATOM 1402 N N . ARG A 1 178 ? -20.365 6.122 2.197 1.00 96.19 178 ARG A N 1
ATOM 1403 C CA . ARG A 1 178 ? -21.380 5.060 2.146 1.00 96.19 178 ARG A CA 1
ATOM 1404 C C . ARG A 1 178 ? -21.634 4.392 3.486 1.00 96.19 178 ARG A C 1
ATOM 1406 O O . ARG A 1 178 ? -22.780 4.058 3.776 1.00 96.19 178 ARG A O 1
ATOM 1413 N N . SER A 1 179 ? -20.584 4.171 4.273 1.00 95.25 179 SER A N 1
ATOM 1414 C CA . SER A 1 179 ? -20.673 3.410 5.522 1.00 95.25 179 SER A CA 1
ATOM 1415 C C . SER A 1 179 ? -21.460 4.148 6.603 1.00 95.25 179 SER A C 1
ATOM 1417 O O . SER A 1 179 ? -22.172 3.507 7.371 1.00 95.25 179 SER A O 1
ATOM 1419 N N . LYS A 1 180 ? -21.369 5.488 6.649 1.00 94.44 180 LYS A N 1
ATOM 1420 C CA . LYS A 1 180 ? -22.018 6.341 7.667 1.00 94.44 180 LYS A CA 1
ATOM 1421 C C . LYS A 1 180 ? -21.702 5.920 9.108 1.00 94.44 180 LYS A C 1
ATOM 1423 O O . LYS A 1 180 ? -22.496 6.160 10.017 1.00 94.44 180 LYS A O 1
ATOM 1428 N N . VAL A 1 181 ? -20.546 5.297 9.314 1.00 97.00 181 VAL A N 1
ATOM 1429 C CA . VAL A 1 181 ? -20.087 4.867 10.636 1.00 97.00 181 VAL A CA 1
ATOM 1430 C C . VAL A 1 181 ? -19.187 5.923 11.269 1.00 97.00 181 VAL A C 1
ATOM 1432 O O . VAL A 1 181 ? -18.683 6.803 10.557 1.00 97.00 181 VAL A O 1
ATOM 1435 N N . PRO A 1 182 ? -18.953 5.856 12.591 1.00 98.06 182 PRO A N 1
ATOM 1436 C CA . PRO A 1 182 ? -18.001 6.727 13.253 1.00 98.06 182 PRO A CA 1
ATOM 1437 C C . PRO A 1 182 ? -16.656 6.738 12.527 1.00 98.06 182 PRO A C 1
ATOM 1439 O O . PRO A 1 182 ? -16.059 5.690 12.295 1.00 98.06 182 PRO A O 1
ATOM 1442 N N . THR A 1 183 ? -16.194 7.920 12.135 1.00 98.31 183 THR A N 1
ATOM 1443 C CA . THR A 1 183 ? -15.018 8.074 11.279 1.00 98.31 183 THR A CA 1
ATOM 1444 C C . THR A 1 183 ? -14.121 9.201 11.775 1.00 98.31 183 THR A C 1
ATOM 1446 O O . THR A 1 183 ? -14.577 10.324 11.985 1.00 98.31 183 THR A O 1
ATOM 1449 N N . PHE A 1 184 ? -12.827 8.918 11.881 1.00 97.88 184 PHE A N 1
ATOM 1450 C CA . PHE A 1 184 ? -11.759 9.882 12.111 1.00 97.88 184 PHE A CA 1
ATOM 1451 C C . PHE A 1 184 ? -10.917 10.001 10.836 1.00 97.88 184 PHE A C 1
ATOM 1453 O O . PHE A 1 184 ? -10.266 9.038 10.434 1.00 97.88 184 PHE A O 1
ATOM 1460 N N . VAL A 1 185 ? -10.932 11.164 10.183 1.00 97.88 185 VAL A N 1
ATOM 1461 C CA . VAL A 1 185 ? -10.156 11.429 8.958 1.00 97.88 185 VAL A CA 1
ATOM 1462 C C . VAL A 1 185 ? -8.992 12.347 9.286 1.00 97.88 185 VAL A C 1
ATOM 1464 O O . VAL A 1 185 ? -9.218 13.462 9.738 1.00 97.88 185 VAL A O 1
ATOM 1467 N N . LEU A 1 186 ? -7.764 11.911 9.030 1.00 97.75 186 LEU A N 1
ATOM 1468 C CA . LEU A 1 186 ? -6.523 12.603 9.367 1.00 97.75 186 LEU A CA 1
ATOM 1469 C C . LEU A 1 186 ? -5.779 13.060 8.106 1.00 97.75 186 LEU A C 1
ATOM 1471 O O . LEU A 1 186 ? -5.572 12.268 7.192 1.00 97.75 186 LEU A O 1
ATOM 1475 N N . SER A 1 187 ? -5.305 14.305 8.080 1.00 97.56 187 SER A N 1
ATOM 1476 C CA . SER A 1 187 ? -4.269 14.748 7.137 1.00 97.56 187 SER A CA 1
ATOM 1477 C C . SER A 1 187 ? -2.895 14.438 7.717 1.00 97.56 187 SER A C 1
ATOM 1479 O O . SER A 1 187 ? -2.535 14.951 8.780 1.00 97.56 187 SER A O 1
ATOM 1481 N N . TYR A 1 188 ? -2.105 13.641 7.001 1.00 97.25 188 TYR A N 1
ATOM 1482 C CA . TYR A 1 188 ? -0.761 13.260 7.425 1.00 97.25 188 TYR A CA 1
ATOM 1483 C C . TYR A 1 188 ? 0.157 14.482 7.615 1.00 97.25 188 TYR A C 1
ATOM 1485 O O . TYR A 1 188 ? 0.804 14.625 8.649 1.00 97.25 188 TYR A O 1
ATOM 1493 N N . GLU A 1 189 ? 0.160 15.426 6.671 1.00 95.75 189 GLU A N 1
ATOM 1494 C CA . GLU A 1 189 ? 1.013 16.624 6.700 1.00 95.75 189 GLU A CA 1
ATOM 1495 C C . GLU A 1 189 ? 0.672 17.558 7.863 1.00 95.75 189 GLU A C 1
ATOM 1497 O O . GLU A 1 189 ? 1.538 18.248 8.406 1.00 95.75 189 GLU A O 1
ATOM 1502 N N . ARG A 1 190 ? -0.609 17.631 8.238 1.00 95.31 190 ARG A N 1
ATOM 1503 C CA . ARG A 1 190 ? -1.029 18.407 9.407 1.00 95.31 190 ARG A CA 1
ATOM 1504 C C . ARG A 1 190 ? -0.725 17.670 10.701 1.00 95.31 190 ARG A C 1
ATOM 1506 O O . ARG A 1 190 ? -0.334 18.329 11.657 1.00 95.31 190 ARG A O 1
ATOM 1513 N N . ALA A 1 191 ? -0.831 16.343 10.718 1.00 96.06 191 ALA A N 1
ATOM 1514 C CA . ALA A 1 191 ? -0.470 15.544 11.882 1.00 96.06 191 ALA A CA 1
ATOM 1515 C C . ALA A 1 191 ? 0.993 15.739 12.283 1.00 96.06 191 ALA A C 1
ATOM 1517 O O . ALA A 1 191 ? 1.282 15.922 13.459 1.00 96.06 191 ALA A O 1
ATOM 1518 N N . LEU A 1 192 ? 1.897 15.805 11.302 1.00 94.69 192 LEU A N 1
ATOM 1519 C CA . LEU A 1 192 ? 3.315 16.078 11.548 1.00 94.69 192 LEU A CA 1
ATOM 1520 C C . LEU A 1 192 ? 3.585 17.471 12.140 1.00 94.69 192 LEU A C 1
ATOM 1522 O O . LEU A 1 192 ? 4.575 17.652 12.840 1.00 94.69 192 LEU A O 1
ATOM 1526 N N . ARG A 1 193 ? 2.737 18.463 11.843 1.00 93.62 193 ARG A N 1
ATOM 1527 C CA . ARG A 1 193 ? 2.893 19.845 12.337 1.00 93.62 193 ARG A CA 1
ATOM 1528 C C . ARG A 1 193 ? 2.189 20.096 13.665 1.00 93.62 193 ARG A C 1
ATOM 1530 O O . ARG A 1 193 ? 2.556 21.029 14.372 1.00 93.62 193 ARG A O 1
ATOM 1537 N N . HIS A 1 194 ? 1.167 19.303 13.964 1.00 94.31 194 HIS A N 1
ATOM 1538 C CA . HIS A 1 194 ? 0.301 19.463 15.127 1.00 94.31 194 HIS A CA 1
ATOM 1539 C C . HIS A 1 194 ? 0.040 18.094 15.780 1.00 94.31 194 HIS A C 1
ATOM 1541 O O . HIS A 1 194 ? -1.101 17.620 15.756 1.00 94.31 194 HIS A O 1
ATOM 1547 N N . PRO A 1 195 ? 1.078 17.426 16.317 1.00 94.94 195 PRO A N 1
ATOM 1548 C CA . PRO A 1 195 ? 0.936 16.086 16.874 1.00 94.94 195 PRO A CA 1
ATOM 1549 C C . PRO A 1 195 ? 0.075 16.057 18.145 1.00 94.94 195 PRO A C 1
ATOM 1551 O O . PRO A 1 195 ? -0.707 15.125 18.310 1.00 94.94 195 PRO A O 1
ATOM 1554 N N . GLU A 1 196 ? 0.142 17.075 19.008 1.00 94.69 196 GLU A N 1
ATOM 1555 C CA . GLU A 1 196 ? -0.606 17.115 20.273 1.00 94.69 196 GLU A CA 1
ATOM 1556 C C . GLU A 1 196 ? -2.125 17.143 20.040 1.00 94.69 196 GLU A C 1
ATOM 1558 O O . GLU A 1 196 ? -2.801 16.226 20.516 1.00 94.69 196 GLU A O 1
ATOM 1563 N N . PRO A 1 197 ? -2.684 18.057 19.211 1.00 94.12 197 PRO A N 1
ATOM 1564 C CA . PRO A 1 197 ? -4.113 18.025 18.905 1.00 94.12 197 PRO A CA 1
ATOM 1565 C C . PRO A 1 197 ? -4.566 16.718 18.245 1.00 94.12 197 PRO A C 1
ATOM 1567 O O . PRO A 1 197 ? -5.704 16.295 18.441 1.00 94.12 197 PRO A O 1
ATOM 1570 N N . VAL A 1 198 ? -3.707 16.068 17.448 1.00 95.94 198 VAL A N 1
ATOM 1571 C CA . VAL A 1 198 ? -4.028 14.772 16.826 1.00 95.94 198 VAL A CA 1
ATOM 1572 C C . VAL A 1 198 ? -4.140 13.671 17.868 1.00 95.94 198 VAL A C 1
ATOM 1574 O O . VAL A 1 198 ? -5.095 12.900 17.817 1.00 95.94 198 VAL A O 1
ATOM 1577 N N . VAL A 1 199 ? -3.189 13.597 18.799 1.00 96.50 199 VAL A N 1
ATOM 1578 C CA . VAL A 1 199 ? -3.183 12.601 19.878 1.00 96.50 199 VAL A CA 1
ATOM 1579 C C . VAL A 1 199 ? -4.403 12.781 20.775 1.00 96.50 199 VAL A C 1
ATOM 1581 O O . VAL A 1 199 ? -5.125 11.813 21.006 1.00 96.50 199 VAL A O 1
ATOM 1584 N N . GLU A 1 200 ? -4.694 14.012 21.195 1.00 94.88 200 GLU A N 1
ATOM 1585 C CA . GLU A 1 200 ? -5.882 14.337 21.992 1.00 94.88 200 GLU A CA 1
ATOM 1586 C C . GLU A 1 200 ? -7.181 14.009 21.246 1.00 94.88 200 GLU A C 1
ATOM 1588 O O . GLU A 1 200 ? -8.084 13.374 21.793 1.00 94.88 200 GLU A O 1
ATOM 1593 N N . GLY A 1 201 ? -7.276 14.406 19.974 1.00 95.06 201 GLY A N 1
ATOM 1594 C CA . GLY A 1 201 ? -8.451 14.168 19.143 1.00 95.06 201 GLY A CA 1
ATOM 1595 C C . GLY A 1 201 ? -8.715 12.686 18.892 1.00 95.06 201 GLY A C 1
ATOM 1596 O O . GLY A 1 201 ? -9.861 12.241 18.980 1.00 95.06 201 GLY A O 1
ATOM 1597 N N . LEU A 1 202 ? -7.665 11.915 18.601 1.00 96.81 202 LEU A N 1
ATOM 1598 C CA . LEU A 1 202 ? -7.763 10.476 18.379 1.00 96.81 202 LEU A CA 1
ATOM 1599 C C . LEU A 1 202 ? -8.103 9.737 19.679 1.00 96.81 202 LEU A C 1
ATOM 1601 O O . LEU A 1 202 ? -8.976 8.874 19.667 1.00 96.81 202 LEU A O 1
ATOM 1605 N N . ALA A 1 203 ? -7.482 10.101 20.804 1.00 96.19 203 ALA A N 1
ATOM 1606 C CA . ALA A 1 203 ? -7.821 9.541 22.109 1.00 96.19 203 ALA A CA 1
ATOM 1607 C C . ALA A 1 203 ? -9.283 9.824 22.482 1.00 96.19 203 ALA A C 1
ATOM 1609 O O . ALA A 1 203 ? -10.020 8.906 22.838 1.00 96.19 203 ALA A O 1
ATOM 1610 N N . ALA A 1 204 ? -9.752 11.062 22.298 1.00 94.69 204 ALA A N 1
ATOM 1611 C CA . ALA A 1 204 ? -11.146 11.424 22.536 1.00 94.69 204 ALA A CA 1
ATOM 1612 C C . ALA A 1 204 ? -12.120 10.650 21.628 1.00 94.69 204 ALA A C 1
ATOM 1614 O O . ALA A 1 204 ? -13.189 10.231 22.086 1.00 94.69 204 ALA A O 1
ATOM 1615 N N . PHE A 1 205 ? -11.752 10.437 20.359 1.00 95.88 205 PHE A N 1
ATOM 1616 C CA . PHE A 1 205 ? -12.524 9.621 19.420 1.00 95.88 205 PHE A CA 1
ATOM 1617 C C . PHE A 1 205 ? -12.624 8.164 19.888 1.00 95.88 205 PHE A C 1
ATOM 1619 O O . PHE A 1 205 ? -13.719 7.613 19.912 1.00 95.88 205 PHE A O 1
ATOM 1626 N N . LEU A 1 206 ? -11.509 7.576 20.323 1.00 95.69 206 LEU A N 1
ATOM 1627 C CA . LEU A 1 206 ? -11.417 6.182 20.772 1.00 95.69 206 LEU A CA 1
ATOM 1628 C C . LEU A 1 206 ? -11.885 5.960 22.221 1.00 95.69 206 LEU A C 1
ATOM 1630 O O . LEU A 1 206 ? -11.978 4.820 22.659 1.00 95.69 206 LEU A O 1
ATOM 1634 N N . GLY A 1 207 ? -12.192 7.026 22.966 1.00 94.19 207 GLY A N 1
ATOM 1635 C CA . GLY A 1 207 ? -12.631 6.935 24.362 1.00 94.19 207 GLY A CA 1
ATOM 1636 C C . GLY A 1 207 ? -11.505 6.712 25.375 1.00 94.19 207 GLY A C 1
ATOM 1637 O O . GLY A 1 207 ? -11.772 6.210 26.460 1.00 94.19 207 GLY A O 1
ATOM 1638 N N . ILE A 1 208 ? -10.276 7.095 25.035 1.00 94.38 208 ILE A N 1
ATOM 1639 C CA . ILE A 1 208 ? -9.084 6.937 25.873 1.00 94.38 208 ILE A CA 1
ATOM 1640 C C . ILE A 1 208 ? -8.915 8.165 26.773 1.00 94.38 208 ILE A C 1
ATOM 1642 O O . ILE A 1 208 ? -8.915 9.299 26.289 1.00 94.38 208 ILE A O 1
ATOM 1646 N N . ASP A 1 209 ? -8.756 7.937 28.078 1.00 94.38 209 ASP A N 1
ATOM 1647 C CA . ASP A 1 209 ? -8.507 8.988 29.067 1.00 94.38 209 ASP A CA 1
ATOM 1648 C C . ASP A 1 209 ? -7.004 9.271 29.201 1.00 94.38 209 ASP A C 1
ATOM 1650 O O . ASP A 1 209 ? -6.280 8.558 29.896 1.00 94.38 209 ASP A O 1
ATOM 1654 N N . LEU A 1 210 ? -6.535 10.326 28.530 1.00 92.88 210 LEU A N 1
ATOM 1655 C CA . LEU A 1 210 ? -5.138 10.758 28.602 1.00 92.88 210 LEU A CA 1
ATOM 1656 C C . LEU A 1 210 ? -4.790 11.522 29.888 1.00 92.88 210 LEU A C 1
ATOM 1658 O O . LEU A 1 210 ? -3.609 11.599 30.217 1.00 92.88 210 LEU A O 1
ATOM 1662 N N . GLU A 1 211 ? -5.767 12.069 30.624 1.00 92.25 211 GLU A N 1
ATOM 1663 C CA . GLU A 1 211 ? -5.496 12.804 31.873 1.00 92.25 211 GLU A CA 1
ATOM 1664 C C . GLU A 1 211 ? -4.981 11.847 32.952 1.00 92.25 211 GLU A C 1
ATOM 1666 O O . GLU A 1 211 ? -4.046 12.161 33.690 1.00 92.25 211 GLU A O 1
ATOM 1671 N N . SER A 1 212 ? -5.549 10.640 32.981 1.00 91.12 212 SER A N 1
ATOM 1672 C CA . SER A 1 212 ? -5.121 9.543 33.852 1.00 91.12 212 SER A CA 1
ATOM 1673 C C . SER A 1 212 ? -3.795 8.884 33.436 1.00 91.12 212 SER A C 1
ATOM 1675 O O . SER A 1 212 ? -3.206 8.144 34.226 1.00 91.12 212 SER A O 1
ATOM 1677 N N . ALA A 1 213 ? -3.307 9.147 32.216 1.00 92.12 213 ALA A N 1
ATOM 1678 C CA . ALA A 1 213 ? -2.164 8.457 31.615 1.00 92.12 213 ALA A CA 1
ATOM 1679 C C . ALA A 1 213 ? -1.248 9.398 30.792 1.00 92.12 213 ALA A C 1
ATOM 1681 O O . ALA A 1 213 ? -1.063 9.191 29.585 1.00 92.12 213 ALA A O 1
ATOM 1682 N N . PRO A 1 214 ? -0.621 10.412 31.421 1.00 90.19 214 PRO A N 1
ATOM 1683 C CA . PRO A 1 214 ? 0.184 11.423 30.724 1.00 90.19 214 PRO A CA 1
ATOM 1684 C C . PRO A 1 214 ? 1.373 10.835 29.943 1.00 90.19 214 PRO A C 1
ATOM 1686 O O . PRO A 1 214 ? 1.688 11.309 28.850 1.00 90.19 214 PRO A O 1
ATOM 1689 N N . ASP A 1 215 ? 1.976 9.750 30.435 1.00 94.69 215 ASP A N 1
ATOM 1690 C CA . ASP A 1 215 ? 3.079 9.058 29.753 1.00 94.69 215 ASP A CA 1
ATOM 1691 C C . ASP A 1 215 ? 2.652 8.473 28.394 1.00 94.69 215 ASP A C 1
ATOM 1693 O O . ASP A 1 215 ? 3.439 8.433 27.443 1.00 94.69 215 ASP A O 1
ATOM 1697 N N . ILE A 1 216 ? 1.391 8.033 28.272 1.00 95.81 216 ILE A N 1
ATOM 1698 C CA . ILE A 1 216 ? 0.830 7.528 27.011 1.00 95.81 216 ILE A CA 1
ATOM 1699 C C . ILE A 1 216 ? 0.696 8.676 26.010 1.00 95.81 216 ILE A C 1
ATOM 1701 O O . ILE A 1 216 ? 1.062 8.506 24.843 1.00 95.81 216 ILE A O 1
ATOM 1705 N N . ALA A 1 217 ? 0.225 9.844 26.459 1.00 95.31 217 ALA A N 1
ATOM 1706 C CA . ALA A 1 217 ? 0.110 11.032 25.618 1.00 95.31 217 ALA A CA 1
ATOM 1707 C C . ALA A 1 217 ? 1.485 11.474 25.096 1.00 95.31 217 ALA A C 1
ATOM 1709 O O . ALA A 1 217 ? 1.663 11.627 23.886 1.00 95.31 217 ALA A O 1
ATOM 1710 N N . GLU A 1 218 ? 2.486 11.590 25.975 1.00 95.38 218 GLU A N 1
ATOM 1711 C CA . GLU A 1 218 ? 3.846 11.965 25.576 1.00 95.38 218 GLU A CA 1
ATOM 1712 C C . GLU A 1 218 ? 4.447 10.953 24.589 1.00 95.38 218 GLU A C 1
ATOM 1714 O O . GLU A 1 218 ? 5.013 11.332 23.556 1.00 95.38 218 GLU A O 1
ATOM 1719 N N . LYS A 1 219 ? 4.291 9.652 24.864 1.00 95.69 219 LYS A N 1
ATOM 1720 C CA . LYS A 1 219 ? 4.754 8.586 23.969 1.00 95.69 219 LYS A CA 1
ATOM 1721 C C . LYS A 1 219 ? 4.083 8.665 22.598 1.00 95.69 219 LYS A C 1
ATOM 1723 O O . LYS A 1 219 ? 4.767 8.501 21.588 1.00 95.69 219 LYS A O 1
ATOM 1728 N N . ALA A 1 220 ? 2.777 8.921 22.553 1.00 96.38 220 ALA A N 1
ATOM 1729 C CA . ALA A 1 220 ? 2.012 9.065 21.318 1.00 96.38 220 ALA A CA 1
ATOM 1730 C C . ALA A 1 220 ? 2.457 10.294 20.509 1.00 96.38 220 ALA A C 1
ATOM 1732 O O . ALA A 1 220 ? 2.684 10.178 19.305 1.00 96.38 220 ALA A O 1
ATOM 1733 N N . ILE A 1 221 ? 2.678 11.440 21.162 1.00 95.31 221 ILE A N 1
ATOM 1734 C CA . ILE A 1 221 ? 3.172 12.667 20.515 1.00 95.31 221 ILE A CA 1
ATOM 1735 C C . ILE A 1 221 ? 4.552 12.417 19.899 1.00 95.31 221 ILE A C 1
ATOM 1737 O O . ILE A 1 221 ? 4.757 12.651 18.709 1.00 95.31 221 ILE A O 1
ATOM 1741 N N . ARG A 1 222 ? 5.482 11.841 20.673 1.00 94.88 222 ARG A N 1
ATOM 1742 C CA . ARG A 1 222 ? 6.836 11.490 20.203 1.00 94.88 222 ARG A CA 1
ATOM 1743 C C . ARG A 1 222 ? 6.842 10.422 19.106 1.00 94.88 222 ARG A C 1
ATOM 1745 O O . ARG A 1 222 ? 7.849 10.259 18.416 1.00 94.88 222 ARG A O 1
ATOM 1752 N N . PHE A 1 223 ? 5.761 9.656 18.966 1.00 94.81 223 PHE A N 1
ATOM 1753 C CA . PHE A 1 223 ? 5.637 8.633 17.934 1.00 94.81 223 PHE A CA 1
ATOM 1754 C C . PHE A 1 223 ? 5.359 9.228 16.545 1.00 94.81 223 PHE A C 1
ATOM 1756 O O . PHE A 1 223 ? 5.742 8.615 15.542 1.00 94.81 223 PHE A O 1
ATOM 1763 N N . ILE A 1 224 ? 4.745 10.415 16.484 1.00 94.62 224 ILE A N 1
ATOM 1764 C CA . ILE A 1 224 ? 4.443 11.140 15.247 1.00 94.62 224 ILE A CA 1
ATOM 1765 C C . ILE A 1 224 ? 5.714 11.849 14.765 1.00 94.62 224 ILE A C 1
ATOM 1767 O O . ILE A 1 224 ? 6.062 12.936 15.214 1.00 94.62 224 ILE A O 1
ATOM 1771 N N . VAL A 1 225 ? 6.423 11.212 13.835 1.00 92.25 225 VAL A N 1
ATOM 1772 C CA . VAL A 1 225 ? 7.646 11.740 13.216 1.00 92.25 225 VAL A CA 1
ATOM 1773 C C . VAL A 1 225 ? 7.587 11.567 11.698 1.00 92.25 225 VAL A C 1
ATOM 1775 O O . VAL A 1 225 ? 6.977 10.603 11.219 1.00 92.25 225 VAL A O 1
ATOM 1778 N N . PRO A 1 226 ? 8.207 12.473 10.921 1.00 86.81 226 PRO A N 1
ATOM 1779 C CA . PRO A 1 226 ? 8.253 12.336 9.474 1.00 86.81 226 PRO A CA 1
ATOM 1780 C C . PRO A 1 226 ? 9.023 11.075 9.076 1.00 86.81 226 PRO A C 1
ATOM 1782 O O . PRO A 1 226 ? 9.995 10.693 9.722 1.00 86.81 226 PRO A O 1
ATOM 1785 N N . GLU A 1 227 ? 8.587 10.458 7.980 1.00 77.25 227 GLU A N 1
ATOM 1786 C CA . GLU A 1 227 ? 9.321 9.401 7.280 1.00 77.25 227 GLU A CA 1
ATOM 1787 C C . GLU A 1 227 ? 9.817 8.237 8.158 1.00 77.25 227 GLU A C 1
ATOM 1789 O O . GLU A 1 227 ? 10.904 7.709 7.949 1.00 77.25 227 GLU A O 1
ATOM 1794 N N . ARG A 1 228 ? 9.005 7.771 9.114 1.00 74.38 228 ARG A N 1
ATOM 1795 C CA . ARG A 1 228 ? 9.358 6.597 9.926 1.00 74.38 228 ARG A CA 1
ATOM 1796 C C . ARG A 1 228 ? 9.494 5.342 9.049 1.00 74.38 228 ARG A C 1
ATOM 1798 O O . ARG A 1 228 ? 8.569 5.016 8.296 1.00 74.38 228 ARG A O 1
ATOM 1805 N N . ASP A 1 229 ? 10.623 4.647 9.175 1.00 67.19 229 ASP A N 1
ATOM 1806 C CA . ASP A 1 229 ? 10.918 3.390 8.461 1.00 67.19 229 ASP A CA 1
ATOM 1807 C C . ASP A 1 229 ? 10.627 2.137 9.303 1.00 67.19 229 ASP A C 1
ATOM 1809 O O . ASP A 1 229 ? 10.729 1.016 8.813 1.00 67.19 229 ASP A O 1
ATOM 1813 N N . THR A 1 230 ? 10.256 2.309 10.578 1.00 65.31 230 THR A N 1
ATOM 1814 C CA . THR A 1 230 ? 9.926 1.199 11.483 1.00 65.31 230 THR A CA 1
ATOM 1815 C C . THR A 1 230 ? 8.604 1.434 12.205 1.00 65.31 230 THR A C 1
ATOM 1817 O O . THR A 1 230 ? 8.311 2.533 12.674 1.00 65.31 230 THR A O 1
ATOM 1820 N N . ALA A 1 231 ? 7.815 0.378 12.370 1.00 69.44 231 ALA A N 1
ATOM 1821 C CA . ALA A 1 231 ? 6.584 0.389 13.156 1.00 69.44 231 ALA A CA 1
ATOM 1822 C C . ALA A 1 231 ? 6.832 0.143 14.655 1.00 69.44 231 ALA A C 1
ATOM 1824 O O . ALA A 1 231 ? 5.891 0.106 15.450 1.00 69.44 231 ALA A O 1
ATOM 1825 N N . ASN A 1 232 ? 8.095 -0.007 15.061 1.00 76.06 232 ASN A N 1
ATOM 1826 C CA . ASN A 1 232 ? 8.450 -0.346 16.427 1.00 76.06 232 ASN A CA 1
ATOM 1827 C C . ASN A 1 232 ? 8.098 0.787 17.408 1.00 76.06 232 ASN A C 1
ATOM 1829 O O . ASN A 1 232 ? 8.768 1.820 17.445 1.00 76.06 232 ASN A O 1
ATOM 1833 N N . ILE A 1 233 ? 7.072 0.563 18.233 1.00 77.94 233 ILE A N 1
ATOM 1834 C CA . ILE A 1 233 ? 6.570 1.498 19.253 1.00 77.94 233 ILE A CA 1
ATOM 1835 C C . ILE A 1 233 ? 7.483 1.636 20.483 1.00 77.94 233 ILE A C 1
ATOM 1837 O O . ILE A 1 233 ? 7.245 2.518 21.308 1.00 77.94 233 ILE A O 1
ATOM 1841 N N . SER A 1 234 ? 8.494 0.773 20.642 1.00 73.19 234 SER A N 1
ATOM 1842 C CA . SER A 1 234 ? 9.460 0.851 21.748 1.00 73.19 234 SER A CA 1
ATOM 1843 C C . SER A 1 234 ? 10.689 1.699 21.421 1.00 73.19 234 SER A C 1
ATOM 1845 O O . SER A 1 234 ? 11.404 2.112 22.331 1.00 73.19 234 SER A O 1
ATOM 1847 N N . MET A 1 235 ? 10.937 2.007 20.142 1.00 58.28 235 MET A N 1
ATOM 1848 C CA . MET A 1 235 ? 12.058 2.862 19.762 1.00 58.28 235 MET A CA 1
ATOM 1849 C C . MET A 1 235 ? 11.734 4.333 20.019 1.00 58.28 235 MET A C 1
ATOM 1851 O O . MET A 1 235 ? 10.864 4.916 19.364 1.00 58.28 235 MET A O 1
ATOM 1855 N N . THR A 1 236 ? 12.491 4.948 20.929 1.00 49.34 236 THR A N 1
ATOM 1856 C CA . THR A 1 236 ? 12.684 6.400 20.953 1.00 49.34 236 THR A CA 1
ATOM 1857 C C . THR A 1 236 ? 13.336 6.835 19.635 1.00 49.34 236 THR A C 1
ATOM 1859 O O . THR A 1 236 ? 14.182 6.097 19.116 1.00 49.34 236 THR A O 1
ATOM 1862 N N . PRO A 1 237 ? 12.961 7.992 19.052 1.00 46.00 237 PRO A N 1
ATOM 1863 C CA . PRO A 1 237 ? 13.539 8.447 17.793 1.00 46.00 237 PRO A CA 1
ATOM 1864 C C . PRO A 1 237 ? 15.062 8.556 17.936 1.00 46.00 237 PRO A C 1
ATOM 1866 O O . PRO A 1 237 ? 15.579 9.468 18.581 1.00 46.00 237 PRO A O 1
ATOM 1869 N N . ARG A 1 238 ? 15.811 7.609 17.358 1.00 39.53 238 ARG A N 1
ATOM 1870 C CA . ARG A 1 238 ? 17.244 7.819 17.144 1.00 39.53 238 ARG A CA 1
ATOM 1871 C C . ARG A 1 238 ? 17.348 8.979 16.164 1.00 39.53 238 ARG A C 1
ATOM 1873 O O . ARG A 1 238 ? 16.671 8.956 15.141 1.00 39.53 238 ARG A O 1
ATOM 1880 N N . HIS A 1 239 ? 18.187 9.968 16.475 1.00 39.31 239 HIS A N 1
ATOM 1881 C CA . HIS A 1 239 ? 18.636 10.948 15.488 1.00 39.31 239 HIS A CA 1
ATOM 1882 C C . HIS A 1 239 ? 18.971 10.195 14.196 1.00 39.31 239 HIS A C 1
ATOM 1884 O O . HIS A 1 239 ? 19.865 9.343 14.197 1.00 39.31 239 HIS A O 1
ATOM 1890 N N . VAL A 1 240 ? 18.201 10.448 13.138 1.00 36.28 240 VAL A N 1
ATOM 1891 C CA . VAL A 1 240 ? 18.386 9.825 11.829 1.00 36.28 240 VAL A CA 1
ATOM 1892 C C . VAL A 1 240 ? 19.782 10.217 11.355 1.00 36.28 240 VAL A C 1
ATOM 1894 O O . VAL A 1 240 ? 20.025 11.368 11.000 1.00 36.28 240 VAL A O 1
ATOM 1897 N N . ARG A 1 241 ? 20.737 9.283 11.415 1.00 30.22 241 ARG A N 1
ATOM 1898 C CA . ARG A 1 241 ? 22.020 9.459 10.733 1.00 30.22 241 ARG A CA 1
ATOM 1899 C C . ARG A 1 241 ? 21.778 9.219 9.238 1.00 30.22 241 ARG A C 1
ATOM 1901 O O . ARG A 1 241 ? 21.109 8.239 8.912 1.00 30.22 241 ARG A O 1
ATOM 1908 N N . PRO A 1 242 ? 22.314 10.057 8.336 1.00 33.22 242 PRO A N 1
ATOM 1909 C CA . PRO A 1 242 ? 22.219 9.806 6.905 1.00 33.22 242 PRO A CA 1
ATOM 1910 C C . PRO A 1 242 ? 22.932 8.489 6.573 1.00 33.22 242 PRO A C 1
ATOM 1912 O O . PRO A 1 242 ? 24.119 8.322 6.862 1.00 33.22 242 PRO A O 1
ATOM 1915 N N . ASN A 1 243 ? 22.193 7.535 6.010 1.00 37.66 243 ASN A N 1
ATOM 1916 C CA . ASN A 1 243 ? 22.694 6.214 5.647 1.00 37.66 243 ASN A CA 1
ATOM 1917 C C . ASN A 1 243 ? 23.484 6.312 4.329 1.00 37.66 243 ASN A C 1
ATOM 1919 O O . ASN A 1 243 ? 22.891 6.372 3.260 1.00 37.66 243 ASN A O 1
ATOM 1923 N N . ASN A 1 244 ? 24.818 6.339 4.415 1.00 33.38 244 ASN A N 1
ATOM 1924 C CA . ASN A 1 244 ? 25.741 6.366 3.266 1.00 33.38 244 ASN A CA 1
ATOM 1925 C C . ASN A 1 244 ? 26.740 5.187 3.266 1.00 33.38 244 ASN A C 1
ATOM 1927 O O . ASN A 1 244 ? 27.813 5.287 2.674 1.00 33.38 244 ASN A O 1
ATOM 1931 N N . GLN A 1 245 ? 26.443 4.064 3.931 1.00 31.58 245 GLN A N 1
ATOM 1932 C CA . GLN A 1 245 ? 27.323 2.888 3.878 1.00 31.58 245 GLN A CA 1
ATOM 1933 C C . GLN A 1 245 ? 26.850 1.873 2.824 1.00 31.58 245 GLN A C 1
ATOM 1935 O O . GLN A 1 245 ? 25.723 1.389 2.922 1.00 31.58 245 GLN A O 1
ATOM 1940 N N . PRO A 1 246 ? 27.687 1.530 1.824 1.00 35.62 246 PRO A N 1
ATOM 1941 C CA . PRO A 1 246 ? 27.349 0.522 0.828 1.00 35.62 246 PRO A CA 1
ATOM 1942 C C . PRO A 1 246 ? 27.346 -0.887 1.441 1.00 35.62 246 PRO A C 1
ATOM 1944 O O . PRO A 1 246 ? 28.158 -1.202 2.314 1.00 35.62 246 PRO A O 1
ATOM 1947 N N . ALA A 1 247 ? 26.423 -1.722 0.956 1.00 37.66 247 ALA A N 1
ATOM 1948 C CA . ALA A 1 247 ? 26.202 -3.096 1.396 1.00 37.66 247 ALA A CA 1
ATOM 1949 C C . ALA A 1 247 ? 27.485 -3.943 1.319 1.00 37.66 247 ALA A C 1
ATOM 1951 O O . ALA A 1 247 ? 28.174 -3.966 0.297 1.00 37.66 247 ALA A O 1
ATOM 1952 N N . LYS A 1 248 ? 27.795 -4.646 2.411 1.00 37.09 248 LYS A N 1
ATOM 1953 C CA . LYS A 1 248 ? 29.019 -5.440 2.593 1.00 37.09 248 LYS A CA 1
ATOM 1954 C C . LYS A 1 248 ? 28.973 -6.840 1.956 1.00 37.09 248 LYS A C 1
ATOM 1956 O O . LYS A 1 248 ? 29.984 -7.530 1.995 1.00 37.09 248 LYS A O 1
ATOM 1961 N N . ASP A 1 249 ? 27.879 -7.223 1.300 1.00 40.06 249 ASP A N 1
ATOM 1962 C CA . ASP A 1 249 ? 27.600 -8.636 0.980 1.00 40.06 249 ASP A CA 1
ATOM 1963 C C . ASP A 1 249 ? 27.880 -9.055 -0.481 1.00 40.06 249 ASP A C 1
ATOM 1965 O O . ASP A 1 249 ? 27.404 -10.084 -0.940 1.00 40.06 249 ASP A O 1
ATOM 1969 N N . ILE A 1 250 ? 28.684 -8.300 -1.240 1.00 46.62 250 ILE A N 1
ATOM 1970 C CA . ILE A 1 250 ? 28.951 -8.583 -2.674 1.00 46.62 250 ILE A CA 1
ATOM 1971 C C . ILE A 1 250 ? 30.100 -9.605 -2.887 1.00 46.62 250 ILE A C 1
ATOM 1973 O O . ILE A 1 250 ? 30.462 -9.917 -4.013 1.00 46.62 250 ILE A O 1
ATOM 1977 N N . VAL A 1 251 ? 30.731 -10.143 -1.839 1.00 46.47 251 VAL A N 1
ATOM 1978 C CA . VAL A 1 251 ? 32.033 -10.839 -1.982 1.00 46.47 251 VAL A CA 1
ATOM 1979 C C . VAL A 1 251 ? 31.945 -12.285 -2.522 1.00 46.47 251 VAL A C 1
ATOM 1981 O O . VAL A 1 251 ? 32.934 -12.747 -3.092 1.00 46.47 251 VAL A O 1
ATOM 1984 N N . ASP A 1 252 ? 30.789 -12.961 -2.469 1.00 49.72 252 ASP A N 1
ATOM 1985 C CA . ASP A 1 252 ? 30.674 -14.412 -2.758 1.00 49.72 252 ASP A CA 1
ATOM 1986 C C . ASP A 1 252 ? 29.992 -14.807 -4.090 1.00 49.72 252 ASP A C 1
ATOM 1988 O O . ASP A 1 252 ? 29.676 -15.980 -4.321 1.00 49.72 252 ASP A O 1
ATOM 1992 N N . ASP A 1 253 ? 29.824 -13.866 -5.017 1.00 55.56 253 ASP A N 1
ATOM 1993 C CA . ASP A 1 253 ? 29.132 -14.081 -6.296 1.00 55.56 253 ASP A CA 1
ATOM 1994 C C . ASP A 1 253 ? 29.898 -15.034 -7.271 1.00 55.56 253 ASP A C 1
ATOM 1996 O O . ASP A 1 253 ? 31.111 -14.876 -7.478 1.00 55.56 253 ASP A O 1
ATOM 2000 N N . PRO A 1 254 ? 29.238 -16.041 -7.887 1.00 53.59 254 PRO A N 1
ATOM 2001 C CA . PRO A 1 254 ? 29.849 -16.957 -8.863 1.00 53.59 254 PRO A CA 1
ATOM 2002 C C . PRO A 1 254 ? 30.424 -16.283 -10.123 1.00 53.59 254 PRO A C 1
ATOM 2004 O O . PRO A 1 254 ? 31.472 -16.703 -10.621 1.00 53.59 254 PRO A O 1
ATOM 2007 N N . VAL A 1 255 ? 29.794 -15.213 -10.616 1.00 53.19 255 VAL A N 1
ATOM 2008 C CA . VAL A 1 255 ? 30.265 -14.417 -11.762 1.00 53.19 255 VAL A CA 1
ATOM 2009 C C . VAL A 1 255 ? 31.540 -13.667 -11.387 1.00 53.19 255 VAL A C 1
ATOM 2011 O O . VAL A 1 255 ? 32.489 -13.630 -12.171 1.00 53.19 255 VAL A O 1
ATOM 2014 N N . LEU A 1 256 ? 31.617 -13.142 -10.158 1.00 56.94 256 LEU A N 1
ATOM 2015 C CA . LEU A 1 256 ? 32.828 -12.494 -9.642 1.00 56.94 256 LEU A CA 1
ATOM 2016 C C . LEU A 1 256 ? 34.009 -13.453 -9.513 1.00 56.94 256 LEU A C 1
ATOM 2018 O O . LEU A 1 256 ? 35.149 -13.043 -9.748 1.00 56.94 256 LEU A O 1
ATOM 2022 N N . ARG A 1 257 ? 33.760 -14.712 -9.135 1.00 63.75 257 ARG A N 1
ATOM 2023 C CA . ARG A 1 257 ? 34.799 -15.753 -9.106 1.00 63.75 257 ARG A CA 1
ATOM 2024 C C . ARG A 1 257 ? 35.321 -16.035 -10.512 1.00 63.75 257 ARG A C 1
ATOM 2026 O O . ARG A 1 257 ? 36.519 -15.903 -10.744 1.00 63.75 257 ARG A O 1
ATOM 2033 N N . ARG A 1 258 ? 34.424 -16.273 -11.470 1.00 60.75 258 ARG A N 1
ATOM 2034 C CA . ARG A 1 258 ? 34.794 -16.553 -12.864 1.00 60.75 258 ARG A CA 1
ATOM 2035 C C . ARG A 1 258 ? 35.516 -15.381 -13.539 1.00 60.75 258 ARG A C 1
ATOM 2037 O O . ARG A 1 258 ? 36.510 -15.586 -14.228 1.00 60.75 258 ARG A O 1
ATOM 2044 N N . ALA A 1 259 ? 35.082 -14.144 -13.295 1.00 57.72 259 ALA A N 1
ATOM 2045 C CA . ALA A 1 259 ? 35.748 -12.953 -13.820 1.00 57.72 259 ALA A CA 1
ATOM 2046 C C . ALA A 1 259 ? 37.173 -12.781 -13.265 1.00 57.72 259 ALA A C 1
ATOM 2048 O O . ALA A 1 259 ? 38.082 -12.410 -14.009 1.00 57.72 259 ALA A O 1
ATOM 2049 N N . LYS A 1 260 ? 37.391 -13.084 -11.976 1.00 62.22 260 LYS A N 1
ATOM 2050 C CA . LYS A 1 260 ? 38.740 -13.120 -11.390 1.00 62.22 260 LYS A CA 1
ATOM 2051 C C . LYS A 1 260 ? 39.598 -14.203 -12.042 1.00 62.22 260 LYS A C 1
ATOM 2053 O O . LYS A 1 260 ? 40.751 -13.925 -12.355 1.00 62.22 260 LYS A O 1
ATOM 2058 N N . ASP A 1 261 ? 39.044 -15.385 -12.293 1.00 62.03 261 ASP A N 1
ATOM 2059 C CA . ASP A 1 261 ? 39.779 -16.499 -12.900 1.00 62.03 261 ASP A CA 1
ATOM 2060 C C . ASP A 1 261 ? 40.254 -16.184 -14.328 1.00 62.03 261 ASP A C 1
ATOM 2062 O O . ASP A 1 261 ? 41.392 -16.501 -14.673 1.00 62.03 261 ASP A O 1
ATOM 2066 N N . VAL A 1 262 ? 39.433 -15.504 -15.140 1.00 61.25 262 VAL A N 1
ATOM 2067 C CA . VAL A 1 262 ? 39.824 -15.046 -16.490 1.00 61.25 262 VAL A CA 1
ATOM 2068 C C . VAL A 1 262 ? 40.987 -14.048 -16.417 1.00 61.25 262 VAL A C 1
ATOM 2070 O O . VAL A 1 262 ? 41.987 -14.209 -17.111 1.00 61.25 262 VAL A O 1
ATOM 2073 N N . VAL A 1 263 ? 40.908 -13.053 -15.525 1.00 60.25 263 VAL A N 1
ATOM 2074 C CA . VAL A 1 263 ? 41.981 -12.053 -15.343 1.00 60.25 263 VAL A CA 1
ATOM 2075 C C . VAL A 1 263 ? 43.281 -12.696 -14.844 1.00 60.25 263 VAL A C 1
ATOM 2077 O O . VAL A 1 263 ? 44.370 -12.300 -15.254 1.00 60.25 263 VAL A O 1
ATOM 2080 N N . VAL A 1 264 ? 43.188 -13.700 -13.969 1.00 60.22 264 VAL A N 1
ATOM 2081 C CA . VAL A 1 264 ? 44.358 -14.416 -13.439 1.00 60.22 264 VAL A CA 1
ATOM 2082 C C . VAL A 1 264 ? 45.026 -15.285 -14.509 1.00 60.22 264 VAL A C 1
ATOM 2084 O O . VAL A 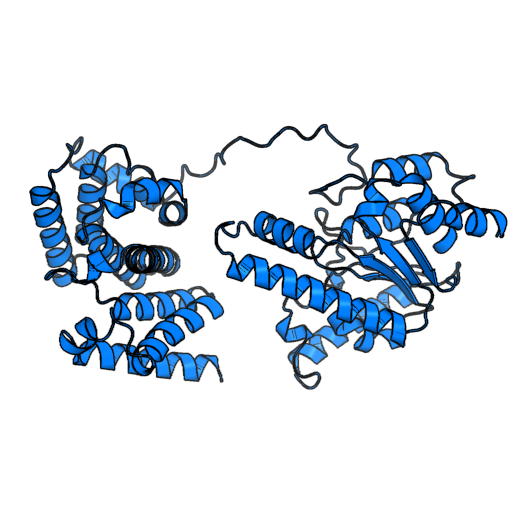1 264 ? 46.253 -15.361 -14.531 1.00 60.22 264 VAL A O 1
ATOM 2087 N N . ARG A 1 265 ? 44.255 -15.921 -15.402 1.00 68.06 265 ARG A N 1
ATOM 2088 C CA . ARG A 1 265 ? 44.794 -16.800 -16.456 1.00 68.06 265 ARG A CA 1
ATOM 2089 C C . ARG A 1 265 ? 45.581 -16.052 -17.534 1.00 68.06 265 ARG A C 1
ATOM 2091 O O . ARG A 1 265 ? 46.585 -16.579 -18.000 1.00 68.06 265 ARG A O 1
ATOM 2098 N N . ASP A 1 266 ? 45.148 -14.850 -17.908 1.00 61.94 266 ASP A N 1
ATOM 2099 C CA . ASP A 1 266 ? 45.670 -14.141 -19.088 1.00 61.94 266 ASP A CA 1
ATOM 2100 C C . ASP A 1 266 ? 46.547 -12.916 -18.765 1.00 61.94 266 ASP A C 1
ATOM 2102 O O . ASP A 1 266 ? 47.089 -12.278 -19.668 1.00 61.94 266 ASP A O 1
ATOM 2106 N N . GLY A 1 267 ? 46.720 -12.595 -17.478 1.00 59.84 267 GLY A N 1
ATOM 2107 C CA . GLY A 1 267 ? 47.479 -11.431 -17.019 1.00 59.84 267 GLY A CA 1
ATOM 2108 C C . GLY A 1 267 ? 46.684 -10.114 -17.070 1.00 59.84 267 GLY A C 1
ATOM 2109 O O . GLY A 1 267 ? 45.522 -10.083 -17.479 1.00 59.84 267 GLY A O 1
ATOM 2110 N N . PRO A 1 268 ? 47.280 -8.992 -16.617 1.00 60.06 268 PRO A N 1
ATOM 2111 C CA . PRO A 1 268 ? 46.616 -7.693 -16.644 1.00 60.06 268 PRO A CA 1
ATOM 2112 C C . PRO A 1 268 ? 46.364 -7.261 -18.092 1.00 60.06 268 PRO A C 1
ATOM 2114 O O . PRO A 1 268 ? 47.288 -6.906 -18.820 1.00 60.06 268 PRO A O 1
ATOM 2117 N N . LEU A 1 269 ? 45.098 -7.271 -18.506 1.00 60.41 269 LEU A N 1
ATOM 2118 C CA . LEU A 1 269 ? 44.700 -6.837 -19.842 1.00 60.41 269 LEU A CA 1
ATOM 2119 C C . LEU A 1 269 ? 44.904 -5.320 -19.970 1.00 60.41 269 LEU A C 1
ATOM 2121 O O . LEU A 1 269 ? 44.350 -4.531 -19.196 1.00 60.41 269 LEU A O 1
ATOM 2125 N N . HIS A 1 270 ? 45.707 -4.915 -20.952 1.00 69.44 270 HIS A N 1
ATOM 2126 C CA . HIS A 1 270 ? 45.880 -3.515 -21.328 1.00 69.44 270 HIS A CA 1
ATOM 2127 C C . HIS A 1 270 ? 44.593 -2.950 -21.945 1.00 69.44 270 HIS A C 1
ATOM 2129 O O . HIS A 1 270 ? 43.746 -3.696 -22.437 1.00 69.44 270 HIS A O 1
ATOM 2135 N N . ALA A 1 271 ? 44.446 -1.622 -21.925 1.00 73.81 271 ALA A N 1
ATOM 2136 C CA . ALA A 1 271 ? 43.330 -0.980 -22.606 1.00 73.81 271 ALA A CA 1
ATOM 2137 C C . ALA A 1 271 ? 43.394 -1.279 -24.116 1.00 73.81 271 ALA A C 1
ATOM 2139 O O . ALA A 1 271 ? 44.438 -1.086 -24.739 1.00 73.81 271 ALA A O 1
ATOM 2140 N N . LEU A 1 272 ? 42.291 -1.760 -24.683 1.00 73.38 272 LEU A N 1
ATOM 2141 C CA . LEU A 1 272 ? 42.148 -2.078 -26.098 1.00 73.38 272 LEU A CA 1
ATOM 2142 C C . LEU A 1 272 ? 41.709 -0.824 -26.859 1.00 73.38 272 LEU A C 1
ATOM 2144 O O . LEU A 1 272 ? 40.796 -0.112 -26.436 1.00 73.38 272 LEU A O 1
ATOM 2148 N N . ASP A 1 273 ? 42.325 -0.569 -28.010 1.00 78.56 273 ASP A N 1
ATOM 2149 C CA . ASP A 1 273 ? 41.853 0.459 -28.937 1.00 78.56 273 ASP A CA 1
ATOM 2150 C C . ASP A 1 273 ? 40.521 0.037 -29.617 1.00 78.56 273 ASP A C 1
ATOM 2152 O O . ASP A 1 273 ? 40.151 -1.143 -29.601 1.00 78.56 273 ASP A O 1
ATOM 2156 N N . PRO A 1 274 ? 39.774 0.967 -30.247 1.00 70.62 274 PRO A N 1
ATOM 2157 C CA . PRO A 1 274 ? 38.492 0.656 -30.888 1.00 70.62 274 PRO A CA 1
ATOM 2158 C C . PRO A 1 274 ? 38.537 -0.431 -31.973 1.00 70.62 274 PRO A C 1
ATOM 2160 O O . PRO A 1 274 ? 37.547 -1.143 -32.168 1.00 70.62 274 PRO A O 1
ATOM 2163 N N . GLN A 1 275 ? 39.652 -0.566 -32.696 1.00 74.38 275 GLN A N 1
ATOM 2164 C CA . GLN A 1 275 ? 39.822 -1.597 -33.718 1.00 74.38 275 GLN A CA 1
ATOM 2165 C C . GLN A 1 275 ? 40.028 -2.966 -33.062 1.00 74.38 275 GLN A C 1
ATOM 2167 O O . GLN A 1 275 ? 39.375 -3.930 -33.463 1.00 74.38 275 GLN A O 1
ATOM 2172 N N . SER A 1 276 ? 40.841 -3.031 -32.009 1.00 77.56 276 SER A N 1
ATOM 2173 C CA . SER A 1 276 ? 41.037 -4.228 -31.188 1.00 77.56 276 SER A CA 1
ATOM 2174 C C . SER A 1 276 ? 39.731 -4.684 -30.521 1.00 77.56 276 SER A C 1
ATOM 2176 O O . SER A 1 276 ? 39.372 -5.855 -30.620 1.00 77.56 276 SER A O 1
ATOM 2178 N N . LEU A 1 277 ? 38.929 -3.764 -29.967 1.00 67.44 277 LEU A N 1
ATOM 2179 C CA . LEU A 1 277 ? 37.591 -4.075 -29.427 1.00 67.44 277 LEU A CA 1
ATOM 2180 C C . LEU A 1 277 ? 36.658 -4.694 -30.484 1.00 67.44 277 LEU A C 1
ATOM 2182 O O . LEU A 1 277 ? 35.871 -5.590 -30.183 1.00 67.44 277 LEU A O 1
ATOM 2186 N N . SER A 1 278 ? 36.740 -4.223 -31.731 1.00 67.62 278 SER A N 1
ATOM 2187 C CA . SER A 1 278 ? 35.949 -4.751 -32.848 1.00 67.62 278 SER A CA 1
ATOM 2188 C C . SER A 1 278 ? 36.388 -6.159 -33.266 1.00 67.62 278 SER A C 1
ATOM 2190 O O . SER A 1 278 ? 35.542 -6.994 -33.587 1.00 67.62 278 SER A O 1
ATOM 2192 N N . ILE A 1 279 ? 37.696 -6.440 -33.248 1.00 77.69 279 ILE A N 1
ATOM 2193 C CA . ILE A 1 279 ? 38.251 -7.771 -33.541 1.00 77.69 279 ILE A CA 1
ATOM 2194 C C . ILE A 1 279 ? 37.806 -8.770 -32.474 1.00 77.69 279 ILE A C 1
ATOM 2196 O O . ILE A 1 279 ? 37.234 -9.804 -32.810 1.00 77.69 279 ILE A O 1
ATOM 2200 N N . GLU A 1 280 ? 37.982 -8.429 -31.201 1.00 76.12 280 GLU A N 1
ATOM 2201 C CA . GLU A 1 280 ? 37.612 -9.310 -30.093 1.00 76.12 280 GLU A CA 1
ATOM 2202 C C . GLU A 1 280 ? 36.101 -9.584 -30.061 1.00 76.12 280 GLU A C 1
ATOM 2204 O O . GLU A 1 280 ? 35.668 -10.703 -29.790 1.00 76.12 280 GLU A O 1
ATOM 2209 N N . ALA A 1 281 ? 35.275 -8.593 -30.410 1.00 66.38 281 ALA A N 1
ATOM 2210 C CA . ALA A 1 281 ? 33.832 -8.786 -30.519 1.00 66.38 281 ALA A CA 1
ATOM 2211 C C . ALA A 1 281 ? 33.443 -9.761 -31.641 1.00 66.38 281 ALA A C 1
ATOM 2213 O O . ALA A 1 281 ? 32.504 -10.539 -31.473 1.00 66.38 281 ALA A O 1
ATOM 2214 N N . LYS A 1 282 ? 34.167 -9.749 -32.769 1.00 72.69 282 LYS A N 1
ATOM 2215 C CA . LYS A 1 282 ? 33.980 -10.733 -33.846 1.00 72.69 282 LYS A CA 1
ATOM 2216 C C . LYS A 1 282 ? 34.425 -12.131 -33.423 1.00 72.69 282 LYS A C 1
ATOM 2218 O O . LYS A 1 282 ? 33.805 -13.104 -33.836 1.00 72.69 282 LYS A O 1
ATOM 2223 N N . GLU A 1 283 ? 35.476 -12.250 -32.616 1.00 75.62 283 GLU A N 1
ATOM 2224 C CA . GLU A 1 283 ? 35.897 -13.547 -32.074 1.00 75.62 283 GLU A CA 1
ATOM 2225 C C . GLU A 1 283 ? 34.890 -14.099 -31.057 1.00 75.62 283 GLU A C 1
ATOM 2227 O O . GLU A 1 283 ? 34.558 -15.282 -31.113 1.00 75.62 283 GLU A O 1
ATOM 2232 N N . ALA A 1 284 ? 34.314 -13.252 -30.198 1.00 67.19 284 ALA A N 1
ATOM 2233 C CA . ALA A 1 284 ? 33.219 -13.655 -29.312 1.00 67.19 284 ALA A CA 1
ATOM 2234 C C . ALA A 1 284 ? 32.001 -14.165 -30.109 1.00 67.19 284 ALA A C 1
ATOM 2236 O O . ALA A 1 284 ? 31.444 -15.215 -29.798 1.00 67.19 284 ALA A O 1
ATOM 2237 N N . GLU A 1 285 ? 31.637 -13.461 -31.186 1.00 64.94 285 GLU A N 1
ATOM 2238 C CA . GLU A 1 285 ? 30.561 -13.856 -32.102 1.00 64.94 285 GLU A CA 1
ATOM 2239 C C . GLU A 1 285 ? 30.832 -15.222 -32.755 1.00 64.94 285 GLU A C 1
ATOM 2241 O O . GLU A 1 285 ? 29.971 -16.103 -32.725 1.00 64.94 285 GLU A O 1
ATOM 2246 N N . LYS A 1 286 ? 32.046 -15.447 -33.278 1.00 74.44 286 LYS A N 1
ATOM 2247 C CA . LYS A 1 286 ? 32.444 -16.746 -33.850 1.00 74.44 286 LYS A CA 1
ATOM 2248 C C . LYS A 1 286 ? 32.347 -17.883 -32.834 1.00 74.44 286 LYS A C 1
ATOM 2250 O O . LYS A 1 286 ? 31.867 -18.958 -33.188 1.00 74.44 286 LYS A O 1
ATOM 2255 N N . ARG A 1 287 ? 32.787 -17.656 -31.592 1.00 73.62 287 ARG A N 1
ATOM 2256 C CA . ARG A 1 287 ? 32.710 -18.656 -30.514 1.00 73.62 287 ARG A CA 1
ATOM 2257 C C . ARG A 1 287 ? 31.270 -19.029 -30.198 1.00 73.62 287 ARG A C 1
ATOM 2259 O O . ARG A 1 287 ? 30.961 -20.214 -30.129 1.00 73.62 287 ARG A O 1
ATOM 2266 N N . LEU A 1 288 ? 30.371 -18.049 -30.104 1.00 64.44 288 LEU A N 1
ATOM 2267 C CA . LEU A 1 288 ? 28.961 -18.349 -29.874 1.00 64.44 288 LEU A CA 1
ATOM 2268 C C . LEU A 1 288 ? 28.345 -19.155 -31.025 1.00 64.44 288 LEU A C 1
ATOM 2270 O O . LEU A 1 288 ? 27.648 -20.137 -30.776 1.00 64.44 288 LEU A O 1
ATOM 2274 N N . VAL A 1 289 ? 28.618 -18.774 -32.278 1.00 69.69 289 VAL A N 1
ATOM 2275 C CA . VAL A 1 289 ? 28.148 -19.526 -33.457 1.00 69.69 289 VAL A CA 1
ATOM 2276 C C . VAL A 1 289 ? 28.704 -20.954 -33.456 1.00 69.69 289 VAL A C 1
ATOM 2278 O O . VAL A 1 289 ? 27.994 -21.894 -33.804 1.00 69.69 289 VAL A O 1
ATOM 2281 N N . GLY A 1 290 ? 29.945 -21.132 -33.001 1.00 75.25 290 GLY A N 1
ATOM 2282 C CA . GLY A 1 290 ? 30.581 -22.432 -32.790 1.00 75.25 290 GLY A CA 1
ATOM 2283 C C . GLY A 1 290 ? 30.087 -23.214 -31.567 1.00 75.25 290 GLY A C 1
ATOM 2284 O O . GLY A 1 290 ? 30.682 -24.241 -31.258 1.00 75.25 290 GLY A O 1
ATOM 2285 N N . GLN A 1 291 ? 29.030 -22.755 -30.882 1.00 73.88 291 GLN A N 1
ATOM 2286 C CA . GLN A 1 291 ? 28.486 -23.356 -29.656 1.00 73.88 291 GLN A CA 1
ATOM 2287 C C . GLN A 1 291 ? 29.489 -23.407 -28.484 1.00 73.88 291 GLN A C 1
ATOM 2289 O O . GLN A 1 291 ? 29.433 -24.313 -27.657 1.00 73.88 291 GLN A O 1
ATOM 2294 N N . ASP A 1 292 ? 30.372 -22.408 -28.382 1.00 75.88 292 ASP A N 1
ATOM 2295 C CA . ASP A 1 292 ? 31.276 -22.163 -27.247 1.00 75.88 292 ASP A CA 1
ATOM 2296 C C . ASP A 1 292 ? 30.781 -20.949 -26.424 1.00 75.88 292 ASP A C 1
ATOM 2298 O O . ASP A 1 292 ? 31.330 -19.843 -26.530 1.00 75.88 292 ASP A O 1
ATOM 2302 N N . PRO A 1 293 ? 29.695 -21.098 -25.635 1.00 66.31 293 PRO A N 1
ATOM 2303 C CA . PRO A 1 293 ? 29.131 -20.005 -24.842 1.00 66.31 293 PRO A CA 1
ATOM 2304 C C . PRO A 1 293 ? 30.091 -19.538 -23.743 1.00 66.31 293 PRO A C 1
ATOM 2306 O O . PRO A 1 293 ? 30.144 -18.347 -23.438 1.00 66.31 293 PRO A O 1
ATOM 2309 N N . ASP A 1 294 ? 30.883 -20.458 -23.190 1.00 70.06 294 ASP A N 1
ATOM 2310 C CA . ASP A 1 294 ? 31.865 -20.170 -22.152 1.00 70.06 294 ASP A CA 1
ATOM 2311 C C . ASP A 1 294 ? 33.020 -19.322 -22.690 1.00 70.06 294 ASP A C 1
ATOM 2313 O O . ASP A 1 294 ? 33.347 -18.290 -22.103 1.00 70.06 294 ASP A O 1
ATOM 2317 N N . GLY A 1 295 ? 33.583 -19.682 -23.844 1.00 75.81 295 GLY A N 1
ATOM 2318 C CA . GLY A 1 295 ? 34.606 -18.873 -24.494 1.00 75.81 295 GLY A CA 1
ATOM 2319 C C . GLY A 1 295 ? 34.065 -17.547 -25.029 1.00 75.81 295 GLY A C 1
ATOM 2320 O O . GLY A 1 295 ? 34.784 -16.550 -24.998 1.00 75.81 295 GLY A O 1
ATOM 2321 N N . CYS A 1 296 ? 32.806 -17.483 -25.479 1.00 69.31 296 CYS A N 1
ATOM 2322 C CA . CYS A 1 296 ? 32.157 -16.211 -25.819 1.00 69.31 296 CYS A CA 1
ATOM 2323 C C . CYS A 1 296 ? 32.069 -15.287 -24.596 1.00 69.31 296 CYS A C 1
ATOM 2325 O O . CYS A 1 296 ? 32.350 -14.090 -24.698 1.00 69.31 296 CYS A O 1
ATOM 2327 N N . PHE A 1 297 ? 31.688 -15.833 -23.440 1.00 69.19 297 PHE A N 1
ATOM 2328 C CA . PHE A 1 297 ? 31.591 -15.083 -22.192 1.00 69.19 297 PHE A CA 1
ATOM 2329 C C . PHE A 1 297 ? 32.962 -14.592 -21.713 1.00 69.19 297 PHE A C 1
ATOM 2331 O O . PHE A 1 297 ? 33.123 -13.408 -21.410 1.00 69.19 297 PHE A O 1
ATOM 2338 N N . ASP A 1 298 ? 33.972 -15.461 -21.720 1.00 73.75 298 ASP A N 1
ATOM 2339 C CA . ASP A 1 298 ? 35.340 -15.103 -21.341 1.00 73.75 298 ASP A CA 1
ATOM 2340 C C . ASP A 1 298 ? 35.904 -14.019 -22.281 1.00 73.75 298 ASP A C 1
ATOM 2342 O O . ASP A 1 298 ? 36.512 -13.043 -21.833 1.00 73.75 298 ASP A O 1
ATOM 2346 N N . GLN A 1 299 ? 35.623 -14.120 -23.584 1.00 76.75 299 GLN A N 1
ATOM 2347 C CA . GLN A 1 299 ? 36.008 -13.114 -24.572 1.00 76.75 299 GLN A CA 1
ATOM 2348 C C . GLN A 1 299 ? 35.301 -11.769 -24.338 1.00 76.75 299 GLN A C 1
ATOM 2350 O O . GLN A 1 299 ? 35.929 -10.713 -24.438 1.00 76.75 299 GLN A O 1
ATOM 2355 N N . ALA A 1 300 ? 34.016 -11.787 -23.970 1.00 71.31 300 ALA A N 1
ATOM 2356 C CA . ALA A 1 300 ? 33.272 -10.588 -23.595 1.00 71.31 300 ALA A CA 1
ATOM 2357 C C . ALA A 1 300 ? 33.878 -9.906 -22.359 1.00 71.31 300 ALA A C 1
ATOM 2359 O O . ALA A 1 300 ? 34.055 -8.686 -22.350 1.00 71.31 300 ALA A O 1
ATOM 2360 N N . LEU A 1 301 ? 34.261 -10.682 -21.340 1.00 70.56 301 LEU A N 1
ATOM 2361 C CA . LEU A 1 301 ? 34.937 -10.163 -20.149 1.00 70.56 301 LEU A CA 1
ATOM 2362 C C . LEU A 1 301 ? 36.277 -9.499 -20.485 1.00 70.56 301 LEU A C 1
ATOM 2364 O O . LEU A 1 301 ? 36.575 -8.431 -19.944 1.00 70.56 301 LEU A O 1
ATOM 2368 N N . ARG A 1 302 ? 37.054 -10.073 -21.411 1.00 73.44 302 ARG A N 1
ATOM 2369 C CA . ARG A 1 302 ? 38.308 -9.462 -21.879 1.00 73.44 302 ARG A CA 1
ATOM 2370 C C . ARG A 1 302 ? 38.074 -8.111 -22.542 1.00 73.44 302 ARG A C 1
ATOM 2372 O O . ARG A 1 302 ? 38.784 -7.155 -22.244 1.00 73.44 302 ARG A O 1
ATOM 2379 N N . ILE A 1 303 ? 37.049 -8.015 -23.388 1.00 72.44 303 ILE A N 1
ATOM 2380 C CA . ILE A 1 303 ? 36.654 -6.764 -24.049 1.00 72.44 303 ILE A CA 1
ATOM 2381 C C . ILE A 1 303 ? 36.273 -5.718 -23.004 1.00 72.44 303 ILE A C 1
ATOM 2383 O O . ILE A 1 303 ? 36.777 -4.598 -23.045 1.00 72.44 303 ILE A O 1
ATOM 2387 N N . PHE A 1 304 ? 35.444 -6.093 -22.027 1.00 72.00 304 PHE A N 1
ATOM 2388 C CA . PHE A 1 304 ? 35.029 -5.200 -20.944 1.00 72.00 304 PHE A CA 1
ATOM 2389 C C . PHE A 1 304 ? 36.198 -4.704 -20.101 1.00 72.00 304 PHE A C 1
ATOM 2391 O O . PHE A 1 304 ? 36.247 -3.525 -19.755 1.00 72.00 304 PHE A O 1
ATOM 2398 N N . HIS A 1 305 ? 37.164 -5.569 -19.808 1.00 70.62 305 HIS A N 1
ATOM 2399 C CA . HIS A 1 305 ? 38.376 -5.163 -19.109 1.00 70.62 305 HIS A CA 1
ATOM 2400 C C . HIS A 1 305 ? 39.261 -4.255 -19.982 1.00 70.62 305 HIS A C 1
ATOM 2402 O O . HIS A 1 305 ? 39.802 -3.257 -19.503 1.00 70.62 305 HIS A O 1
ATOM 2408 N N . GLY A 1 306 ? 39.369 -4.561 -21.277 1.00 72.75 306 GLY A N 1
ATOM 2409 C CA . GLY A 1 306 ? 40.080 -3.760 -22.269 1.00 72.75 306 GLY A CA 1
ATOM 2410 C C . GLY A 1 306 ? 39.499 -2.358 -22.468 1.00 72.75 306 GLY A C 1
ATOM 2411 O O . GLY A 1 306 ? 40.217 -1.450 -22.865 1.00 72.75 306 GLY A O 1
ATOM 2412 N N . MET A 1 307 ? 38.234 -2.117 -22.126 1.00 70.69 307 MET A N 1
ATOM 2413 C CA . MET A 1 307 ? 37.647 -0.770 -22.153 1.00 70.69 307 MET A CA 1
ATOM 2414 C C . MET A 1 307 ? 38.149 0.154 -21.019 1.00 70.69 307 MET A C 1
ATOM 2416 O O . MET A 1 307 ? 37.844 1.345 -21.024 1.00 70.69 307 MET A O 1
ATOM 2420 N N . GLY A 1 308 ? 38.952 -0.347 -20.070 1.00 66.94 308 GLY A N 1
ATOM 2421 C CA . GLY A 1 308 ? 39.615 0.457 -19.036 1.00 66.94 308 GLY A CA 1
ATOM 2422 C C . GLY A 1 308 ? 38.797 0.702 -17.754 1.00 66.94 308 GLY A C 1
ATOM 2423 O O . GLY A 1 308 ? 37.768 0.078 -17.495 1.00 66.94 308 GLY A O 1
ATOM 2424 N N . LYS A 1 309 ? 39.291 1.616 -16.897 1.00 49.53 309 LYS A N 1
ATOM 2425 C CA . LYS A 1 309 ? 38.858 1.805 -15.489 1.00 49.53 309 LYS A CA 1
ATOM 2426 C C . LYS A 1 309 ? 37.408 2.286 -15.280 1.00 49.53 309 LYS A C 1
ATOM 2428 O O . LYS A 1 309 ? 36.966 2.287 -14.133 1.00 49.53 309 LYS A O 1
ATOM 2433 N N . SER A 1 310 ? 36.660 2.634 -16.328 1.00 50.66 310 SER A N 1
ATOM 2434 C CA . SER A 1 310 ? 35.235 3.013 -16.225 1.00 50.66 310 SER A CA 1
ATOM 2435 C C . SER A 1 310 ? 34.275 1.814 -16.224 1.00 50.66 310 SER A C 1
ATOM 2437 O O . SER A 1 310 ? 33.085 1.966 -15.970 1.00 50.66 310 SER A O 1
ATOM 2439 N N . PHE A 1 311 ? 34.777 0.602 -16.466 1.00 56.28 311 PHE A N 1
ATOM 2440 C CA . PHE A 1 311 ? 33.981 -0.621 -16.584 1.00 56.28 311 PHE A CA 1
ATOM 2441 C C . PHE A 1 311 ? 33.978 -1.630 -15.399 1.00 56.28 311 PHE A C 1
ATOM 2443 O O . PHE A 1 311 ? 33.373 -2.695 -15.557 1.00 56.28 311 PHE A O 1
ATOM 2450 N N . PRO A 1 312 ? 34.555 -1.378 -14.192 1.00 48.50 312 PRO A N 1
ATOM 2451 C CA . PRO A 1 312 ? 34.484 -2.317 -13.062 1.00 48.50 312 PRO A CA 1
ATOM 2452 C C . PRO A 1 312 ? 33.056 -2.691 -12.666 1.00 48.50 312 PRO A C 1
ATOM 2454 O O . PRO A 1 312 ? 32.830 -3.768 -12.130 1.00 48.50 312 PRO A O 1
ATOM 2457 N N . VAL A 1 313 ? 32.092 -1.820 -12.959 1.00 47.22 313 VAL A N 1
ATOM 2458 C CA . VAL A 1 313 ? 30.661 -2.020 -12.712 1.00 47.22 313 VAL A CA 1
ATOM 2459 C C . VAL A 1 313 ? 30.141 -3.247 -13.477 1.00 47.22 313 VAL A C 1
ATOM 2461 O O . VAL A 1 313 ? 29.347 -4.016 -12.955 1.00 47.22 313 VAL A O 1
ATOM 2464 N N . LEU A 1 314 ? 30.671 -3.523 -14.665 1.00 50.22 314 LEU A N 1
ATOM 2465 C CA . LEU A 1 314 ? 30.064 -4.436 -15.639 1.00 50.22 314 LEU A CA 1
ATOM 2466 C C . LEU A 1 314 ? 30.625 -5.857 -15.577 1.00 50.22 314 LEU A C 1
ATOM 2468 O O . LEU A 1 314 ? 29.953 -6.805 -15.968 1.00 50.22 314 LEU A O 1
ATOM 2472 N N . SER A 1 315 ? 31.801 -6.002 -14.964 1.00 48.62 315 SER A N 1
ATOM 2473 C CA . SER A 1 315 ? 32.370 -7.294 -14.557 1.00 48.62 315 SER A CA 1
ATOM 2474 C C . SER A 1 315 ? 31.752 -7.873 -13.277 1.00 48.62 315 SER A C 1
ATOM 2476 O O . SER A 1 315 ? 32.066 -9.007 -12.925 1.00 48.62 315 SER A O 1
ATOM 2478 N N . ARG A 1 316 ? 30.933 -7.095 -12.543 1.00 48.69 316 ARG A N 1
ATOM 2479 C CA . ARG A 1 316 ? 30.559 -7.442 -11.163 1.00 48.69 316 ARG A CA 1
ATOM 2480 C C . ARG A 1 316 ? 29.138 -7.940 -10.953 1.00 48.69 316 ARG A C 1
ATOM 2482 O O . ARG A 1 316 ? 28.944 -8.700 -10.018 1.00 48.69 316 ARG A O 1
ATOM 2489 N N . HIS A 1 317 ? 28.182 -7.519 -11.779 1.00 56.66 317 HIS A N 1
ATOM 2490 C CA . HIS A 1 317 ? 26.816 -8.052 -11.826 1.00 56.66 317 HIS A CA 1
ATOM 2491 C C . HIS A 1 317 ? 26.037 -7.307 -12.923 1.00 56.66 317 HIS A C 1
ATOM 2493 O O . HIS A 1 317 ? 26.160 -6.084 -12.992 1.00 56.66 317 HIS A O 1
ATOM 2499 N N . PRO A 1 318 ? 25.150 -7.921 -13.721 1.00 56.59 318 PRO A N 1
ATOM 2500 C CA . PRO A 1 318 ? 24.277 -7.149 -14.606 1.00 56.59 318 PRO A CA 1
ATOM 2501 C C . PRO A 1 318 ? 23.245 -6.267 -13.870 1.00 56.59 318 PRO A C 1
ATOM 2503 O O . PRO A 1 318 ? 22.726 -5.345 -14.481 1.00 56.59 318 PRO A O 1
ATOM 2506 N N . PHE A 1 319 ? 23.032 -6.387 -12.549 1.00 60.50 319 PHE A N 1
ATOM 2507 C CA . PHE A 1 319 ? 22.329 -5.342 -11.774 1.00 60.50 319 PHE A CA 1
ATOM 2508 C C . PHE A 1 319 ? 23.090 -4.013 -11.758 1.00 60.50 319 PHE A C 1
ATOM 2510 O O . PHE A 1 319 ? 22.519 -2.939 -11.584 1.00 60.50 319 PHE A O 1
ATOM 2517 N N . ALA A 1 320 ? 24.405 -4.062 -11.940 1.00 60.12 320 ALA A N 1
ATOM 2518 C CA . ALA A 1 320 ? 25.236 -2.880 -11.995 1.00 60.12 320 ALA A CA 1
ATOM 2519 C C . ALA A 1 320 ? 25.025 -2.110 -13.317 1.00 60.12 320 ALA A C 1
ATOM 2521 O O . ALA A 1 320 ? 25.162 -0.888 -13.325 1.00 60.12 320 ALA A O 1
ATOM 2522 N N . LEU A 1 321 ? 24.567 -2.794 -14.382 1.00 58.06 321 LEU A N 1
ATOM 2523 C CA . LEU A 1 321 ? 24.027 -2.173 -15.601 1.00 58.06 321 LEU A CA 1
ATOM 2524 C C . LEU A 1 321 ? 22.720 -1.425 -15.351 1.00 58.06 321 LEU A C 1
ATOM 2526 O O . LEU A 1 321 ? 22.255 -0.734 -16.241 1.00 58.06 321 LEU A O 1
ATOM 2530 N N . GLU A 1 322 ? 22.100 -1.514 -14.178 1.00 60.28 322 GLU A N 1
ATOM 2531 C CA . GLU A 1 322 ? 20.915 -0.708 -13.868 1.00 60.28 322 GLU A CA 1
ATOM 2532 C C . GLU A 1 322 ? 21.280 0.622 -13.187 1.00 60.28 322 GLU A C 1
ATOM 2534 O O . GLU A 1 322 ? 20.432 1.504 -13.040 1.00 60.28 322 GLU A O 1
ATOM 2539 N N . ARG A 1 323 ? 22.555 0.819 -12.814 1.00 63.78 323 ARG A N 1
ATOM 2540 C CA . ARG A 1 323 ? 23.027 2.044 -12.153 1.00 63.78 323 ARG A CA 1
ATOM 2541 C C . ARG A 1 323 ? 23.326 3.139 -13.167 1.00 63.78 323 ARG A C 1
ATOM 2543 O O . ARG A 1 323 ? 24.045 2.919 -14.134 1.00 63.78 323 ARG A O 1
ATOM 2550 N N . ARG A 1 324 ? 22.859 4.362 -12.899 1.00 59.59 324 ARG A N 1
ATOM 2551 C CA . ARG A 1 324 ? 23.064 5.544 -13.763 1.00 59.59 324 ARG A CA 1
ATOM 2552 C C . ARG A 1 324 ? 24.538 5.813 -14.084 1.00 59.59 324 ARG A C 1
ATOM 2554 O O . ARG A 1 324 ? 24.851 6.190 -15.207 1.00 59.59 324 ARG A O 1
ATOM 2561 N N . GLU A 1 325 ? 25.417 5.586 -13.115 1.00 65.12 325 GLU A N 1
ATOM 2562 C CA . GLU A 1 325 ? 26.871 5.755 -13.234 1.00 65.12 325 GLU A CA 1
ATOM 2563 C C . GLU A 1 325 ? 27.471 4.850 -14.313 1.00 65.12 325 GLU A C 1
ATOM 2565 O O . GLU A 1 325 ? 28.366 5.275 -15.035 1.00 65.12 325 GLU A O 1
ATOM 2570 N N . ALA A 1 326 ? 26.920 3.642 -14.488 1.00 64.00 326 ALA A N 1
ATOM 2571 C CA . ALA A 1 326 ? 27.344 2.719 -15.535 1.00 64.00 326 ALA A CA 1
ATOM 2572 C C . ALA A 1 326 ? 27.114 3.311 -16.930 1.00 64.00 326 ALA A C 1
ATOM 2574 O O . ALA A 1 326 ? 27.856 3.011 -17.850 1.00 64.00 326 ALA A O 1
ATOM 2575 N N . TRP A 1 327 ? 26.104 4.171 -17.091 1.00 72.44 327 TRP A N 1
ATOM 2576 C CA . TRP A 1 327 ? 25.682 4.705 -18.388 1.00 72.44 327 TRP A CA 1
ATOM 2577 C C . TRP A 1 327 ? 26.212 6.098 -18.705 1.00 72.44 327 TRP A C 1
ATOM 2579 O O . TRP A 1 327 ? 25.787 6.666 -19.718 1.00 72.44 327 TRP A O 1
ATOM 2589 N N . ALA A 1 328 ? 27.067 6.666 -17.849 1.00 74.00 328 ALA A N 1
ATOM 2590 C CA . ALA A 1 328 ? 27.632 7.998 -18.055 1.00 74.00 328 ALA A CA 1
ATOM 2591 C C . ALA A 1 328 ? 28.389 8.074 -19.393 1.00 74.00 328 ALA A C 1
ATOM 2593 O O . ALA A 1 328 ? 28.136 8.980 -20.182 1.00 74.00 328 ALA A O 1
ATOM 2594 N N . ASP A 1 329 ? 29.170 7.034 -19.696 1.00 72.69 329 ASP A N 1
ATOM 2595 C CA . ASP A 1 329 ? 30.025 6.961 -20.889 1.00 72.69 329 ASP A CA 1
ATOM 2596 C C . ASP A 1 329 ? 29.411 6.098 -22.010 1.00 72.69 329 ASP A C 1
ATOM 2598 O O . ASP A 1 329 ? 30.044 5.812 -23.027 1.00 72.69 329 ASP A O 1
ATOM 2602 N N . ALA A 1 330 ? 28.158 5.653 -21.853 1.00 75.06 330 ALA A N 1
ATOM 2603 C CA . ALA A 1 330 ? 27.563 4.668 -22.757 1.00 75.06 330 ALA A CA 1
ATOM 2604 C C . ALA A 1 330 ? 27.357 5.171 -24.193 1.00 75.06 330 ALA A C 1
ATOM 2606 O O . ALA A 1 330 ? 27.295 4.373 -25.130 1.00 75.06 330 ALA A O 1
ATOM 2607 N N . ALA A 1 331 ? 27.300 6.492 -24.379 1.00 76.44 331 ALA A N 1
ATOM 2608 C CA . ALA A 1 331 ? 27.247 7.108 -25.701 1.00 76.44 331 ALA A CA 1
ATOM 2609 C C . ALA A 1 331 ? 28.503 6.793 -26.532 1.00 76.44 331 ALA A C 1
ATOM 2611 O O . ALA A 1 331 ? 28.415 6.636 -27.754 1.00 76.44 331 ALA A O 1
ATOM 2612 N N . ASP A 1 332 ? 29.650 6.631 -25.873 1.00 75.88 332 ASP A N 1
ATOM 2613 C CA . ASP A 1 332 ? 30.942 6.386 -26.511 1.00 75.88 332 ASP A CA 1
ATOM 2614 C C . ASP A 1 332 ? 31.227 4.900 -26.705 1.00 75.88 332 ASP A C 1
ATOM 2616 O O . ASP A 1 332 ? 32.100 4.523 -27.489 1.00 75.88 332 ASP A O 1
ATOM 2620 N N . TRP A 1 333 ? 30.436 4.027 -26.079 1.00 76.38 333 TRP A N 1
ATOM 2621 C CA . TRP A 1 333 ? 30.623 2.594 -26.232 1.00 76.38 333 TRP A CA 1
ATOM 2622 C C . TRP A 1 333 ? 30.408 2.151 -27.687 1.00 76.38 333 TRP A C 1
ATOM 2624 O O . TRP A 1 333 ? 29.485 2.632 -28.371 1.00 76.38 333 TRP A O 1
ATOM 2634 N N . PRO A 1 334 ? 31.241 1.222 -28.186 1.00 72.69 334 PRO A N 1
ATOM 2635 C CA . PRO A 1 334 ? 31.008 0.570 -29.466 1.00 72.69 334 PRO A CA 1
ATOM 2636 C C . PRO A 1 334 ? 29.695 -0.223 -29.449 1.00 72.69 334 PRO A C 1
ATOM 2638 O O . PRO A 1 334 ? 29.347 -0.833 -28.441 1.00 72.69 334 PRO A O 1
ATOM 2641 N N . SER A 1 335 ? 29.004 -0.318 -30.589 1.00 72.75 335 SER A N 1
ATOM 2642 C CA . SER A 1 335 ? 27.802 -1.166 -30.720 1.00 72.75 335 SER A CA 1
ATOM 2643 C C . SER A 1 335 ? 28.087 -2.655 -30.465 1.00 72.75 335 SER A C 1
ATOM 2645 O O . SER A 1 335 ? 27.177 -3.414 -30.139 1.00 72.75 335 SER A O 1
ATOM 2647 N N . ALA A 1 336 ? 29.356 -3.063 -30.561 1.00 71.75 336 ALA A N 1
ATOM 2648 C CA . ALA A 1 336 ? 29.839 -4.377 -30.160 1.00 71.75 336 ALA A CA 1
ATOM 2649 C C . ALA A 1 336 ? 29.531 -4.720 -28.690 1.00 71.75 336 ALA A C 1
ATOM 2651 O O . ALA A 1 336 ? 29.271 -5.878 -28.390 1.00 71.75 336 ALA A O 1
ATOM 2652 N N . VAL A 1 337 ? 29.475 -3.734 -27.788 1.00 73.81 337 VAL A N 1
ATOM 2653 C CA . VAL A 1 337 ? 29.126 -3.948 -26.372 1.00 73.81 337 VAL A CA 1
ATOM 2654 C C . VAL A 1 337 ? 27.714 -4.515 -26.226 1.00 73.81 337 VAL A C 1
ATOM 2656 O O . VAL A 1 337 ? 27.510 -5.502 -25.523 1.00 73.81 337 VAL A O 1
ATOM 2659 N N . ALA A 1 338 ? 26.749 -3.953 -26.959 1.00 76.94 338 ALA A N 1
ATOM 2660 C CA . ALA A 1 338 ? 25.381 -4.459 -26.965 1.00 76.94 338 ALA A CA 1
ATOM 2661 C C . ALA A 1 338 ? 25.297 -5.878 -27.557 1.00 76.94 338 ALA A C 1
ATOM 2663 O O . ALA A 1 338 ? 24.530 -6.696 -27.058 1.00 76.94 338 ALA A O 1
ATOM 2664 N N . LYS A 1 339 ? 26.118 -6.205 -28.569 1.00 78.06 339 LYS A N 1
ATOM 2665 C CA . LYS A 1 339 ? 26.233 -7.583 -29.088 1.00 78.06 339 LYS A CA 1
ATOM 2666 C C . LYS A 1 339 ? 26.708 -8.564 -28.038 1.00 78.06 339 LYS A C 1
ATOM 2668 O O . LYS A 1 339 ? 26.101 -9.613 -27.868 1.00 78.06 339 LYS A O 1
ATOM 2673 N N . LEU A 1 340 ? 27.753 -8.201 -27.310 1.00 75.00 340 LEU A N 1
ATOM 2674 C CA . LEU A 1 340 ? 28.312 -9.058 -26.275 1.00 75.00 340 LEU A CA 1
ATOM 2675 C C . LEU A 1 340 ? 27.300 -9.309 -25.161 1.00 75.00 340 LEU A C 1
ATOM 2677 O O . LEU A 1 340 ? 27.120 -10.452 -24.767 1.00 75.00 340 LEU A O 1
ATOM 2681 N N . TRP A 1 341 ? 26.571 -8.288 -24.703 1.00 82.12 341 TRP A N 1
ATOM 2682 C CA . TRP A 1 341 ? 25.502 -8.507 -23.725 1.00 82.12 341 TRP A CA 1
ATOM 2683 C C . TRP A 1 341 ? 24.366 -9.353 -24.257 1.00 82.12 341 TRP A C 1
ATOM 2685 O O . TRP A 1 341 ? 23.845 -10.178 -23.517 1.00 82.12 341 TRP A O 1
ATOM 2695 N N . PHE A 1 342 ? 23.988 -9.178 -25.518 1.00 85.38 342 PHE A N 1
ATOM 2696 C CA . PHE A 1 342 ? 22.977 -10.030 -26.123 1.00 85.38 342 PHE A CA 1
ATOM 2697 C C . PHE A 1 342 ? 23.418 -11.496 -26.084 1.00 85.38 342 PHE A C 1
ATOM 2699 O O . PHE A 1 342 ? 22.669 -12.349 -25.614 1.00 85.38 342 PHE A O 1
ATOM 2706 N N . PHE A 1 343 ? 24.664 -11.770 -26.463 1.00 80.69 343 PHE A N 1
ATOM 2707 C CA . PHE A 1 343 ? 25.244 -13.107 -26.421 1.00 80.69 343 PHE A CA 1
ATOM 2708 C C . PHE A 1 343 ? 25.396 -13.663 -25.003 1.00 80.69 343 PHE A C 1
ATOM 2710 O O . PHE A 1 343 ? 25.003 -14.803 -24.772 1.00 80.69 343 PHE A O 1
ATOM 2717 N N . CYS A 1 344 ? 25.848 -12.866 -24.031 1.00 79.06 344 CYS A N 1
ATOM 2718 C CA . CYS A 1 344 ? 25.838 -13.263 -22.621 1.00 79.06 344 CYS A CA 1
ATOM 2719 C C . CYS A 1 344 ? 24.413 -13.571 -22.139 1.00 79.06 344 CYS A C 1
ATOM 2721 O O . CYS A 1 344 ? 24.205 -14.525 -21.394 1.00 79.06 344 CYS A O 1
ATOM 2723 N N . GLY A 1 345 ? 23.423 -12.794 -22.582 1.00 82.94 345 GLY A N 1
ATOM 2724 C CA . GLY A 1 345 ? 22.013 -13.038 -22.304 1.00 82.94 345 GLY A CA 1
ATOM 2725 C C . GLY A 1 345 ? 21.555 -14.400 -22.821 1.00 82.94 345 GLY A C 1
ATOM 2726 O O . GLY A 1 345 ? 20.971 -15.175 -22.067 1.00 82.94 345 GLY A O 1
ATOM 2727 N N . LEU A 1 346 ? 21.865 -14.728 -24.078 1.00 82.69 346 LEU A N 1
ATOM 2728 C CA . LEU A 1 346 ? 21.526 -16.026 -24.669 1.00 82.69 346 LEU A CA 1
ATOM 2729 C C . LEU A 1 346 ? 22.266 -17.191 -24.005 1.00 82.69 346 LEU A C 1
ATOM 2731 O O . LEU A 1 346 ? 21.644 -18.207 -23.703 1.00 82.69 346 LEU A O 1
ATOM 2735 N N . ALA A 1 347 ? 23.566 -17.037 -23.747 1.00 78.06 347 ALA A N 1
ATOM 2736 C CA . ALA A 1 347 ? 24.387 -18.059 -23.107 1.00 78.06 347 ALA A CA 1
ATOM 2737 C C . ALA A 1 347 ? 23.853 -18.417 -21.714 1.00 78.06 347 ALA A C 1
ATOM 2739 O O . ALA A 1 347 ? 23.693 -19.593 -21.405 1.00 78.06 347 ALA A O 1
ATOM 2740 N N . ASN A 1 348 ? 23.489 -17.419 -20.900 1.00 78.81 348 ASN A N 1
ATOM 2741 C CA . ASN A 1 348 ? 22.910 -17.661 -19.576 1.00 78.81 348 ASN A CA 1
ATOM 2742 C C . ASN A 1 348 ? 21.513 -18.280 -19.652 1.00 78.81 348 ASN A C 1
ATOM 2744 O O . ASN A 1 348 ? 21.190 -19.170 -18.870 1.00 78.81 348 ASN A O 1
ATOM 2748 N N . LEU A 1 349 ? 20.711 -17.892 -20.647 1.00 81.56 349 LEU A N 1
ATOM 2749 C CA . LEU A 1 349 ? 19.407 -18.511 -20.872 1.00 81.56 349 LEU A CA 1
ATOM 2750 C C . LEU A 1 349 ? 19.532 -20.007 -21.188 1.00 81.56 349 LEU A C 1
ATOM 2752 O O . LEU A 1 349 ? 18.740 -20.809 -20.701 1.00 81.56 349 LEU A O 1
ATOM 2756 N N . GLN A 1 350 ? 20.532 -20.381 -21.991 1.00 79.69 350 GLN A N 1
ATOM 2757 C CA . GLN A 1 350 ? 20.833 -21.774 -22.337 1.00 79.69 350 GLN A CA 1
ATOM 2758 C C . GLN A 1 350 ? 21.500 -22.532 -21.182 1.00 79.69 350 GLN A C 1
ATOM 2760 O O . GLN A 1 350 ? 21.220 -23.711 -20.984 1.00 79.69 350 GLN A O 1
ATOM 2765 N N . GLY A 1 351 ? 22.350 -21.854 -20.408 1.00 74.25 351 GLY A N 1
ATOM 2766 C CA . GLY A 1 351 ? 23.072 -22.397 -19.257 1.00 74.25 351 GLY A CA 1
ATOM 2767 C C . GLY A 1 351 ? 22.230 -22.574 -17.990 1.00 74.25 351 GLY A C 1
ATOM 2768 O O . GLY A 1 351 ? 22.756 -23.039 -16.984 1.00 74.25 351 GLY A O 1
ATOM 2769 N N . GLY A 1 352 ? 20.938 -22.228 -18.026 1.00 77.62 352 GLY A N 1
ATOM 2770 C CA . GLY A 1 352 ? 20.023 -22.408 -16.897 1.00 77.62 352 GLY A CA 1
ATOM 2771 C C . GLY A 1 352 ? 20.001 -21.256 -15.891 1.00 77.62 352 GLY A C 1
ATOM 2772 O O . GLY A 1 352 ? 19.479 -21.441 -14.794 1.00 77.62 352 GLY A O 1
ATOM 2773 N N . ASP A 1 353 ? 20.502 -20.074 -16.260 1.00 80.19 353 ASP A N 1
ATOM 2774 C CA . ASP A 1 353 ? 20.396 -18.840 -15.473 1.00 80.19 353 ASP A CA 1
ATOM 2775 C C . ASP A 1 353 ? 19.518 -17.789 -16.196 1.00 80.19 353 ASP A C 1
ATOM 2777 O O . ASP A 1 353 ? 20.002 -16.831 -16.818 1.00 80.19 353 ASP A O 1
ATOM 2781 N N . PRO A 1 354 ? 18.187 -17.976 -16.171 1.00 83.81 354 PRO A N 1
ATOM 2782 C CA . PRO A 1 354 ? 17.246 -17.079 -16.832 1.00 83.81 354 PRO A CA 1
ATOM 2783 C C . PRO A 1 354 ? 17.170 -15.697 -16.163 1.00 83.81 354 PRO A C 1
ATOM 2785 O O . PRO A 1 354 ? 16.801 -14.729 -16.826 1.00 83.81 354 PRO A O 1
ATOM 2788 N N . GLU A 1 355 ? 17.540 -15.568 -14.886 1.00 83.00 355 GLU A N 1
ATOM 2789 C CA . GLU A 1 355 ? 17.562 -14.273 -14.198 1.00 83.00 355 GLU A CA 1
ATOM 2790 C C . GLU A 1 355 ? 18.718 -13.415 -14.710 1.00 83.00 355 GLU A C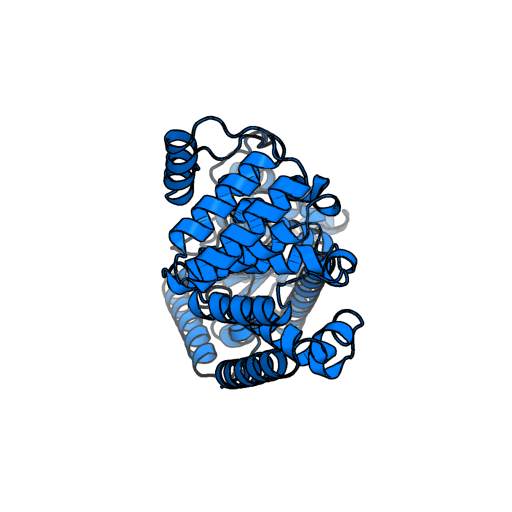 1
ATOM 2792 O O . GLU A 1 355 ? 18.521 -12.271 -15.128 1.00 83.00 355 GLU A O 1
ATOM 2797 N N . LEU A 1 356 ? 19.917 -13.985 -14.790 1.00 79.31 356 LEU A N 1
ATOM 2798 C CA . LEU A 1 356 ? 21.069 -13.284 -15.337 1.00 79.31 356 LEU A CA 1
ATOM 2799 C C . LEU A 1 356 ? 20.862 -12.936 -16.819 1.00 79.31 356 LEU A C 1
ATOM 2801 O O . LEU A 1 356 ? 21.167 -11.817 -17.248 1.00 79.31 356 LEU A O 1
ATOM 2805 N N . SER A 1 357 ? 20.260 -13.858 -17.580 1.00 86.12 357 SER A N 1
ATOM 2806 C CA . SER A 1 357 ? 19.829 -13.615 -18.959 1.00 86.12 357 SER A CA 1
ATOM 2807 C C . SER A 1 357 ? 18.915 -12.394 -19.079 1.00 86.12 357 SER A C 1
ATOM 2809 O O . SER A 1 357 ? 19.165 -11.505 -19.902 1.00 86.12 357 SER A O 1
ATOM 2811 N N . PHE A 1 358 ? 17.895 -12.317 -18.219 1.00 87.88 358 PHE A N 1
ATOM 2812 C CA . PHE A 1 358 ? 16.931 -11.224 -18.195 1.00 87.88 358 PHE A CA 1
ATOM 2813 C C . PHE A 1 358 ? 17.622 -9.861 -18.071 1.00 87.88 358 PHE A C 1
ATOM 2815 O O . PHE A 1 358 ? 17.345 -8.943 -18.847 1.00 87.88 358 PHE A O 1
ATOM 2822 N N . HIS A 1 359 ? 18.580 -9.727 -17.152 1.00 84.50 359 HIS A N 1
ATOM 2823 C CA . HIS A 1 359 ? 19.277 -8.457 -16.942 1.00 84.50 359 HIS A CA 1
ATOM 2824 C C . HIS A 1 359 ? 20.200 -8.073 -18.105 1.00 84.50 359 HIS A C 1
ATOM 2826 O O . HIS A 1 359 ? 20.219 -6.906 -18.507 1.00 84.50 359 HIS A O 1
ATOM 2832 N N . TYR A 1 360 ? 20.912 -9.033 -18.703 1.00 84.62 360 TYR A N 1
ATOM 2833 C CA . TYR A 1 360 ? 21.721 -8.772 -19.898 1.00 84.62 360 TYR A CA 1
ATOM 2834 C C . TYR A 1 360 ? 20.864 -8.290 -21.073 1.00 84.62 360 TYR A C 1
ATOM 2836 O O . TYR A 1 360 ? 21.170 -7.267 -21.689 1.00 84.62 360 TYR A O 1
ATOM 2844 N N . LEU A 1 361 ? 19.754 -8.974 -21.354 1.00 88.94 361 LEU A N 1
ATOM 2845 C CA . LEU A 1 361 ? 18.859 -8.619 -22.457 1.00 88.94 361 LEU A CA 1
ATOM 2846 C C . LEU A 1 361 ? 18.165 -7.274 -22.211 1.00 88.94 361 LEU A C 1
ATOM 2848 O O . LEU A 1 361 ? 18.019 -6.469 -23.133 1.00 88.94 361 LEU A O 1
ATOM 2852 N N . ARG A 1 362 ? 17.813 -6.968 -20.959 1.00 86.44 362 ARG A N 1
ATOM 2853 C CA . ARG A 1 362 ? 17.275 -5.657 -20.579 1.00 86.44 362 ARG A CA 1
ATOM 2854 C C . ARG A 1 362 ? 18.297 -4.539 -20.794 1.00 86.44 362 ARG A C 1
ATOM 2856 O O . ARG A 1 362 ? 17.923 -3.475 -21.288 1.00 86.44 362 ARG A O 1
ATOM 2863 N N . ALA A 1 363 ? 19.574 -4.772 -20.489 1.00 84.19 363 ALA A N 1
ATOM 2864 C CA . ALA A 1 363 ? 20.639 -3.802 -20.742 1.00 84.19 363 ALA A CA 1
ATOM 2865 C C . ALA A 1 363 ? 20.838 -3.536 -22.243 1.00 84.19 363 ALA A C 1
ATOM 2867 O O . ALA A 1 363 ? 20.979 -2.382 -22.647 1.00 84.19 363 ALA A O 1
ATOM 2868 N N . VAL A 1 364 ? 20.768 -4.572 -23.086 1.00 85.88 364 VAL A N 1
ATOM 2869 C CA . VAL A 1 364 ? 20.801 -4.428 -24.554 1.00 85.88 364 VAL A CA 1
ATOM 2870 C C . VAL A 1 364 ? 19.694 -3.495 -25.041 1.00 85.88 364 VAL A C 1
ATOM 2872 O O . VAL A 1 364 ? 19.958 -2.554 -25.791 1.00 85.88 364 VAL A O 1
ATOM 2875 N N . LEU A 1 365 ? 18.456 -3.724 -24.595 1.00 86.44 365 LEU A N 1
ATOM 2876 C CA . LEU A 1 365 ? 17.323 -2.891 -24.996 1.00 86.44 365 LEU A CA 1
ATOM 2877 C C . LEU A 1 365 ? 17.463 -1.458 -24.489 1.00 86.44 365 LEU A C 1
ATOM 2879 O O . LEU A 1 365 ? 17.232 -0.527 -25.253 1.00 86.44 365 LEU A O 1
ATOM 2883 N N . HIS A 1 366 ? 17.903 -1.274 -23.242 1.00 83.75 366 HIS A N 1
ATOM 2884 C CA . HIS A 1 366 ? 18.142 0.056 -22.687 1.00 83.75 366 HIS A CA 1
ATOM 2885 C C . HIS A 1 366 ? 19.203 0.831 -23.483 1.00 83.75 366 HIS A C 1
ATOM 2887 O O . HIS A 1 366 ? 19.025 2.018 -23.761 1.00 83.75 366 HIS A O 1
ATOM 2893 N N . TYR A 1 367 ? 20.279 0.157 -23.906 1.00 82.44 367 TYR A N 1
ATOM 2894 C CA . TYR A 1 367 ? 21.314 0.753 -24.749 1.00 82.44 367 TYR A CA 1
ATOM 2895 C C . TYR A 1 367 ? 20.744 1.255 -26.078 1.00 82.44 367 TYR A C 1
ATOM 2897 O O . TYR A 1 367 ? 20.991 2.400 -26.461 1.00 82.44 367 TYR A O 1
ATOM 2905 N N . PHE A 1 368 ? 19.942 0.440 -26.765 1.00 82.88 368 PHE A N 1
ATOM 2906 C CA . PHE A 1 368 ? 19.352 0.838 -28.043 1.00 82.88 368 PHE A CA 1
ATOM 2907 C C . PHE A 1 368 ? 18.246 1.886 -27.909 1.00 82.88 368 PHE A C 1
ATOM 2909 O O . PHE A 1 368 ? 18.167 2.775 -28.755 1.00 82.88 368 PHE A O 1
ATOM 2916 N N . ASP A 1 369 ? 17.442 1.833 -26.846 1.00 81.12 369 ASP A N 1
ATOM 2917 C CA . ASP A 1 369 ? 16.421 2.846 -26.563 1.00 81.12 369 ASP A CA 1
ATOM 2918 C C . ASP A 1 369 ? 17.066 4.225 -26.330 1.00 81.12 369 ASP A C 1
ATOM 2920 O O . ASP A 1 369 ? 16.557 5.241 -26.803 1.00 81.12 369 ASP A O 1
ATOM 2924 N N . LYS A 1 370 ? 18.217 4.266 -25.642 1.00 80.75 370 LYS A N 1
ATOM 2925 C CA . LYS A 1 370 ? 18.952 5.505 -25.352 1.00 80.75 370 LYS A CA 1
ATOM 2926 C C . LYS A 1 370 ? 19.782 6.005 -26.537 1.00 80.75 370 LYS A C 1
ATOM 2928 O O . LYS A 1 370 ? 19.932 7.214 -26.712 1.00 80.75 370 LYS A O 1
ATOM 2933 N N . PHE A 1 371 ? 20.318 5.097 -27.354 1.00 81.62 371 PHE A N 1
ATOM 2934 C CA . PHE A 1 371 ? 21.211 5.423 -28.470 1.00 81.62 371 PHE A CA 1
ATOM 2935 C C . PHE A 1 371 ? 20.744 4.802 -29.796 1.00 81.62 371 PHE A C 1
ATOM 2937 O O . PHE A 1 371 ? 21.476 4.016 -30.406 1.00 81.62 371 PHE A O 1
ATOM 2944 N N . PRO A 1 372 ? 19.565 5.186 -30.317 1.00 77.44 372 PRO A N 1
ATOM 2945 C CA . PRO A 1 372 ? 18.985 4.563 -31.509 1.00 77.44 372 PRO A CA 1
ATOM 2946 C C . PRO A 1 372 ? 19.883 4.683 -32.753 1.00 77.44 372 PRO A C 1
ATOM 2948 O O . PRO A 1 372 ? 19.939 3.771 -33.571 1.00 77.44 372 PRO A O 1
ATOM 2951 N N . ALA A 1 373 ? 20.683 5.749 -32.872 1.00 76.50 373 ALA A N 1
ATOM 2952 C CA . ALA A 1 373 ? 21.637 5.917 -33.975 1.00 76.50 373 ALA A CA 1
ATOM 2953 C C . ALA A 1 373 ? 22.760 4.855 -34.001 1.00 76.50 373 ALA A C 1
ATOM 2955 O O . ALA A 1 373 ? 23.384 4.632 -35.040 1.00 76.50 373 ALA A O 1
ATOM 2956 N N . LYS A 1 374 ? 23.041 4.187 -32.872 1.00 74.19 374 LYS A N 1
ATOM 2957 C CA . LYS A 1 374 ? 24.025 3.090 -32.794 1.00 74.19 374 LYS A CA 1
ATOM 2958 C C . LYS A 1 374 ? 23.498 1.798 -33.418 1.00 74.19 374 LYS A C 1
ATOM 2960 O O . LYS A 1 374 ? 24.301 0.946 -33.792 1.00 74.19 374 LYS A O 1
ATOM 2965 N N . TYR A 1 375 ? 22.179 1.679 -33.548 1.00 70.00 375 TYR A N 1
ATOM 2966 C CA . TYR A 1 375 ? 21.515 0.573 -34.226 1.00 70.00 375 TYR A CA 1
ATOM 2967 C C . TYR A 1 375 ? 21.560 0.716 -35.762 1.00 70.00 375 TYR A C 1
ATOM 2969 O O . TYR A 1 375 ? 21.692 -0.266 -36.483 1.00 70.00 375 TYR A O 1
ATOM 2977 N N . ASP A 1 376 ? 21.511 1.946 -36.277 1.00 62.22 376 ASP A N 1
ATOM 2978 C CA . ASP A 1 376 ? 21.372 2.223 -37.717 1.00 62.22 376 ASP A CA 1
ATOM 2979 C C . ASP A 1 376 ? 22.648 1.912 -38.540 1.00 62.22 376 ASP A C 1
ATOM 2981 O O . ASP A 1 376 ? 22.603 1.485 -39.703 1.00 62.22 376 ASP A O 1
ATOM 2985 N N . ARG A 1 377 ? 23.832 2.034 -37.923 1.00 60.41 377 ARG A N 1
ATOM 2986 C CA . ARG A 1 377 ? 25.117 1.838 -38.617 1.00 60.41 377 ARG A CA 1
ATOM 2987 C C . ARG A 1 377 ? 25.245 0.402 -39.154 1.00 60.41 377 ARG A C 1
ATOM 2989 O O . ARG A 1 377 ? 25.090 -0.564 -38.407 1.00 60.41 377 ARG A O 1
ATOM 2996 N N . ARG A 1 378 ? 25.558 0.261 -40.456 1.00 53.88 378 ARG A N 1
ATOM 2997 C CA . ARG A 1 378 ? 25.874 -1.024 -41.120 1.00 53.88 378 ARG A CA 1
ATOM 2998 C C . ARG A 1 378 ? 26.873 -1.801 -40.245 1.00 53.88 378 ARG A C 1
ATOM 3000 O O . ARG A 1 378 ? 28.013 -1.370 -40.103 1.00 53.88 378 ARG A O 1
ATOM 3007 N N . GLY A 1 379 ? 26.420 -2.889 -39.614 1.00 55.25 379 GLY A N 1
ATOM 3008 C CA . GLY A 1 379 ? 27.206 -3.672 -38.648 1.00 55.25 379 GLY A CA 1
ATOM 3009 C C . GLY A 1 379 ? 26.554 -3.919 -37.277 1.00 55.25 379 GLY A C 1
ATOM 3010 O O . GLY A 1 379 ? 27.142 -4.637 -36.465 1.00 55.25 379 GLY A O 1
ATOM 3011 N N . ALA A 1 380 ? 25.363 -3.378 -36.992 1.00 54.41 380 ALA A N 1
ATOM 3012 C CA . ALA A 1 380 ? 24.600 -3.684 -35.775 1.00 54.41 380 ALA A CA 1
ATOM 3013 C C . ALA A 1 380 ? 23.973 -5.098 -35.818 1.00 54.41 380 ALA A C 1
ATOM 3015 O O . ALA A 1 380 ? 22.817 -5.272 -36.163 1.00 54.41 380 ALA A O 1
ATOM 3016 N N . ALA A 1 381 ? 24.758 -6.113 -35.470 1.00 55.88 381 ALA A N 1
ATOM 3017 C CA . ALA A 1 381 ? 24.362 -7.529 -35.395 1.00 55.88 381 ALA A CA 1
ATOM 3018 C C . ALA A 1 381 ? 23.624 -7.954 -34.106 1.00 55.88 381 ALA A C 1
ATOM 3020 O O . ALA A 1 381 ? 23.729 -9.108 -33.712 1.00 55.88 381 ALA A O 1
ATOM 3021 N N . VAL A 1 382 ? 22.909 -7.056 -33.415 1.00 65.50 382 VAL A N 1
ATOM 3022 C CA . VAL A 1 382 ? 21.885 -7.529 -32.463 1.00 65.50 382 VAL A CA 1
ATOM 3023 C C . VAL A 1 382 ? 20.524 -7.231 -33.048 1.00 65.50 382 VAL A C 1
ATOM 3025 O O . VAL A 1 382 ? 20.170 -6.052 -33.139 1.00 65.50 382 VAL A O 1
ATOM 3028 N N . PRO A 1 383 ? 19.733 -8.253 -33.387 1.00 72.62 383 PRO A N 1
ATOM 3029 C CA . PRO A 1 383 ? 18.354 -8.037 -33.761 1.00 72.62 383 PRO A CA 1
ATOM 3030 C C . PRO A 1 383 ? 17.602 -7.546 -32.515 1.00 72.62 383 PRO A C 1
ATOM 3032 O O . PRO A 1 383 ? 17.393 -8.288 -31.555 1.00 72.62 383 PRO A O 1
ATOM 3035 N N . TYR A 1 384 ? 17.215 -6.266 -32.489 1.00 79.19 384 TYR A N 1
ATOM 3036 C CA . TYR A 1 384 ? 16.489 -5.650 -31.365 1.00 79.19 384 TYR A CA 1
ATOM 3037 C C . TYR A 1 384 ? 15.218 -6.445 -31.002 1.00 79.19 384 TYR A C 1
ATOM 3039 O O . TYR A 1 384 ? 14.849 -6.554 -29.834 1.00 79.19 384 TYR A O 1
ATOM 3047 N N . TRP A 1 385 ? 14.577 -7.072 -31.994 1.00 81.94 385 TRP A N 1
ATOM 3048 C CA . TRP A 1 385 ? 13.452 -7.991 -31.796 1.00 81.94 385 TRP A CA 1
ATOM 3049 C C . TRP A 1 385 ? 13.844 -9.296 -31.115 1.00 81.94 385 TRP A C 1
ATOM 3051 O O . TRP A 1 385 ? 13.090 -9.765 -30.266 1.00 81.94 385 TRP A O 1
ATOM 3061 N N . ALA A 1 386 ? 15.005 -9.869 -31.440 1.00 85.06 386 ALA A N 1
ATOM 3062 C CA . ALA A 1 386 ? 15.498 -11.054 -30.754 1.00 85.06 386 ALA A CA 1
ATOM 3063 C C . ALA A 1 386 ? 15.758 -10.730 -29.277 1.00 85.06 386 ALA A C 1
ATOM 3065 O O . ALA A 1 386 ? 15.342 -11.486 -28.405 1.00 85.06 386 ALA A O 1
ATOM 3066 N N . ALA A 1 387 ? 16.346 -9.566 -28.976 1.00 87.75 387 ALA A N 1
ATOM 3067 C CA . ALA A 1 387 ? 16.522 -9.113 -27.595 1.00 87.75 387 ALA A CA 1
ATOM 3068 C C . ALA A 1 387 ? 15.180 -8.947 -26.857 1.00 87.75 387 ALA A C 1
ATOM 3070 O O . ALA A 1 387 ? 15.054 -9.404 -25.724 1.00 87.75 387 ALA A O 1
ATOM 3071 N N . LEU A 1 388 ? 14.158 -8.366 -27.502 1.00 88.69 388 LEU A N 1
ATOM 3072 C CA . LEU A 1 388 ? 12.805 -8.267 -26.934 1.00 88.69 388 LEU A CA 1
ATOM 3073 C C . LEU A 1 388 ? 12.165 -9.637 -26.689 1.00 88.69 388 LEU A C 1
ATOM 3075 O O . LEU A 1 388 ? 11.598 -9.861 -25.623 1.00 88.69 388 LEU A O 1
ATOM 3079 N N . TYR A 1 389 ? 12.250 -10.549 -27.658 1.00 92.50 389 TYR A N 1
ATOM 3080 C CA . TYR A 1 389 ? 11.683 -11.887 -27.522 1.00 92.50 389 TYR A CA 1
ATOM 3081 C C . TYR A 1 389 ? 12.343 -12.658 -26.380 1.00 92.50 389 TYR A C 1
ATOM 3083 O O . TYR A 1 389 ? 11.652 -13.183 -25.509 1.00 92.50 389 TYR A O 1
ATOM 3091 N N . HIS A 1 390 ? 13.677 -12.705 -26.363 1.00 91.19 390 HIS A N 1
ATOM 3092 C CA . HIS A 1 390 ? 14.419 -13.450 -25.349 1.00 91.19 390 HIS A CA 1
ATOM 3093 C C . HIS A 1 390 ? 14.270 -12.817 -23.965 1.00 91.19 390 HIS A C 1
ATOM 3095 O O . HIS A 1 390 ? 14.194 -13.552 -22.986 1.00 91.19 390 HIS A O 1
ATOM 3101 N N . LEU A 1 391 ? 14.142 -11.485 -23.865 1.00 91.75 391 LEU A N 1
ATOM 3102 C CA . LEU A 1 391 ? 13.807 -10.827 -22.599 1.00 91.75 391 LEU A CA 1
ATOM 3103 C C . LEU A 1 391 ? 12.425 -11.269 -22.109 1.00 91.75 391 LEU A C 1
ATOM 3105 O O . LEU A 1 391 ? 12.258 -11.576 -20.929 1.00 91.75 391 LEU A O 1
ATOM 3109 N N . GLY A 1 392 ? 11.447 -11.310 -23.018 1.00 90.56 392 GLY A N 1
ATOM 3110 C CA . GLY A 1 392 ? 10.102 -11.786 -22.718 1.00 90.56 392 GLY A CA 1
ATOM 3111 C C . GLY A 1 392 ? 10.111 -13.216 -22.186 1.00 90.56 392 GLY A C 1
ATOM 3112 O O . GLY A 1 392 ? 9.550 -13.494 -21.128 1.00 90.56 392 GLY A O 1
ATOM 3113 N N . PHE A 1 393 ? 10.837 -14.097 -22.870 1.00 92.69 393 PHE A N 1
ATOM 3114 C CA . PHE A 1 393 ? 10.960 -15.496 -22.484 1.00 92.69 393 PHE A CA 1
ATOM 3115 C C . PHE A 1 393 ? 11.682 -15.671 -21.142 1.00 92.69 393 PHE A C 1
ATOM 3117 O O . PHE A 1 393 ? 11.184 -16.382 -20.274 1.00 92.69 393 PHE A O 1
ATOM 3124 N N . ALA A 1 394 ? 12.810 -14.988 -20.929 1.00 88.81 394 ALA A N 1
ATOM 3125 C CA . ALA A 1 394 ? 13.514 -15.008 -19.649 1.00 88.81 394 ALA A CA 1
ATOM 3126 C C . ALA A 1 394 ? 12.599 -14.533 -18.506 1.00 88.81 394 ALA A C 1
ATOM 3128 O O . ALA A 1 394 ? 12.528 -15.185 -17.467 1.00 88.81 394 ALA A O 1
ATOM 3129 N N . GLY A 1 395 ? 11.830 -13.460 -18.737 1.00 90.19 395 GLY A N 1
ATOM 3130 C CA . GLY A 1 395 ? 10.855 -12.918 -17.791 1.00 90.19 395 GLY A CA 1
ATOM 3131 C C . GLY A 1 395 ? 9.749 -13.910 -17.421 1.00 90.19 395 GLY A C 1
ATOM 3132 O O . GLY A 1 395 ? 9.385 -13.999 -16.250 1.00 90.19 395 GLY A O 1
ATOM 3133 N N . GLU A 1 396 ? 9.243 -14.693 -18.382 1.00 92.00 396 GLU A N 1
ATOM 3134 C CA . GLU A 1 396 ? 8.294 -15.780 -18.099 1.00 92.00 396 GLU A CA 1
ATOM 3135 C C . GLU A 1 396 ? 8.891 -16.816 -17.148 1.00 92.00 396 GLU A C 1
ATOM 3137 O O . GLU A 1 396 ? 8.253 -17.169 -16.154 1.00 92.00 396 GLU A O 1
ATOM 3142 N N . VAL A 1 397 ? 10.106 -17.287 -17.452 1.00 89.69 397 VAL A N 1
ATOM 3143 C CA . VAL A 1 397 ? 10.774 -18.358 -16.701 1.00 89.69 397 VAL A CA 1
ATOM 3144 C C . VAL A 1 397 ? 11.004 -17.952 -15.244 1.00 89.69 397 VAL A C 1
ATOM 3146 O O . VAL A 1 397 ? 10.805 -18.770 -14.350 1.00 89.69 397 VAL A O 1
ATOM 3149 N N . ILE A 1 398 ? 11.344 -16.685 -14.987 1.00 90.06 398 ILE A N 1
ATOM 3150 C CA . ILE A 1 398 ? 11.581 -16.165 -13.627 1.00 90.06 398 ILE A CA 1
ATOM 3151 C C . ILE A 1 398 ? 10.326 -15.594 -12.945 1.00 90.06 398 ILE A C 1
ATOM 3153 O O . ILE A 1 398 ? 10.426 -14.936 -11.912 1.00 90.06 398 ILE A O 1
ATOM 3157 N N . GLY A 1 399 ? 9.134 -15.792 -13.515 1.00 89.56 399 GLY A N 1
ATOM 3158 C CA . GLY A 1 399 ? 7.876 -15.343 -12.907 1.00 89.56 399 GLY A CA 1
ATOM 3159 C C . GLY A 1 399 ? 7.588 -13.837 -13.014 1.00 89.56 399 GLY A C 1
ATOM 3160 O O . GLY A 1 399 ? 6.638 -13.355 -12.399 1.00 89.56 399 GLY A O 1
ATOM 3161 N N . ARG A 1 400 ? 8.332 -13.080 -13.829 1.00 89.12 400 ARG A N 1
ATOM 3162 C CA . ARG A 1 400 ? 8.113 -11.643 -14.094 1.00 89.12 400 ARG A CA 1
ATOM 3163 C C . ARG A 1 400 ? 7.144 -11.422 -15.257 1.00 89.12 400 ARG A C 1
ATOM 3165 O O . ARG A 1 400 ? 7.488 -10.874 -16.305 1.00 89.12 400 ARG A O 1
ATOM 3172 N N . GLN A 1 401 ? 5.903 -11.850 -15.049 1.00 90.38 401 GLN A N 1
ATOM 3173 C CA . GLN A 1 401 ? 4.864 -11.924 -16.083 1.00 90.38 401 GLN A CA 1
ATOM 3174 C C . GLN A 1 401 ? 4.564 -10.574 -16.760 1.00 90.38 401 GLN A C 1
ATOM 3176 O O . GLN A 1 401 ? 4.393 -10.528 -17.976 1.00 90.38 401 GLN A O 1
ATOM 3181 N N . ASP A 1 402 ? 4.542 -9.468 -16.015 1.00 86.81 402 ASP A N 1
ATOM 3182 C CA . ASP A 1 402 ? 4.250 -8.144 -16.586 1.00 86.81 402 ASP A CA 1
ATOM 3183 C C . ASP A 1 402 ? 5.391 -7.621 -17.462 1.00 86.81 402 ASP A C 1
ATOM 3185 O O . ASP A 1 402 ? 5.160 -7.058 -18.533 1.00 86.81 402 ASP A O 1
ATOM 3189 N N . GLU A 1 403 ? 6.640 -7.827 -17.038 1.00 88.38 403 GLU A N 1
ATOM 3190 C CA . GLU A 1 403 ? 7.814 -7.446 -17.828 1.00 88.38 403 GLU A CA 1
ATOM 3191 C C . GLU A 1 403 ? 7.899 -8.289 -19.106 1.00 88.38 403 GLU A C 1
ATOM 3193 O O . GLU A 1 403 ? 8.156 -7.746 -20.183 1.00 88.38 403 GLU A O 1
ATOM 3198 N N . ALA A 1 404 ? 7.574 -9.582 -19.009 1.00 90.12 404 ALA A N 1
ATOM 3199 C CA . ALA A 1 404 ? 7.484 -10.470 -20.158 1.00 90.12 404 ALA A CA 1
ATOM 3200 C C . ALA A 1 404 ? 6.407 -10.029 -21.161 1.00 90.12 404 ALA A C 1
ATOM 3202 O O . ALA A 1 404 ? 6.700 -9.838 -22.345 1.00 90.12 404 ALA A O 1
ATOM 3203 N N . LYS A 1 405 ? 5.182 -9.764 -20.680 1.00 90.56 405 LYS A N 1
ATOM 3204 C CA . LYS A 1 405 ? 4.081 -9.226 -21.498 1.00 90.56 405 LYS A CA 1
ATOM 3205 C C . LYS A 1 405 ? 4.494 -7.940 -22.200 1.00 90.56 405 LYS A C 1
ATOM 3207 O O . LYS A 1 405 ? 4.300 -7.809 -23.406 1.00 90.56 405 LYS A O 1
ATOM 3212 N N . ASN A 1 406 ? 5.106 -7.011 -21.469 1.00 87.69 406 ASN A N 1
ATOM 3213 C CA . ASN A 1 406 ? 5.562 -5.743 -22.029 1.00 87.69 406 ASN A CA 1
ATOM 3214 C C . ASN A 1 406 ? 6.618 -5.937 -23.125 1.00 87.69 406 ASN A C 1
ATOM 3216 O O . ASN A 1 406 ? 6.559 -5.251 -24.145 1.00 87.69 406 ASN A O 1
ATOM 3220 N N . ALA A 1 407 ? 7.559 -6.869 -22.958 1.00 89.06 407 ALA A N 1
ATOM 3221 C CA . ALA A 1 407 ? 8.566 -7.162 -23.974 1.00 89.06 407 ALA A CA 1
ATOM 3222 C C . ALA A 1 407 ? 7.933 -7.714 -25.267 1.00 89.06 407 ALA A C 1
ATOM 3224 O O . ALA A 1 407 ? 8.220 -7.207 -26.357 1.00 89.06 407 ALA A O 1
ATOM 3225 N N . TYR A 1 408 ? 6.999 -8.666 -25.161 1.00 92.56 408 TYR A N 1
ATOM 3226 C CA . TYR A 1 408 ? 6.282 -9.200 -26.324 1.00 92.56 408 TYR A CA 1
ATOM 3227 C C . TYR A 1 408 ? 5.370 -8.172 -26.989 1.00 92.56 408 TYR A C 1
ATOM 3229 O O . TYR A 1 408 ? 5.364 -8.054 -28.212 1.00 92.56 408 TYR A O 1
ATOM 3237 N N . VAL A 1 409 ? 4.639 -7.373 -26.206 1.00 87.88 409 VAL A N 1
ATOM 3238 C CA . VAL A 1 409 ? 3.803 -6.296 -26.748 1.00 87.88 409 VAL A CA 1
ATOM 3239 C C . VAL A 1 409 ? 4.669 -5.265 -27.463 1.00 87.88 409 VAL A C 1
ATOM 3241 O O . VAL A 1 409 ? 4.310 -4.837 -28.550 1.00 87.88 409 VAL A O 1
ATOM 3244 N N . ARG A 1 410 ? 5.841 -4.892 -26.934 1.00 84.56 410 ARG A N 1
ATOM 3245 C CA . ARG A 1 410 ? 6.772 -3.977 -27.623 1.00 84.56 410 ARG A CA 1
ATOM 3246 C C . ARG A 1 410 ? 7.297 -4.548 -28.942 1.00 84.56 410 ARG A C 1
ATOM 3248 O O . ARG A 1 410 ? 7.479 -3.784 -29.900 1.00 84.56 410 ARG A O 1
ATOM 3255 N N . LEU A 1 411 ? 7.530 -5.860 -28.993 1.00 85.50 411 LEU A N 1
ATOM 3256 C CA . LEU A 1 411 ? 7.904 -6.577 -30.211 1.00 85.50 411 LEU A CA 1
ATOM 3257 C C . LEU A 1 411 ? 6.771 -6.515 -31.248 1.00 85.50 411 LEU A C 1
ATOM 3259 O O . LEU A 1 411 ? 7.002 -6.063 -32.368 1.00 85.50 411 LEU A O 1
ATOM 3263 N N . LEU A 1 412 ? 5.540 -6.853 -30.859 1.00 83.62 412 LEU A N 1
ATOM 3264 C CA . LEU A 1 412 ? 4.372 -6.878 -31.749 1.00 83.62 412 LEU A CA 1
ATOM 3265 C C . LEU A 1 412 ? 3.856 -5.489 -32.143 1.00 83.62 412 LEU A C 1
ATOM 3267 O O . LEU A 1 412 ? 3.621 -5.227 -33.317 1.00 83.62 412 LEU A O 1
ATOM 3271 N N . ALA A 1 413 ? 3.735 -4.552 -31.203 1.00 77.38 413 ALA A N 1
ATOM 3272 C CA . ALA A 1 413 ? 3.357 -3.164 -31.483 1.00 77.38 413 ALA A CA 1
ATOM 3273 C C . ALA A 1 413 ? 4.381 -2.486 -32.405 1.00 77.38 413 ALA A C 1
ATOM 3275 O O . ALA A 1 413 ? 4.059 -1.579 -33.171 1.00 77.38 413 ALA A O 1
ATOM 3276 N N . GLY A 1 414 ? 5.628 -2.967 -32.385 1.00 64.19 414 GLY A N 1
ATOM 3277 C CA . GLY A 1 414 ? 6.625 -2.586 -33.368 1.00 64.19 414 GLY A CA 1
ATOM 3278 C C . GLY A 1 414 ? 6.285 -2.922 -34.809 1.00 64.19 414 GLY A C 1
ATOM 3279 O O . GLY A 1 414 ? 6.627 -2.126 -35.679 1.00 64.19 414 GLY A O 1
ATOM 3280 N N . VAL A 1 415 ? 5.584 -4.032 -35.034 1.00 56.34 415 VAL A N 1
ATOM 3281 C CA . VAL A 1 415 ? 5.052 -4.440 -36.340 1.00 56.34 415 VAL A CA 1
ATOM 3282 C C . VAL A 1 415 ? 3.988 -3.442 -36.803 1.00 56.34 415 VAL A C 1
ATOM 3284 O O . VAL A 1 415 ? 3.984 -3.022 -37.954 1.00 56.34 415 VAL A O 1
ATOM 3287 N N . GLN A 1 416 ? 3.100 -3.030 -35.894 1.00 53.81 416 GLN A N 1
ATOM 3288 C CA . GLN A 1 416 ? 1.910 -2.248 -36.236 1.00 53.81 416 GLN A CA 1
ATOM 3289 C C . GLN A 1 416 ? 2.180 -0.745 -36.421 1.00 53.81 416 GLN A C 1
ATOM 3291 O O . GLN A 1 416 ? 1.454 -0.090 -37.161 1.00 53.81 416 GLN A O 1
ATOM 3296 N N . MET A 1 417 ? 3.205 -0.187 -35.764 1.00 47.16 417 MET A N 1
ATOM 3297 C CA . MET A 1 417 ? 3.402 1.273 -35.680 1.00 47.16 417 MET A CA 1
ATOM 3298 C C . MET A 1 417 ? 4.492 1.860 -36.596 1.00 47.16 417 MET A C 1
ATOM 3300 O O . MET A 1 417 ? 4.696 3.070 -36.576 1.00 47.16 417 MET A O 1
ATOM 3304 N N . GLY A 1 418 ? 5.224 1.055 -37.377 1.00 50.22 418 GLY A N 1
ATOM 3305 C CA . GLY A 1 418 ? 6.160 1.569 -38.396 1.00 50.22 418 GLY A CA 1
ATOM 3306 C C . GLY A 1 418 ? 7.287 2.490 -37.884 1.00 50.22 418 GLY A C 1
ATOM 3307 O O . GLY A 1 418 ? 7.772 3.342 -38.626 1.00 50.22 418 GLY A O 1
ATOM 3308 N N . LEU A 1 419 ? 7.699 2.360 -36.617 1.00 52.09 419 LEU A N 1
ATOM 3309 C CA . LEU A 1 419 ? 8.696 3.242 -35.988 1.00 52.09 419 LEU A CA 1
ATOM 3310 C C . LEU A 1 419 ? 10.072 3.142 -36.685 1.00 52.09 419 LEU A C 1
ATOM 3312 O O . LEU A 1 419 ? 10.480 2.060 -37.085 1.00 52.09 419 LEU A O 1
ATOM 3316 N N . GLY A 1 420 ? 10.814 4.253 -36.804 1.00 49.91 420 GLY A N 1
ATOM 3317 C CA . GLY A 1 420 ? 11.984 4.396 -37.699 1.00 49.91 420 GLY A CA 1
ATOM 3318 C C . GLY A 1 420 ? 13.142 3.397 -37.526 1.00 49.91 420 GLY A C 1
ATOM 3319 O O . GLY A 1 420 ? 13.774 3.029 -38.509 1.00 49.91 420 GLY A O 1
ATOM 3320 N N . VAL A 1 421 ? 13.368 2.874 -36.316 1.00 51.56 421 VAL A N 1
ATOM 3321 C CA . VAL A 1 421 ? 14.341 1.787 -36.049 1.00 51.56 421 VAL A CA 1
ATOM 3322 C C . VAL A 1 421 ? 13.895 0.456 -36.694 1.00 51.56 421 VAL A C 1
ATOM 3324 O O . VAL A 1 421 ? 14.710 -0.418 -36.963 1.00 51.56 421 VAL A O 1
ATOM 3327 N N . LYS A 1 422 ? 12.593 0.311 -36.974 1.00 51.84 422 LYS A N 1
ATOM 3328 C CA . LYS A 1 422 ? 11.903 -0.937 -37.340 1.00 51.84 422 LYS A CA 1
ATOM 3329 C C . LYS A 1 422 ? 11.741 -1.138 -38.850 1.00 51.84 422 LYS A C 1
ATOM 3331 O O . LYS A 1 422 ? 11.738 -2.279 -39.294 1.00 51.84 422 LYS A O 1
ATOM 3336 N N . ARG A 1 423 ? 11.684 -0.061 -39.648 1.00 55.59 423 ARG A N 1
ATOM 3337 C CA . ARG A 1 423 ? 11.651 -0.155 -41.124 1.00 55.59 423 ARG A CA 1
ATOM 3338 C C . ARG A 1 423 ? 12.976 -0.702 -41.670 1.00 55.59 423 ARG A C 1
ATOM 3340 O O . ARG A 1 423 ? 12.994 -1.732 -42.320 1.00 55.59 423 ARG A O 1
ATOM 3347 N N . LEU A 1 424 ? 14.092 -0.109 -41.242 1.00 54.44 424 LEU A N 1
ATOM 3348 C CA . LEU A 1 424 ? 15.461 -0.543 -41.569 1.00 54.44 424 LEU A CA 1
ATOM 3349 C C . LEU A 1 424 ? 15.803 -1.978 -41.130 1.00 54.44 424 LEU A C 1
ATOM 3351 O O . LEU A 1 424 ? 16.762 -2.562 -41.621 1.00 54.44 424 LEU A O 1
ATOM 3355 N N . ALA A 1 425 ? 15.053 -2.503 -40.172 1.00 53.19 425 ALA A N 1
ATOM 3356 C CA . ALA A 1 425 ? 15.247 -3.788 -39.524 1.00 53.19 425 ALA A CA 1
ATOM 3357 C C . ALA A 1 425 ? 14.479 -4.920 -40.220 1.00 53.19 425 ALA A C 1
ATOM 3359 O O . ALA A 1 425 ? 15.075 -5.927 -40.596 1.00 53.19 425 ALA A O 1
ATOM 3360 N N . ALA A 1 426 ? 13.176 -4.714 -40.443 1.00 55.22 426 ALA A N 1
ATOM 3361 C CA . ALA A 1 426 ? 12.343 -5.622 -41.228 1.00 55.22 426 ALA A CA 1
ATOM 3362 C C . ALA A 1 426 ? 12.856 -5.749 -42.673 1.00 55.22 426 ALA A C 1
ATOM 3364 O O . ALA A 1 426 ? 12.778 -6.823 -43.257 1.00 55.22 426 ALA A O 1
ATOM 3365 N N . ASP A 1 427 ? 13.451 -4.679 -43.210 1.00 62.50 427 ASP A N 1
ATOM 3366 C CA . ASP A 1 427 ? 14.069 -4.680 -44.537 1.00 62.50 427 ASP A CA 1
ATOM 3367 C C . ASP A 1 427 ? 15.401 -5.465 -44.587 1.00 62.50 427 ASP A C 1
ATOM 3369 O O . ASP A 1 427 ? 15.851 -5.825 -45.674 1.00 62.50 427 ASP A O 1
ATOM 3373 N N . ARG A 1 428 ? 16.060 -5.722 -43.443 1.00 65.38 428 ARG A N 1
ATOM 3374 C CA . ARG A 1 428 ? 17.362 -6.421 -43.377 1.00 65.38 428 ARG A CA 1
ATOM 3375 C C . ARG A 1 428 ? 17.235 -7.916 -43.077 1.00 65.38 428 ARG A C 1
ATOM 3377 O O . ARG A 1 428 ? 17.970 -8.693 -43.676 1.00 65.38 428 ARG A O 1
ATOM 3384 N N . GLU A 1 429 ? 16.337 -8.311 -42.172 1.00 69.06 429 GLU A N 1
ATOM 3385 C CA . GLU A 1 429 ? 16.187 -9.703 -41.696 1.00 69.06 429 GLU A CA 1
ATOM 3386 C C . GLU A 1 429 ? 14.696 -10.088 -41.527 1.00 69.06 429 GLU A C 1
ATOM 3388 O O . GLU A 1 429 ? 14.227 -10.355 -40.414 1.00 69.06 429 GLU A O 1
ATOM 3393 N N . PRO A 1 430 ? 13.911 -10.089 -42.621 1.00 71.25 430 PRO A N 1
ATOM 3394 C CA . PRO A 1 430 ? 12.457 -10.260 -42.564 1.00 71.25 430 PRO A CA 1
ATOM 3395 C C . PRO A 1 430 ? 12.025 -11.609 -41.966 1.00 71.25 430 PRO A C 1
ATOM 3397 O O . PRO A 1 430 ? 11.060 -11.657 -41.200 1.00 71.25 430 PRO A O 1
ATOM 3400 N N . ASP A 1 431 ? 12.754 -12.687 -42.261 1.00 77.62 431 ASP A N 1
ATOM 3401 C CA . ASP A 1 431 ? 12.381 -14.051 -41.864 1.00 77.62 431 ASP A CA 1
ATOM 3402 C C . ASP A 1 431 ? 12.541 -14.288 -40.352 1.00 77.62 431 ASP A C 1
ATOM 3404 O O . ASP A 1 431 ? 11.664 -14.864 -39.694 1.00 77.62 431 ASP A O 1
ATOM 3408 N N . GLU A 1 432 ? 13.636 -13.800 -39.760 1.00 75.31 432 GLU A N 1
ATOM 3409 C CA . GLU A 1 432 ? 13.855 -13.900 -38.315 1.00 75.31 432 GLU A CA 1
ATOM 3410 C C . GLU A 1 432 ? 12.844 -13.058 -37.546 1.00 75.31 432 GLU A C 1
ATOM 3412 O O . GLU A 1 432 ? 12.262 -13.518 -36.560 1.00 75.31 432 GLU A O 1
ATOM 3417 N N . PHE A 1 433 ? 12.596 -11.834 -38.016 1.00 79.00 433 PHE A N 1
ATOM 3418 C CA . PHE A 1 433 ? 11.614 -10.949 -37.409 1.00 79.00 433 PHE A CA 1
ATOM 3419 C C . PHE A 1 433 ? 10.223 -11.594 -37.369 1.00 79.00 433 PHE A C 1
ATOM 3421 O O . PHE A 1 433 ? 9.618 -11.676 -36.298 1.00 79.00 433 PHE A O 1
ATOM 3428 N N . GLN A 1 434 ? 9.747 -12.124 -38.502 1.00 82.62 434 GLN A N 1
ATOM 3429 C CA . GLN A 1 434 ? 8.464 -12.830 -38.573 1.00 82.62 434 GLN A CA 1
ATOM 3430 C C . GLN A 1 434 ? 8.414 -14.020 -37.608 1.00 82.62 434 GLN A C 1
ATOM 3432 O O . GLN A 1 434 ? 7.421 -14.200 -36.898 1.00 82.62 434 GLN A O 1
ATOM 3437 N N . THR A 1 435 ? 9.503 -14.786 -37.522 1.00 86.00 435 THR A N 1
ATOM 3438 C CA . THR A 1 435 ? 9.613 -15.933 -36.613 1.00 86.00 435 THR A CA 1
ATOM 3439 C C . THR A 1 435 ? 9.468 -15.513 -35.147 1.00 86.00 435 THR A C 1
ATOM 3441 O O . THR A 1 435 ? 8.685 -16.110 -34.402 1.00 86.00 435 THR A O 1
ATOM 3444 N N . TYR A 1 436 ? 10.187 -14.475 -34.711 1.00 86.75 436 TYR A N 1
ATOM 3445 C CA . TYR A 1 436 ? 10.115 -13.990 -33.330 1.00 86.75 436 TYR A CA 1
ATOM 3446 C C . TYR A 1 436 ? 8.760 -13.356 -33.000 1.00 86.75 436 TYR A C 1
ATOM 3448 O O . TYR A 1 436 ? 8.231 -13.591 -31.913 1.00 86.75 436 TYR A O 1
ATOM 3456 N N . SER A 1 437 ? 8.162 -12.608 -33.931 1.00 86.38 437 SER A N 1
ATOM 3457 C CA . SER A 1 437 ? 6.819 -12.047 -33.759 1.00 86.38 437 SER A CA 1
ATOM 3458 C C . SER A 1 437 ? 5.753 -13.134 -33.621 1.00 86.38 437 SER A C 1
ATOM 3460 O O . SER A 1 437 ? 4.941 -13.064 -32.700 1.00 86.38 437 SER A O 1
ATOM 3462 N N . ALA A 1 438 ? 5.777 -14.171 -34.464 1.00 88.88 438 ALA A N 1
ATOM 3463 C CA . ALA A 1 438 ? 4.827 -15.280 -34.374 1.00 88.88 438 ALA A CA 1
ATOM 3464 C C . ALA A 1 438 ? 4.916 -15.999 -33.015 1.00 88.88 438 ALA A C 1
ATOM 3466 O O . ALA A 1 438 ? 3.901 -16.221 -32.354 1.00 88.88 438 ALA A O 1
ATOM 3467 N N . ARG A 1 439 ? 6.139 -16.283 -32.546 1.00 92.12 439 ARG A N 1
ATOM 3468 C CA . ARG A 1 439 ? 6.365 -16.910 -31.232 1.00 92.12 439 ARG A CA 1
ATOM 3469 C C . ARG A 1 439 ? 5.927 -16.016 -30.071 1.00 92.12 439 ARG A C 1
ATOM 3471 O O . ARG A 1 439 ? 5.380 -16.515 -29.091 1.00 92.12 439 ARG A O 1
ATOM 3478 N N . ALA A 1 440 ? 6.162 -14.707 -30.162 1.00 90.69 440 ALA A N 1
ATOM 3479 C CA . ALA A 1 440 ? 5.729 -13.750 -29.145 1.00 90.69 440 ALA A CA 1
ATOM 3480 C C . ALA A 1 440 ? 4.199 -13.668 -29.043 1.00 90.69 440 ALA A C 1
ATOM 3482 O O . ALA A 1 440 ? 3.666 -13.624 -27.936 1.00 90.69 440 ALA A O 1
ATOM 3483 N N . GLN A 1 441 ? 3.493 -13.699 -30.179 1.00 93.81 441 GLN A N 1
ATOM 3484 C CA . GLN A 1 441 ? 2.029 -13.743 -30.203 1.00 93.81 441 GLN A CA 1
ATOM 3485 C C . GLN A 1 441 ? 1.500 -15.013 -29.527 1.00 93.81 441 GLN A C 1
ATOM 3487 O O . GLN A 1 441 ? 0.666 -14.924 -28.632 1.00 93.81 441 GLN A O 1
ATOM 3492 N N . GLU A 1 442 ? 2.045 -16.183 -29.875 1.00 94.88 442 GLU A N 1
ATOM 3493 C CA . GLU A 1 442 ? 1.658 -17.461 -29.260 1.00 94.88 442 GLU A CA 1
ATOM 3494 C C . GLU A 1 442 ? 1.851 -17.449 -27.731 1.00 94.88 442 GLU A C 1
ATOM 3496 O O . GLU A 1 442 ? 1.015 -17.945 -26.972 1.00 94.88 442 GLU A O 1
ATOM 3501 N N . ARG A 1 443 ? 2.960 -16.867 -27.259 1.00 94.94 443 ARG A N 1
ATOM 3502 C CA . ARG A 1 443 ? 3.261 -16.708 -25.829 1.00 94.94 443 ARG A CA 1
ATOM 3503 C C . ARG A 1 443 ? 2.246 -15.795 -25.140 1.00 94.94 443 ARG A C 1
ATOM 3505 O O . ARG A 1 443 ? 1.675 -16.202 -24.131 1.00 94.94 443 ARG A O 1
ATOM 3512 N N . LEU A 1 444 ? 1.957 -14.623 -25.705 1.00 91.62 444 LEU A N 1
ATOM 3513 C CA . LEU A 1 444 ? 0.949 -13.706 -25.162 1.00 91.62 444 LEU A CA 1
ATOM 3514 C C . LEU A 1 444 ? -0.441 -14.339 -25.092 1.00 91.62 444 LEU A C 1
ATOM 3516 O O . LEU A 1 444 ? -1.103 -14.222 -24.062 1.00 91.62 444 LEU A O 1
ATOM 3520 N N . ASP A 1 445 ? -0.856 -15.062 -26.133 1.00 93.81 445 ASP A N 1
ATOM 3521 C CA . ASP A 1 445 ? -2.151 -15.745 -26.161 1.00 93.81 445 ASP A CA 1
ATOM 3522 C C . ASP A 1 445 ? -2.270 -16.788 -25.039 1.00 93.81 445 ASP A C 1
ATOM 3524 O O . ASP A 1 445 ? -3.356 -16.991 -24.493 1.00 93.81 445 ASP A O 1
ATOM 3528 N N . ARG A 1 446 ? -1.158 -17.433 -24.655 1.00 92.69 446 ARG A N 1
ATOM 3529 C CA . ARG A 1 446 ? -1.111 -18.323 -23.483 1.00 92.69 446 ARG A CA 1
ATOM 3530 C C . ARG A 1 446 ? -1.187 -17.574 -22.158 1.00 92.69 446 ARG A C 1
ATOM 3532 O O . ARG A 1 446 ? -1.788 -18.099 -21.237 1.00 92.69 446 ARG A O 1
ATOM 3539 N N . MET A 1 447 ? -0.595 -16.386 -22.048 1.00 89.50 447 MET A N 1
ATOM 3540 C CA . MET A 1 447 ? -0.596 -15.595 -20.806 1.00 89.50 447 MET A CA 1
ATOM 3541 C C . MET A 1 447 ? -1.934 -14.892 -20.515 1.00 89.50 447 MET A C 1
ATOM 3543 O O . MET A 1 447 ? -2.110 -14.333 -19.428 1.00 89.50 447 MET A O 1
ATOM 3547 N N . VAL A 1 448 ? -2.825 -14.820 -21.509 1.00 82.19 448 VAL A N 1
ATOM 3548 C CA . VAL A 1 448 ? -4.177 -14.245 -21.396 1.00 82.19 448 VAL A CA 1
ATOM 3549 C C . VAL A 1 448 ? -5.222 -15.305 -21.023 1.00 82.19 448 VAL A C 1
ATOM 3551 O O . VAL A 1 448 ? -6.246 -14.956 -20.436 1.00 82.19 448 VAL A O 1
ATOM 3554 N N . LYS A 1 449 ? -4.968 -16.574 -21.355 1.00 79.75 449 LYS A N 1
ATOM 3555 C CA . LYS A 1 449 ? -5.783 -17.724 -20.937 1.00 79.75 449 LYS A CA 1
ATOM 3556 C C . LYS A 1 449 ? -5.453 -18.122 -19.505 1.00 79.75 449 LYS A C 1
ATOM 3558 O O . LYS A 1 449 ? -6.405 -18.523 -18.800 1.00 79.75 449 LYS A O 1
#

Organism: NCBI:txid1317121

Foldseek 3Di:
DPVVLVVVCVVPPHQKDWQDFFDQQAFEEEQEAAVVLCSLLVLLLCVLLVAAAEDCADFQRRAHVQLCPVVPPVCLLQDDPPDPSVVVSLVSNLVVLQVCVVPDRGHYYYDHSCLSCCVVNVVSTDLYAYEYGGEQLLSQLVLVCVVVVNDPVPVVSSVVSSVVRVVSVVSVVVCCVPVSGTYMYGYLVVCLVCVQSVSVVVCVRNVHDCVVPVVSSVLSSQSSHPPRRTSHSPDRDDPDDPDDDDDPPLPDDPLLVVLVVLCVVPDQQAADDPVRLVVLLVVLVVCVVVVNLVVNLSSLSSSLSNNDDQRPLPSRALVSLVDPSNCPCLLVDQLSNLVSLQSNLVSCVVVVNLVSSLSSLVSSLVSCVVPVVNLLPPPNPDLNLSSLLSNLVSCVVVVVNVSNLVSLCVLQVLVVPVDPSNVSRCVPCVPVSVVSNVVSVVVNVVSVD

pLDDT: mean 80.75, std 16.51, range [30.22, 98.5]

Secondary structure (DSSP, 8-state):
--HHHHHHHTSS--SEEEES---SSS-EEEEE--TTTTHHHHHHHHHHTT----SSB-TTT--BGGG-TTTT-HHHHHS-TT-HHHHHHHHHHHHHHHHHHHH-SS--EE-TTGGGTHHHHGGG-SSEEEEEEE--HHHHHHHHHHHTT--TT-HHHHHHHHHHHHHHHHHHHHHHHHH-S-EEEEEHHHHHH-HHHHHHHHHHHHT--SSS-HHHHHHHHHH--TT-----TT----------PPPS--TT-HHHHHHHHHHHHH-SPPPPPHHHHHHHHHHHHHHHHTT-HHHHHHHHHHHHHHT-TT-TTTTT-GGGGGSGGGGTTTTTS-HHHHHHHHHHHHHHHHTT-HHHHHHHHHHHHHHHHH-THHHHSTT--S-HHHHHHHHHHHHHHTT-HHHHHHHHHHHHHHHHH--HHHHHHHTT-HHHHHHHHHHHHHHHHHHH-

Radius of gyration: 28.18 Å; chains: 1; bounding box: 70×50×78 Å